Protein AF-0000000079818239 (afdb_homodimer)

InterPro domains:
  IPR000905 Gcp-like domain [PF00814] (37-230)
  IPR000905 Gcp-like domain [PTHR11735] (1-106)
  IPR017861 Kae1/TsaD family [PR00789] (4-17)
  IPR017861 Kae1/TsaD family [PR00789] (65-85)
  IPR022496 tRNA threonylcarbamoyl adenosine modification protein TsaB [TIGR03725] (3-222)
  IPR043129 ATPase, nucleotide binding domain [SSF53067] (1-107)
  IPR043129 ATPase, nucleotide binding domain [SSF53067] (113-220)

Sequence (486 aa):
MLVLGVETSTPAASVCLATEQGVVASTSLGSGLPHLQRAHGRFVTEAIRWCLQSAELVPDDVKGVAVSLGPGLFTGMRVGIATAQAFAHARQLPVVGLASLDLLAFPHRHARGVICSVIDAKRGELFWALYRCAPGGVQRVAEFRTGRPETLAGELEAIGEDVLCVGDGAIAHAGLLASVGAEIGGVGSAHPTAQALVELALPRFLREETRRPEELTPTYIRQADAQINWAKRGALHGGTAGSMLVLGVETSTPAASVCLATEQGVVASTSLGSGLPHLQRAHGRFVTEAIRWCLQSAELVPDDVKGVAVSLGPGLFTGMRVGIATAQAFAHARQLPVVGLASLDLLAFPHRHARGVICSVIDAKRGELFWALYRCAPGGVQRVAEFRTGRPETLAGELEAIGEDVLCVGDGAIAHAGLLASVGAEIGGVGSAHPTAQALVELALPRFLREETRRPEELTPTYIRQADAQINWAKRGALHGGTAGS

Nearest PDB structures (foldseek):
  2gel-assembly1_A  TM=8.940E-01  e=1.211E-20  Salmonella enterica subsp. enterica serovar Typhimurium str. LT2
  5br9-assembly3_E  TM=8.834E-01  e=5.614E-19  Pseudomonas aeruginosa PAO1
  4y0w-assembly1_C-2  TM=8.856E-01  e=2.573E-18  Pseudomonas aeruginosa PAO579
  3zet-assembly1_A  TM=8.526E-01  e=1.097E-18  Salmonella enterica subsp. enterica serovar Typhimurium str. ST4/74
  4y0w-assembly1_B-2  TM=8.463E-01  e=2.143E-18  Pseudomonas aeruginosa PAO579

Foldseek 3Di:
DWEWFWEQQELKTKIWIADPVATQFMDIDDPPDPVSSPDHQVCRVVRVVVSCVVSVHDLLVHAEYEYEQDDHDPVRNCSGLVVRLVSCVVNVHWYHYDYFQQLLCWVVLVPPDKEKEWEPPPPQKIKIWIWHRDVPTIDTPDDIDMDHPVVVLVVLLVSPGEYEYFALRCVVCVVSNVVSPYHYDDPVSHGGYRRSRCSVCNVCVVVVVTDRSVPRHHDDDDHPPPPPCPVVVVVPPPPDPDD/DWEWFWEQQELKTKIWIADPVATQFMDIDDPPDPVSSPDHQVCRVVRVVVSCVVSVHDLLVHAEYEYEQDDHDPVRNCSGLVVRLVSCVVNVHWYHYDYFQQLLCWVVLPPPDKEKEWEPPPPQKIKIWIWHRDVPTIDTPDDIDMDHPVVVLVVLLVSPGEYEYFALRCVVCVVSNVVSPYHYDDPVSHGGYRRSRCSVCNVCVVVVVTDRSVPRHHDDDDHPPPCPCVVVVVVVPVPDPDD

Organism: NCBI:txid1608957

Secondary structure (DSSP, 8-state):
--EEEEE-SSS-EEEEEEETTEEEEEEEE-SSSGGGTT-HHHHHHHHHHHHHHHTT--GGG--EEEEEEESS-HHHHHHHHHHHHHHHHHHT--EEEEEHHHHHHGGGTTBSSEEEEEEEEETTEEEEEEEEEETTEEEE-S--EEE-HHHHHHHHHHH-S-EEEESHHHHHTHHHHHHTT-EE--GGGSS--HHHHHHHHHHHHHTT--B-GGG---------------HHHHSTT------/--EEEEE-SSS-EEEEEEETTEEEEEEEE-SSSGGGTT-HHHHHHHHHHHHHHHTT--GGG--EEEEEEESS-HHHHHHHHHHHHHHHHHHT--EEEEEHHHHHHGGGTTBSSEEEEEEEEETTEEEEEEEEEETTEEEE-S--EEE-HHHHHHHHHHH-S-EEEESHHHHHTHHHHHHTT-EE--GGGSS--HHHHHHHHHHHHHTT--B-GGG---------------HHHHSSS------

Solvent-accessible surface area (backbone atoms only — not comparable to full-atom values): 24884 Å² total; per-residue (Å²): 105,38,32,39,11,32,24,22,22,50,58,34,32,24,31,19,35,30,32,90,69,14,46,29,16,32,35,35,39,26,58,27,42,84,86,39,59,71,55,51,67,71,43,51,61,54,42,50,52,49,33,31,54,78,61,73,49,56,81,81,65,50,60,31,36,30,28,35,23,14,58,57,41,74,69,31,21,50,47,26,41,52,51,49,26,53,59,22,56,77,66,72,28,46,24,40,76,43,46,31,50,57,30,44,39,41,84,50,32,58,38,50,58,32,35,31,17,20,38,60,59,53,95,71,30,30,34,34,36,40,28,34,58,38,95,96,32,60,40,73,75,54,69,80,43,67,43,41,64,65,58,52,35,54,52,52,48,68,68,77,59,55,31,38,26,25,18,44,28,29,56,77,41,35,69,63,37,40,74,50,63,35,44,70,48,55,58,88,39,30,59,58,41,8,59,48,41,36,66,66,42,47,65,34,58,76,68,65,61,56,42,58,41,87,71,68,64,75,46,81,82,72,69,77,68,78,70,70,66,60,68,67,64,62,64,65,69,68,66,81,83,73,133,105,38,32,40,11,31,24,22,22,50,57,35,31,24,30,18,35,30,32,90,68,14,45,30,17,32,36,37,40,25,56,27,40,84,86,40,60,70,54,53,66,69,44,51,62,53,42,50,52,48,33,31,55,77,62,74,49,54,80,82,64,50,61,32,36,29,29,35,24,14,57,57,41,75,68,31,22,50,47,26,42,51,50,48,28,53,58,21,57,78,64,72,28,46,25,39,75,43,45,31,51,57,32,44,40,41,84,50,32,56,37,52,56,32,35,30,19,21,38,59,60,54,95,71,29,30,35,34,37,40,29,34,59,39,96,95,30,60,38,72,75,55,69,80,43,66,42,41,64,66,57,52,35,54,52,52,48,67,68,75,60,54,32,39,26,25,19,46,28,30,57,75,40,34,69,63,38,39,73,52,61,34,42,68,49,57,59,87,38,30,57,57,42,8,59,47,41,36,64,68,40,47,64,33,60,76,66,65,62,57,41,57,40,87,70,67,64,74,47,80,82,71,70,77,68,78,71,69,65,55,67,64,62,59,63,63,68,68,65,82,79,68,133

Structure (mmCIF, N/CA/C/O backbone):
data_AF-0000000079818239-model_v1
#
loop_
_entity.id
_entity.type
_entity.pdbx_description
1 polymer 'N(6)-L-threonylcarbamoyladenine synthase'
#
loop_
_atom_site.group_PDB
_atom_site.id
_atom_site.type_symbol
_atom_site.label_atom_id
_atom_site.label_alt_id
_atom_site.label_comp_id
_atom_site.label_asym_id
_atom_site.label_entity_id
_atom_site.label_seq_id
_atom_site.pdbx_PDB_ins_code
_atom_site.Cartn_x
_atom_site.Cartn_y
_atom_site.Cartn_z
_atom_site.occupancy
_atom_site.B_iso_or_equiv
_atom_site.auth_seq_id
_atom_site.auth_comp_id
_atom_site.auth_asym_id
_atom_site.auth_atom_id
_atom_site.pdbx_PDB_model_num
ATOM 1 N N . MET A 1 1 ? -17.125 -5.406 9.773 1 94.56 1 MET A N 1
ATOM 2 C CA . MET A 1 1 ? -16.594 -6.746 10.008 1 94.56 1 MET A CA 1
ATOM 3 C C . MET A 1 1 ? -15.07 -6.754 9.93 1 94.56 1 MET A C 1
ATOM 5 O O . MET A 1 1 ? -14.484 -6.098 9.062 1 94.56 1 MET A O 1
ATOM 9 N N . LEU A 1 2 ? -14.438 -7.469 10.891 1 97.94 2 LEU A N 1
ATOM 10 C CA . LEU A 1 2 ? -12.984 -7.566 10.867 1 97.94 2 LEU A CA 1
ATOM 11 C C . LEU A 1 2 ? -12.531 -8.773 10.047 1 97.94 2 LEU A C 1
ATOM 13 O O . LEU A 1 2 ? -12.891 -9.906 10.359 1 97.94 2 LEU A O 1
ATOM 17 N N . VAL A 1 3 ? -11.727 -8.508 9.047 1 98.69 3 VAL A N 1
ATOM 18 C CA . VAL A 1 3 ? -11.273 -9.562 8.141 1 98.69 3 VAL A CA 1
ATOM 19 C C . VAL A 1 3 ? -9.75 -9.68 8.211 1 98.69 3 VAL A C 1
ATOM 21 O O . VAL A 1 3 ? -9.047 -8.664 8.242 1 98.69 3 VAL A O 1
ATOM 24 N N . LEU A 1 4 ? -9.273 -10.906 8.242 1 98.88 4 LEU A N 1
ATOM 25 C CA . LEU A 1 4 ? -7.852 -11.211 8.164 1 98.88 4 LEU A CA 1
ATOM 26 C C . LEU A 1 4 ? -7.453 -11.586 6.738 1 98.88 4 LEU A C 1
ATOM 28 O O . LEU A 1 4 ? -8.078 -12.453 6.121 1 98.88 4 LEU A O 1
ATOM 32 N N . GLY A 1 5 ? -6.461 -10.883 6.227 1 98.81 5 GLY A N 1
ATOM 33 C CA . GLY A 1 5 ? -5.906 -11.219 4.926 1 98.81 5 GLY A CA 1
ATOM 34 C C . GLY A 1 5 ? -4.516 -11.82 5.008 1 98.81 5 GLY A C 1
ATOM 35 O O . GLY A 1 5 ? -3.676 -11.344 5.777 1 98.81 5 GLY A O 1
ATOM 36 N N . VAL A 1 6 ? -4.266 -12.875 4.227 1 98.25 6 VAL A N 1
ATOM 37 C CA . VAL A 1 6 ? -2.971 -13.539 4.148 1 98.25 6 VAL A CA 1
ATOM 38 C C . VAL A 1 6 ? -2.52 -13.625 2.691 1 98.25 6 VAL A C 1
ATOM 40 O O . VAL A 1 6 ? -3.207 -14.211 1.854 1 98.25 6 VAL A O 1
ATOM 43 N N . GLU A 1 7 ? -1.4 -13.023 2.383 1 97.44 7 GLU A N 1
ATOM 44 C CA . GLU A 1 7 ? -0.837 -13.039 1.036 1 97.44 7 GLU A CA 1
ATOM 45 C C . GLU A 1 7 ? 0.601 -13.547 1.044 1 97.44 7 GLU A C 1
ATOM 47 O O . GLU A 1 7 ? 1.486 -12.914 1.624 1 97.44 7 GLU A O 1
ATOM 52 N N . THR A 1 8 ? 0.89 -14.75 0.42 1 95.5 8 THR A N 1
ATOM 53 C CA . THR A 1 8 ? 2.221 -15.344 0.421 1 95.5 8 THR A CA 1
ATOM 54 C C . THR A 1 8 ? 2.541 -15.961 -0.94 1 95.5 8 THR A C 1
ATOM 56 O O . THR A 1 8 ? 3.387 -16.844 -1.043 1 95.5 8 THR A O 1
ATOM 59 N N . SER A 1 9 ? 1.816 -15.5 -1.945 1 94.06 9 SER A N 1
ATOM 60 C CA . SER A 1 9 ? 1.877 -16.203 -3.225 1 94.06 9 SER A CA 1
ATOM 61 C C . SER A 1 9 ? 3.158 -15.867 -3.979 1 94.06 9 SER A C 1
ATOM 63 O O . SER A 1 9 ? 3.535 -16.562 -4.918 1 94.06 9 SER A O 1
ATOM 65 N N . THR A 1 10 ? 3.836 -14.789 -3.668 1 93.38 10 THR A N 1
ATOM 66 C CA . THR A 1 10 ? 5.062 -14.336 -4.312 1 93.38 10 THR A CA 1
ATOM 67 C C . THR A 1 10 ? 6.211 -14.281 -3.311 1 93.38 10 THR A C 1
ATOM 69 O O . THR A 1 10 ? 6.059 -14.695 -2.16 1 93.38 10 THR A O 1
ATOM 72 N N . PRO A 1 11 ? 7.41 -13.859 -3.707 1 91 11 PRO A N 1
ATOM 73 C CA . PRO A 1 11 ? 8.523 -13.812 -2.754 1 91 11 PRO A CA 1
ATOM 74 C C . PRO A 1 11 ? 8.25 -12.875 -1.577 1 91 11 PRO A C 1
ATOM 76 O O . PRO A 1 11 ? 8.969 -12.914 -0.576 1 91 11 PRO A O 1
ATOM 79 N N . ALA A 1 12 ? 7.262 -12.094 -1.655 1 93.75 12 ALA A N 1
ATOM 80 C CA . ALA A 1 12 ? 6.828 -11.258 -0.54 1 93.75 12 ALA A CA 1
ATOM 81 C C . ALA A 1 12 ? 5.691 -11.914 0.232 1 93.75 12 ALA A C 1
ATOM 83 O O . ALA A 1 12 ? 4.969 -12.75 -0.312 1 93.75 12 ALA A O 1
ATOM 84 N N . ALA A 1 13 ? 5.598 -11.609 1.48 1 95.88 13 ALA A N 1
ATOM 85 C CA . ALA A 1 13 ? 4.512 -12.07 2.338 1 95.88 13 ALA A CA 1
ATOM 86 C C . ALA A 1 13 ? 3.906 -10.914 3.127 1 95.88 13 ALA A C 1
ATOM 88 O O . ALA A 1 13 ? 4.621 -9.992 3.537 1 95.88 13 ALA A O 1
ATOM 89 N N . SER A 1 14 ? 2.625 -10.969 3.309 1 97.31 14 SER A N 1
ATOM 90 C CA . SER A 1 14 ? 2.002 -9.906 4.09 1 97.31 14 SER A CA 1
ATOM 91 C C . SER A 1 14 ? 0.723 -10.391 4.766 1 97.31 14 SER A C 1
ATOM 93 O O . SER A 1 14 ? 0.117 -11.367 4.324 1 97.31 14 SER A O 1
ATOM 95 N N . VAL A 1 15 ?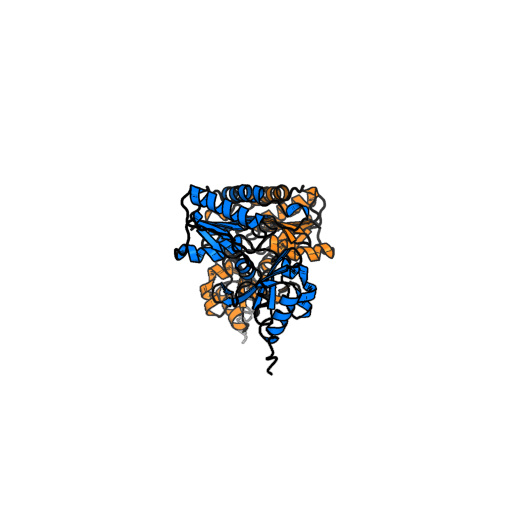 0.383 -9.75 5.832 1 98.44 15 VAL A N 1
ATOM 96 C CA . VAL A 1 15 ? -0.832 -9.953 6.617 1 98.44 15 VAL A CA 1
ATOM 97 C C . VAL A 1 15 ? -1.516 -8.617 6.867 1 98.44 15 VAL A C 1
ATOM 99 O O . VAL A 1 15 ? -0.847 -7.598 7.059 1 98.44 15 VAL A O 1
ATOM 102 N N . CYS A 1 16 ? -2.818 -8.648 6.84 1 98.69 16 CYS A N 1
ATOM 103 C CA . CYS A 1 16 ? -3.557 -7.414 7.059 1 98.69 16 CYS A CA 1
ATOM 104 C C . CYS A 1 16 ? -4.879 -7.684 7.773 1 98.69 16 CYS A C 1
ATOM 106 O O . CYS A 1 16 ? -5.574 -8.648 7.453 1 98.69 16 CYS A O 1
ATOM 108 N N . LEU A 1 17 ? -5.145 -6.938 8.781 1 98.62 17 LEU A N 1
ATOM 109 C CA . LEU A 1 17 ? -6.469 -6.824 9.391 1 98.62 17 LEU A CA 1
ATOM 110 C C . LEU A 1 17 ? -7.168 -5.547 8.93 1 98.62 17 LEU A C 1
ATOM 112 O O . LEU A 1 17 ? -6.59 -4.461 9 1 98.62 17 LEU A O 1
ATOM 116 N N . ALA A 1 18 ? -8.383 -5.699 8.461 1 97.81 18 ALA A N 1
ATOM 117 C CA . ALA A 1 18 ? -9.102 -4.516 8.008 1 97.81 18 ALA A CA 1
ATOM 118 C C . ALA A 1 18 ? -10.609 -4.68 8.211 1 97.81 18 ALA A C 1
ATOM 120 O O . ALA A 1 18 ? -11.102 -5.797 8.383 1 97.81 18 ALA A O 1
ATOM 121 N N . THR A 1 19 ? -11.305 -3.561 8.289 1 96.44 19 THR A N 1
ATOM 122 C CA . THR A 1 19 ? -12.766 -3.453 8.281 1 96.44 19 THR A CA 1
ATOM 123 C C . THR A 1 19 ? -13.234 -2.6 7.102 1 96.44 19 THR A C 1
ATOM 125 O O . THR A 1 19 ? -12.422 -2.158 6.285 1 96.44 19 THR A O 1
ATOM 128 N N . GLU A 1 20 ? -14.523 -2.379 7.016 1 92.44 20 GLU A N 1
ATOM 129 C CA . GLU A 1 20 ? -15.102 -1.505 5.996 1 92.44 20 GLU A CA 1
ATOM 130 C C . GLU A 1 20 ? -14.625 -0.065 6.176 1 92.44 20 GLU A C 1
ATOM 132 O O . GLU A 1 20 ? -14.68 0.734 5.242 1 92.44 20 GLU A O 1
ATOM 137 N N . GLN A 1 21 ? -14.109 0.163 7.355 1 90.44 21 GLN A N 1
ATOM 138 C CA . GLN A 1 21 ? -13.68 1.523 7.664 1 90.44 21 GLN A CA 1
ATOM 139 C C . GLN A 1 21 ? -12.219 1.739 7.285 1 90.44 21 GLN A C 1
ATOM 141 O O . GLN A 1 21 ? -11.742 2.875 7.258 1 90.44 21 GLN A O 1
ATOM 146 N N . GLY A 1 22 ? -11.562 0.655 7.027 1 92.44 22 GLY A N 1
ATOM 147 C CA . GLY A 1 22 ? -10.18 0.796 6.613 1 92.44 22 GLY A CA 1
ATOM 148 C C . GLY A 1 22 ? -9.258 -0.233 7.242 1 92.44 22 GLY A C 1
ATOM 149 O O . GLY A 1 22 ? -9.719 -1.161 7.91 1 92.44 22 GLY A O 1
ATOM 150 N N . VAL A 1 23 ? -8 -0.043 7.016 1 95.19 23 VAL A N 1
ATOM 151 C CA . VAL A 1 23 ? -6.965 -0.925 7.547 1 95.19 23 VAL A CA 1
ATOM 152 C C . VAL A 1 23 ? -6.863 -0.743 9.062 1 95.19 23 VAL A C 1
ATOM 154 O O . VAL A 1 23 ? -6.875 0.385 9.562 1 95.19 23 VAL A O 1
ATOM 157 N N . VAL A 1 24 ? -6.797 -1.825 9.742 1 96.56 24 VAL A N 1
ATOM 158 C CA . VAL A 1 24 ? -6.605 -1.829 11.188 1 96.56 24 VAL A CA 1
ATOM 159 C C . VAL A 1 24 ? -5.125 -1.999 11.516 1 96.56 24 VAL A C 1
ATOM 161 O O . VAL A 1 24 ? -4.543 -1.182 12.234 1 96.56 24 VAL A O 1
ATOM 164 N N . ALA A 1 25 ? -4.531 -3.033 10.953 1 97.38 25 ALA A N 1
ATOM 165 C CA . ALA A 1 25 ? -3.109 -3.326 11.102 1 97.38 25 ALA A CA 1
ATOM 166 C C . ALA A 1 25 ? -2.598 -4.16 9.93 1 97.38 25 ALA A C 1
ATOM 168 O O . ALA A 1 25 ? -3.338 -4.973 9.367 1 97.38 25 ALA A O 1
ATOM 169 N N . SER A 1 26 ? -1.384 -3.957 9.562 1 98.19 26 SER A N 1
ATOM 170 C CA . SER A 1 26 ? -0.783 -4.742 8.492 1 98.19 26 SER A CA 1
ATOM 171 C C . SER A 1 26 ? 0.726 -4.867 8.672 1 98.19 26 SER A C 1
ATOM 173 O O . SER A 1 26 ? 1.336 -4.07 9.391 1 98.19 26 SER A O 1
ATOM 175 N N . THR A 1 27 ? 1.304 -5.879 8.141 1 98.12 27 THR A N 1
ATOM 176 C CA . THR A 1 27 ? 2.752 -6.043 8.102 1 98.12 27 THR A CA 1
ATOM 177 C C . THR A 1 27 ? 3.166 -6.863 6.879 1 98.12 27 THR A C 1
ATOM 179 O O . THR A 1 27 ? 2.373 -7.645 6.352 1 98.12 27 THR A O 1
ATOM 182 N N . SER A 1 28 ? 4.324 -6.594 6.43 1 97.06 28 SER A N 1
ATOM 183 C CA . SER A 1 28 ? 4.812 -7.285 5.242 1 97.06 28 SER A CA 1
ATOM 184 C C . SER A 1 28 ? 6.316 -7.527 5.324 1 97.06 28 SER A C 1
ATOM 186 O O . SER A 1 28 ? 7.035 -6.789 6 1 97.06 28 SER A O 1
ATOM 188 N N . LEU A 1 29 ? 6.715 -8.562 4.754 1 95.94 29 LEU A N 1
ATOM 189 C CA . LEU A 1 29 ? 8.102 -8.906 4.449 1 95.94 29 LEU A CA 1
ATOM 190 C C . LEU A 1 29 ? 8.312 -9.031 2.943 1 95.94 29 LEU A C 1
ATOM 192 O O . LEU A 1 29 ? 7.637 -9.828 2.285 1 95.94 29 LEU A O 1
ATOM 196 N N . GLY A 1 30 ? 9.195 -8.188 2.445 1 92.5 30 GLY A N 1
ATOM 197 C CA . GLY A 1 30 ? 9.367 -8.117 1.003 1 92.5 30 GLY A CA 1
ATOM 198 C C . GLY A 1 30 ? 10.656 -8.758 0.526 1 92.5 30 GLY A C 1
ATOM 199 O O . GLY A 1 30 ? 11.25 -9.57 1.235 1 92.5 30 GLY A O 1
ATOM 200 N N . SER A 1 31 ? 10.969 -8.477 -0.732 1 82 31 SER A N 1
ATOM 201 C CA . SER A 1 31 ? 12.133 -9.062 -1.392 1 82 31 SER A CA 1
ATOM 202 C C . SER A 1 31 ? 13.227 -8.016 -1.6 1 82 31 SER A C 1
ATOM 204 O O . SER A 1 31 ? 14.008 -8.117 -2.547 1 82 31 SER A O 1
ATOM 206 N N . GLY A 1 32 ? 13.234 -7.098 -0.739 1 82.19 32 GLY A N 1
ATOM 207 C CA . GLY A 1 32 ? 14.18 -6.008 -0.914 1 82.19 32 GLY A CA 1
ATOM 208 C C . GLY A 1 32 ? 15.602 -6.395 -0.57 1 82.19 32 GLY A C 1
ATOM 209 O O . GLY A 1 32 ? 16.531 -5.605 -0.771 1 82.19 32 GLY A O 1
ATOM 210 N N . LEU A 1 33 ? 15.711 -7.59 0 1 78.81 33 LEU A N 1
ATOM 211 C CA . LEU A 1 33 ? 17.016 -8.18 0.272 1 78.81 33 LEU A CA 1
ATOM 212 C C . LEU A 1 33 ? 17.047 -9.641 -0.172 1 78.81 33 LEU A C 1
ATOM 214 O O . LEU A 1 33 ? 16.062 -10.359 -0.037 1 78.81 33 LEU A O 1
ATOM 218 N N . PRO A 1 34 ? 18.156 -10.086 -0.63 1 74.88 34 PRO A N 1
ATOM 219 C CA . PRO A 1 34 ? 18.281 -11.414 -1.231 1 74.88 34 PRO A CA 1
ATOM 220 C C . PRO A 1 34 ? 17.969 -12.539 -0.243 1 74.88 34 PRO A C 1
ATOM 222 O O . PRO A 1 34 ? 17.406 -13.57 -0.627 1 74.88 34 PRO A O 1
ATOM 225 N N . HIS A 1 35 ? 18.266 -12.344 0.952 1 72.56 35 HIS A N 1
ATOM 226 C CA . HIS A 1 35 ? 18.141 -13.453 1.895 1 72.56 35 HIS A CA 1
ATOM 227 C C . HIS A 1 35 ? 16.703 -13.625 2.363 1 72.56 35 HIS A C 1
ATOM 229 O O . HIS A 1 35 ? 16.375 -14.594 3.053 1 72.56 35 HIS A O 1
ATOM 235 N N . LEU A 1 36 ? 15.758 -12.797 2.029 1 69.75 36 LEU A N 1
ATOM 236 C CA . LEU A 1 36 ? 14.375 -12.812 2.5 1 69.75 36 LEU A CA 1
ATOM 237 C C . LEU A 1 36 ? 13.5 -13.68 1.597 1 69.75 36 LEU A C 1
ATOM 239 O O . LEU A 1 36 ? 12.352 -13.969 1.926 1 69.75 36 LEU A O 1
ATOM 243 N N . GLN A 1 37 ? 13.781 -14.297 0.554 1 61.75 37 GLN A N 1
ATOM 244 C CA . GLN A 1 37 ? 12.969 -14.953 -0.464 1 61.75 37 GLN A CA 1
ATOM 245 C C . GLN A 1 37 ? 12.312 -16.219 0.086 1 61.75 37 GLN A C 1
ATOM 247 O O . GLN A 1 37 ? 11.344 -16.719 -0.486 1 61.75 37 GLN A O 1
ATOM 252 N N . ARG A 1 38 ? 12.508 -16.547 1.416 1 57.34 38 ARG A N 1
ATOM 253 C CA . ARG A 1 38 ? 11.977 -17.859 1.771 1 57.34 38 ARG A CA 1
ATOM 254 C C . ARG A 1 38 ? 11.367 -17.844 3.17 1 57.34 38 ARG A C 1
ATOM 256 O O . ARG A 1 38 ? 11.156 -18.891 3.773 1 57.34 38 ARG A O 1
ATOM 263 N N . ALA A 1 39 ? 11.016 -16.781 3.562 1 56.38 39 ALA A N 1
ATOM 264 C CA . ALA A 1 39 ? 10.742 -16.781 5 1 56.38 39 ALA A CA 1
ATOM 265 C C . ALA A 1 39 ? 9.242 -16.719 5.273 1 56.38 39 ALA A C 1
ATOM 267 O O . ALA A 1 39 ? 8.812 -16.203 6.305 1 56.38 39 ALA A O 1
ATOM 268 N N . HIS A 1 40 ? 8.445 -17.438 4.406 1 70.62 40 HIS A N 1
ATOM 269 C CA . HIS A 1 40 ? 7.004 -17.219 4.488 1 70.62 40 HIS A CA 1
ATOM 270 C C . HIS A 1 40 ? 6.41 -17.922 5.703 1 70.62 40 HIS A C 1
ATOM 272 O O . HIS A 1 40 ? 5.613 -17.328 6.438 1 70.62 40 HIS A O 1
ATOM 278 N N . GLY A 1 41 ? 6.84 -19.062 5.875 1 71.81 41 GLY A N 1
ATOM 279 C CA . GLY A 1 41 ? 6.137 -19.828 6.887 1 71.81 41 GLY A CA 1
ATOM 280 C C . GLY A 1 41 ? 6.25 -19.25 8.281 1 71.81 41 GLY A C 1
ATOM 281 O O . GLY A 1 41 ? 5.238 -18.984 8.938 1 71.81 41 GLY A O 1
ATOM 282 N N . ARG A 1 42 ? 7.367 -19 8.703 1 81.12 42 ARG A N 1
ATOM 283 C CA . ARG A 1 42 ? 7.566 -18.469 10.047 1 81.12 42 ARG A CA 1
ATOM 284 C C . ARG A 1 42 ? 7.062 -17.031 10.141 1 81.12 42 ARG A C 1
ATOM 286 O O . ARG A 1 42 ? 6.426 -16.656 11.133 1 81.12 42 ARG A O 1
ATOM 293 N N . PHE A 1 43 ? 7.121 -16.344 9.109 1 92.5 43 PHE A N 1
ATOM 294 C CA . PHE A 1 43 ? 6.746 -14.938 9.133 1 92.5 43 PHE A CA 1
ATOM 295 C C . PHE A 1 43 ? 5.242 -14.781 9.312 1 92.5 43 PHE A C 1
ATOM 297 O O . PHE A 1 43 ? 4.785 -13.977 10.125 1 92.5 43 PHE A O 1
ATOM 304 N N . VAL A 1 44 ? 4.492 -15.617 8.703 1 95.75 44 VAL A N 1
ATOM 305 C CA . VAL A 1 44 ? 3.057 -15.375 8.586 1 95.75 44 VAL A CA 1
ATOM 306 C C . VAL A 1 44 ? 2.393 -15.531 9.953 1 95.75 44 VAL A C 1
ATOM 308 O O . VAL A 1 44 ? 1.574 -14.703 10.352 1 95.75 44 VAL A O 1
ATOM 311 N N . THR A 1 45 ? 2.725 -16.562 10.672 1 94.94 45 THR A N 1
ATOM 312 C CA . THR A 1 45 ? 2.133 -16.797 11.984 1 94.94 45 THR A CA 1
ATOM 313 C C . THR A 1 45 ? 2.494 -15.664 12.945 1 94.94 45 THR A C 1
ATOM 315 O O . THR A 1 45 ? 1.629 -15.141 13.656 1 94.94 45 THR A O 1
ATOM 318 N N . GLU A 1 46 ? 3.74 -15.266 12.938 1 96.88 46 GLU A N 1
ATOM 319 C CA . GLU A 1 46 ? 4.191 -14.156 13.781 1 96.88 46 GLU A CA 1
ATOM 320 C C . GLU A 1 46 ? 3.545 -12.844 13.352 1 96.88 46 GLU A C 1
ATOM 322 O O . GLU A 1 46 ? 3.26 -11.984 14.195 1 96.88 46 GLU A O 1
ATOM 327 N N . ALA A 1 47 ? 3.381 -12.727 12.102 1 97.94 47 ALA A N 1
ATOM 328 C CA . ALA A 1 47 ? 2.773 -11.523 11.547 1 97.94 47 ALA A CA 1
ATOM 329 C C . ALA A 1 47 ? 1.321 -11.383 12 1 97.94 47 ALA A C 1
ATOM 331 O O . ALA A 1 47 ? 0.871 -10.289 12.328 1 97.94 47 ALA A O 1
ATOM 332 N N . ILE A 1 48 ? 0.586 -12.477 11.969 1 98.31 48 ILE A N 1
ATOM 333 C CA . ILE A 1 48 ? -0.797 -12.453 12.438 1 98.31 48 ILE A CA 1
ATOM 334 C C . ILE A 1 48 ? -0.847 -12.016 13.898 1 98.31 48 ILE A C 1
ATOM 336 O O . ILE A 1 48 ? -1.636 -11.141 14.266 1 98.31 48 ILE A O 1
ATOM 340 N N . ARG A 1 49 ? -0 -12.562 14.68 1 98.19 49 ARG A N 1
ATOM 341 C CA . ARG A 1 49 ? 0.067 -12.211 16.094 1 98.19 49 ARG A CA 1
ATOM 342 C C . ARG A 1 49 ? 0.411 -10.734 16.281 1 98.19 49 ARG A C 1
ATOM 344 O O . ARG A 1 49 ? -0.214 -10.047 17.078 1 98.19 49 ARG A O 1
ATOM 351 N N . TRP A 1 50 ? 1.345 -10.281 15.547 1 97.81 50 TRP A N 1
ATOM 352 C CA . TRP A 1 50 ? 1.775 -8.891 15.609 1 97.81 50 TRP A CA 1
ATOM 353 C C . TRP A 1 50 ? 0.618 -7.949 15.305 1 97.81 50 TRP A C 1
ATOM 355 O O . TRP A 1 50 ? 0.383 -6.984 16.031 1 97.81 50 TRP A O 1
ATOM 365 N N . CYS A 1 51 ? -0.096 -8.242 14.242 1 98.12 51 CYS A N 1
ATOM 366 C CA . CYS A 1 51 ? -1.195 -7.371 13.828 1 98.12 51 CYS A CA 1
ATOM 367 C C . CYS A 1 51 ? -2.295 -7.348 14.883 1 98.12 51 CYS A C 1
ATOM 369 O O . CYS A 1 51 ? -2.812 -6.281 15.227 1 98.12 51 CYS A O 1
ATOM 371 N N . LEU A 1 52 ? -2.631 -8.508 15.406 1 97.94 52 LEU A N 1
ATOM 372 C CA . LEU A 1 52 ? -3.66 -8.578 16.438 1 97.94 52 LEU A CA 1
ATOM 373 C C . LEU A 1 52 ? -3.23 -7.824 17.688 1 97.94 52 LEU A C 1
ATOM 375 O O . LEU A 1 52 ? -3.982 -6.996 18.203 1 97.94 52 LEU A O 1
ATOM 379 N N . GLN A 1 53 ? -2.006 -7.98 18.125 1 96.31 53 GLN A N 1
ATOM 380 C CA . GLN A 1 53 ? -1.502 -7.363 19.344 1 96.31 53 GLN A CA 1
ATOM 381 C C . GLN A 1 53 ? -1.395 -5.852 19.188 1 96.31 53 GLN A C 1
ATOM 383 O O . GLN A 1 53 ? -1.798 -5.102 20.078 1 96.31 53 GLN A O 1
ATOM 388 N N . SER A 1 54 ? -0.875 -5.426 18.078 1 95 54 SER A N 1
ATOM 389 C CA . SER A 1 54 ? -0.706 -3.996 17.859 1 95 54 SER A CA 1
ATOM 390 C C . SER A 1 54 ? -2.049 -3.271 17.859 1 95 54 SER A C 1
ATOM 392 O O . SER A 1 54 ? -2.127 -2.102 18.234 1 95 54 SER A O 1
ATOM 394 N N . ALA A 1 55 ? -3.088 -3.984 17.469 1 94.81 55 ALA A N 1
ATOM 395 C CA . ALA A 1 55 ? -4.418 -3.389 17.391 1 94.81 55 ALA A CA 1
ATOM 396 C C . ALA A 1 55 ? -5.234 -3.703 18.641 1 94.81 55 ALA A C 1
ATOM 398 O O . ALA A 1 55 ? -6.422 -3.385 18.719 1 94.81 55 ALA A O 1
ATOM 399 N N . GLU A 1 56 ? -4.621 -4.395 19.625 1 94.19 56 GLU A N 1
ATOM 400 C CA . GLU A 1 56 ? -5.277 -4.789 20.875 1 94.19 56 GLU A CA 1
ATOM 401 C C . GLU A 1 56 ? -6.508 -5.645 20.594 1 94.19 56 GLU A C 1
ATOM 403 O O . GLU A 1 56 ? -7.578 -5.402 21.156 1 94.19 56 GLU A O 1
ATOM 408 N N . LEU A 1 57 ? -6.324 -6.598 19.703 1 96.81 57 LEU A N 1
ATOM 409 C CA . LEU A 1 57 ? -7.363 -7.547 19.312 1 96.81 57 LEU A CA 1
ATOM 410 C C . LEU A 1 57 ? -6.957 -8.969 19.672 1 96.81 57 LEU A C 1
ATOM 412 O O . LEU A 1 57 ? -5.789 -9.234 19.969 1 96.81 57 LEU A O 1
ATOM 416 N N . VAL A 1 58 ? -7.949 -9.836 19.719 1 97.75 58 VAL A N 1
ATOM 417 C CA . VAL A 1 58 ? -7.73 -11.266 19.906 1 97.75 58 VAL A CA 1
ATOM 418 C C . VAL A 1 58 ? -8.234 -12.031 18.688 1 97.75 58 VAL A C 1
ATOM 420 O O . VAL A 1 58 ? -9.031 -11.516 17.906 1 97.75 58 VAL A O 1
ATOM 423 N N . PRO A 1 59 ? -7.746 -13.258 18.5 1 98.25 59 PRO A N 1
ATOM 424 C CA . PRO A 1 59 ? -8.117 -14.023 17.297 1 98.25 59 PRO A CA 1
ATOM 425 C C . PRO A 1 59 ? -9.625 -14.133 17.109 1 98.25 59 PRO A C 1
ATOM 427 O O . PRO A 1 59 ? -10.117 -14.094 15.977 1 98.25 59 PRO A O 1
ATOM 430 N N . ASP A 1 60 ? -10.359 -14.164 18.172 1 98.31 60 ASP A N 1
ATOM 431 C CA . ASP A 1 60 ? -11.797 -14.375 18.109 1 98.31 60 ASP A CA 1
ATOM 432 C C . ASP A 1 60 ? -12.516 -13.117 17.609 1 98.31 60 ASP A C 1
ATOM 434 O O . ASP A 1 60 ? -13.703 -13.164 17.266 1 98.31 60 ASP A O 1
ATOM 438 N N . ASP A 1 61 ? -11.828 -12.008 17.531 1 98.12 61 ASP A N 1
ATOM 439 C CA . ASP A 1 61 ? -12.414 -10.789 16.984 1 98.12 61 ASP A CA 1
ATOM 440 C C . ASP A 1 61 ? -12.539 -10.867 15.461 1 98.12 61 ASP A C 1
ATOM 442 O O . ASP A 1 61 ? -13.312 -10.117 14.859 1 98.12 61 ASP A O 1
ATOM 446 N N . VAL A 1 62 ? -11.797 -11.719 14.859 1 98.62 62 VAL A N 1
ATOM 447 C CA . VAL A 1 62 ? -11.82 -11.883 13.406 1 98.62 62 VAL A CA 1
ATOM 448 C C . VAL A 1 62 ? -13.094 -12.602 12.984 1 98.62 62 VAL A C 1
ATOM 450 O O . VAL A 1 62 ? -13.516 -13.57 13.625 1 98.62 62 VAL A O 1
ATOM 453 N N . LYS A 1 63 ? -13.664 -12.109 11.828 1 98.62 63 LYS A N 1
ATOM 454 C CA . LYS A 1 63 ? -14.953 -12.672 11.422 1 98.62 63 LYS A CA 1
ATOM 455 C C . LYS A 1 63 ? -14.867 -13.258 10.016 1 98.62 63 LYS A C 1
ATOM 457 O O . LYS A 1 63 ? -15.828 -13.867 9.531 1 98.62 63 LYS A O 1
ATOM 462 N N . GLY A 1 64 ? -13.828 -13.133 9.352 1 98.81 64 GLY A N 1
ATOM 463 C CA . GLY A 1 64 ? -13.578 -13.695 8.039 1 98.81 64 GLY A CA 1
ATOM 464 C C . GLY A 1 64 ? -12.102 -13.734 7.676 1 98.81 64 GLY A C 1
ATOM 465 O O . GLY A 1 64 ? -11.305 -12.961 8.211 1 98.81 64 GLY A O 1
ATOM 466 N N . VAL A 1 65 ? -11.75 -14.641 6.785 1 98.88 65 VAL A N 1
ATOM 467 C CA . VAL A 1 65 ? -10.367 -14.766 6.355 1 98.88 65 VAL A CA 1
ATOM 468 C C . VAL A 1 65 ? -10.289 -14.719 4.832 1 98.88 65 VAL A C 1
ATOM 470 O O . VAL A 1 65 ? -11.039 -15.422 4.145 1 98.88 65 VAL A O 1
ATOM 473 N N . ALA A 1 66 ? -9.453 -13.867 4.309 1 98.88 66 ALA A N 1
ATOM 474 C CA . ALA A 1 66 ? -9.148 -13.805 2.881 1 98.88 66 ALA A CA 1
ATOM 475 C C . ALA A 1 66 ? -7.734 -14.297 2.596 1 98.88 66 ALA A C 1
ATOM 477 O O . ALA A 1 66 ? -6.812 -14.047 3.375 1 98.88 66 ALA A O 1
ATOM 478 N N . VAL A 1 67 ? -7.562 -14.969 1.459 1 98.69 67 VAL A N 1
ATOM 479 C CA . VAL A 1 67 ? -6.242 -15.492 1.129 1 98.69 67 VAL A CA 1
ATOM 480 C C . VAL A 1 67 ? -6.047 -15.477 -0.385 1 98.69 67 VAL A C 1
ATOM 482 O O . VAL A 1 67 ? -7.008 -15.617 -1.144 1 98.69 67 VAL A O 1
ATOM 485 N N . SER A 1 68 ? -4.824 -15.227 -0.799 1 97.94 68 SER A N 1
ATOM 486 C CA . SER A 1 68 ? -4.477 -15.328 -2.213 1 97.94 68 SER A CA 1
ATOM 487 C C . SER A 1 68 ? -4.352 -16.781 -2.65 1 97.94 68 SER A C 1
ATOM 489 O O . SER A 1 68 ? -3.74 -17.594 -1.954 1 97.94 68 SER A O 1
ATOM 491 N N . LEU A 1 69 ? -4.824 -17.031 -3.832 1 97.44 69 LEU A N 1
ATOM 492 C CA . LEU A 1 69 ? -4.824 -18.406 -4.34 1 97.44 69 LEU A CA 1
ATOM 493 C C . LEU A 1 69 ? -3.764 -18.578 -5.422 1 97.44 69 LEU A C 1
ATOM 495 O O . LEU A 1 69 ? -3.551 -19.688 -5.91 1 97.44 69 LEU A O 1
ATOM 499 N N . GLY A 1 70 ? -3.105 -17.578 -5.762 1 95.88 70 GLY A N 1
ATOM 500 C CA . GLY A 1 70 ? -2.154 -17.594 -6.863 1 95.88 70 GLY A CA 1
ATOM 501 C C . GLY A 1 70 ? -2.709 -16.984 -8.133 1 95.88 70 GLY A C 1
ATOM 502 O O . GLY A 1 70 ? -3.734 -16.297 -8.109 1 95.88 70 GLY A O 1
ATOM 503 N N . PRO A 1 71 ? -1.994 -17.078 -9.25 1 96.06 71 PRO A N 1
ATOM 504 C CA . PRO A 1 71 ? -0.758 -17.844 -9.422 1 96.06 71 PRO A CA 1
ATOM 505 C C . PRO A 1 71 ? 0.434 -17.219 -8.711 1 96.06 71 PRO A C 1
ATOM 507 O O . PRO A 1 71 ? 0.352 -16.078 -8.258 1 96.06 71 PRO A O 1
ATOM 510 N N . GLY A 1 72 ? 1.448 -17.953 -8.516 1 93.69 72 GLY A N 1
ATOM 511 C CA . GLY A 1 72 ? 2.68 -17.547 -7.863 1 93.69 72 GLY A CA 1
ATOM 512 C C . GLY A 1 72 ? 3.609 -18.703 -7.543 1 93.69 72 GLY A C 1
ATOM 513 O O . GLY A 1 72 ? 3.67 -19.672 -8.289 1 93.69 72 GLY A O 1
ATOM 514 N N . LEU A 1 73 ? 4.371 -18.531 -6.539 1 90.25 73 LEU A N 1
ATOM 515 C CA . LEU A 1 73 ? 5.305 -19.562 -6.125 1 90.25 73 LEU A CA 1
ATOM 516 C C . LEU A 1 73 ? 4.562 -20.75 -5.516 1 90.25 73 LEU A C 1
ATOM 518 O O . LEU A 1 73 ? 3.672 -20.578 -4.684 1 90.25 73 LEU A O 1
ATOM 522 N N . PHE A 1 74 ? 4.953 -21.953 -5.859 1 88.94 74 PHE A N 1
ATOM 523 C CA . PHE A 1 74 ? 4.289 -23.188 -5.449 1 88.94 74 PHE A CA 1
ATOM 524 C C . PHE A 1 74 ? 4.23 -23.297 -3.93 1 88.94 74 PHE A C 1
ATOM 526 O O . PHE A 1 74 ? 3.15 -23.438 -3.352 1 88.94 74 PHE A O 1
ATOM 533 N N . THR A 1 75 ? 5.324 -23.109 -3.229 1 88.06 75 THR A N 1
ATOM 534 C CA . THR A 1 75 ? 5.402 -23.234 -1.777 1 88.06 75 THR A CA 1
ATOM 535 C C . THR A 1 75 ? 4.703 -22.062 -1.102 1 88.06 75 THR A C 1
ATOM 537 O O . THR A 1 75 ? 3.975 -22.234 -0.124 1 88.06 75 THR A O 1
ATOM 540 N N . GLY A 1 76 ? 4.859 -20.875 -1.619 1 90.94 76 GLY A N 1
ATOM 541 C CA . GLY A 1 76 ? 4.273 -19.688 -1.023 1 90.94 76 GLY A CA 1
ATOM 542 C C . GLY A 1 76 ? 2.756 -19.719 -0.988 1 90.94 76 GLY A C 1
ATOM 543 O O . GLY A 1 76 ? 2.145 -19.391 0.027 1 90.94 76 GLY A O 1
ATOM 544 N N . MET A 1 77 ? 2.182 -20.156 -2.08 1 92.44 77 MET A N 1
ATOM 545 C CA . MET A 1 77 ? 0.726 -20.25 -2.154 1 92.44 77 MET A CA 1
ATOM 546 C C . MET A 1 77 ? 0.182 -21.203 -1.094 1 92.44 77 MET A C 1
ATOM 548 O O . MET A 1 77 ? -0.803 -20.891 -0.421 1 92.44 77 MET A O 1
ATOM 552 N N . ARG A 1 78 ? 0.821 -22.281 -0.924 1 93.75 78 ARG A N 1
ATOM 553 C CA . ARG A 1 78 ? 0.332 -23.312 -0.021 1 93.75 78 ARG A CA 1
ATOM 554 C C . ARG A 1 78 ? 0.494 -22.891 1.436 1 93.75 78 ARG A C 1
ATOM 556 O O . ARG A 1 78 ? -0.333 -23.234 2.281 1 93.75 78 ARG A O 1
ATOM 563 N N . VAL A 1 79 ? 1.539 -22.188 1.728 1 94.06 79 VAL A N 1
ATOM 564 C CA . VAL A 1 79 ? 1.753 -21.672 3.08 1 94.06 79 VAL A CA 1
ATOM 565 C C . VAL A 1 79 ? 0.597 -20.766 3.48 1 94.06 79 VAL A C 1
ATOM 567 O O . VAL A 1 79 ? 0.029 -20.906 4.566 1 94.06 79 VAL A O 1
ATOM 570 N N . GLY A 1 80 ? 0.249 -19.859 2.639 1 96.19 80 GLY A N 1
ATOM 571 C CA . GLY A 1 80 ? -0.843 -18.938 2.912 1 96.19 80 GLY A CA 1
ATOM 572 C C . GLY A 1 80 ? -2.189 -19.625 3.029 1 96.19 80 GLY A C 1
ATOM 573 O O . GLY A 1 80 ? -2.945 -19.359 3.967 1 96.19 80 GLY A O 1
ATOM 574 N N . ILE A 1 81 ? -2.428 -20.469 2.123 1 97.06 81 ILE A N 1
ATOM 575 C CA . ILE A 1 81 ? -3.709 -21.172 2.094 1 97.06 81 ILE A CA 1
ATOM 576 C C . ILE A 1 81 ? -3.846 -22.047 3.334 1 97.06 81 ILE A C 1
ATOM 578 O O . ILE A 1 81 ? -4.883 -22.047 4 1 97.06 81 ILE A O 1
ATOM 582 N N . ALA A 1 82 ? -2.809 -22.781 3.656 1 96.88 82 ALA A N 1
ATOM 583 C CA . ALA A 1 82 ? -2.846 -23.641 4.84 1 96.88 82 ALA A CA 1
ATOM 584 C C . ALA A 1 82 ? -3.059 -22.812 6.105 1 96.88 82 ALA A C 1
ATOM 586 O O . ALA A 1 82 ? -3.824 -23.219 6.988 1 96.88 82 ALA A O 1
ATOM 587 N N . THR A 1 83 ? -2.352 -21.734 6.246 1 96.81 83 THR A N 1
ATOM 588 C CA . THR A 1 83 ? -2.49 -20.859 7.402 1 96.81 83 THR A CA 1
ATOM 589 C C . THR A 1 83 ? -3.914 -20.312 7.504 1 96.81 83 THR A C 1
ATOM 591 O O . THR A 1 83 ? -4.516 -20.328 8.578 1 96.81 83 THR A O 1
ATOM 594 N N . ALA A 1 84 ? -4.434 -19.828 6.398 1 97.69 84 ALA A N 1
ATOM 595 C CA . ALA A 1 84 ? -5.797 -19.312 6.352 1 97.69 84 ALA A CA 1
ATOM 596 C C . ALA A 1 84 ? -6.809 -20.391 6.734 1 97.69 84 ALA A C 1
ATOM 598 O O . ALA A 1 84 ? -7.73 -20.125 7.516 1 97.69 84 ALA A O 1
ATOM 599 N N . GLN A 1 85 ? -6.656 -21.531 6.172 1 98.19 85 GLN A N 1
ATOM 600 C CA . GLN A 1 85 ? -7.551 -22.656 6.469 1 98.19 85 GLN A CA 1
ATOM 601 C C . GLN A 1 85 ? -7.523 -23 7.953 1 98.19 85 GLN A C 1
ATOM 603 O O . GLN A 1 85 ? -8.578 -23.156 8.578 1 98.19 85 GLN A O 1
ATOM 608 N N . ALA A 1 86 ? -6.344 -23.125 8.477 1 97.75 86 ALA A N 1
ATOM 609 C CA . ALA A 1 86 ? -6.203 -23.484 9.891 1 97.75 86 ALA A CA 1
ATOM 610 C C . ALA A 1 86 ? -6.852 -22.438 10.781 1 97.75 86 ALA A C 1
ATOM 612 O O . ALA A 1 86 ? -7.594 -22.766 11.711 1 97.75 86 ALA A O 1
ATOM 613 N N . PHE A 1 87 ? -6.539 -21.188 10.531 1 98.31 87 PHE A N 1
ATOM 614 C CA . PHE A 1 87 ? -7.09 -20.094 11.32 1 98.31 87 PHE A CA 1
ATOM 615 C C . PHE A 1 87 ? -8.609 -20.078 11.242 1 98.31 87 PHE A C 1
ATOM 617 O O . PHE A 1 87 ? -9.289 -19.953 12.266 1 98.31 87 PHE A O 1
ATOM 624 N N . ALA A 1 88 ? -9.133 -20.203 10.039 1 98.62 88 ALA A N 1
ATOM 625 C CA . ALA A 1 88 ? -10.57 -20.141 9.812 1 98.62 88 ALA A CA 1
ATOM 626 C C . ALA A 1 88 ? -11.273 -21.375 10.391 1 98.62 88 ALA A C 1
ATOM 628 O O . ALA A 1 88 ? -12.344 -21.25 10.992 1 98.62 88 ALA A O 1
ATOM 629 N N . HIS A 1 89 ? -10.734 -22.516 10.18 1 97.94 89 HIS A N 1
ATOM 630 C CA . HIS A 1 89 ? -11.328 -23.75 10.664 1 97.94 89 HIS A CA 1
ATOM 631 C C . HIS A 1 89 ? -11.477 -23.734 12.18 1 97.94 89 HIS A C 1
ATOM 633 O O . HIS A 1 89 ? -12.523 -24.109 12.711 1 97.94 89 HIS A O 1
ATOM 639 N N . ALA A 1 90 ? -10.469 -23.25 12.852 1 97.31 90 ALA A N 1
ATOM 640 C CA . ALA A 1 90 ? -10.453 -23.234 14.312 1 97.31 90 ALA A CA 1
ATOM 641 C C . ALA A 1 90 ? -11.586 -22.375 14.859 1 97.31 90 ALA A C 1
ATOM 643 O O . ALA A 1 90 ? -12.016 -22.562 16 1 97.31 90 ALA A O 1
ATOM 644 N N . ARG A 1 91 ? -12.125 -21.5 14.008 1 97.38 91 ARG A N 1
ATOM 645 C CA . ARG A 1 91 ? -13.117 -20.547 14.477 1 97.38 91 ARG A CA 1
ATOM 646 C C . ARG A 1 91 ? -14.383 -20.594 13.625 1 97.38 91 ARG A C 1
ATOM 648 O O . ARG A 1 91 ? -15.266 -19.75 13.75 1 97.38 91 ARG A O 1
ATOM 655 N N . GLN A 1 92 ? -14.383 -21.531 12.727 1 97.81 92 GLN A N 1
ATOM 656 C CA . GLN A 1 92 ? -15.516 -21.719 11.828 1 97.81 92 GLN A CA 1
ATOM 657 C C . GLN A 1 92 ? -15.844 -20.438 11.078 1 97.81 92 GLN A C 1
ATOM 659 O O . GLN A 1 92 ? -17 -20 11.047 1 97.81 92 GLN A O 1
ATOM 664 N N . LEU A 1 93 ? -14.867 -19.875 10.539 1 98.69 93 LEU A N 1
ATOM 665 C CA . LEU A 1 93 ? -15.016 -18.609 9.812 1 98.69 93 LEU A CA 1
ATOM 666 C C . LEU A 1 93 ? -15.164 -18.859 8.32 1 98.69 93 LEU A C 1
ATOM 668 O O . LEU A 1 93 ? -14.578 -19.797 7.777 1 98.69 93 LEU A O 1
ATOM 672 N N . PRO A 1 94 ? -15.953 -17.984 7.652 1 98.62 94 PRO A N 1
ATOM 673 C CA . PRO A 1 94 ? -15.961 -18.016 6.188 1 98.62 94 PRO A CA 1
ATOM 674 C C . PRO A 1 94 ? -14.648 -17.516 5.582 1 98.62 94 PRO A C 1
ATOM 676 O O . PRO A 1 94 ? -13.922 -16.75 6.215 1 98.62 94 PRO A O 1
ATOM 679 N N . VAL A 1 95 ? -14.406 -18 4.328 1 98.81 95 VAL A N 1
ATOM 680 C CA . VAL A 1 95 ? -13.164 -17.594 3.68 1 98.81 95 VAL A CA 1
ATOM 681 C C . VAL A 1 95 ? -13.453 -17.078 2.271 1 98.81 95 VAL A C 1
ATOM 683 O O . VAL A 1 95 ? -14.469 -17.438 1.673 1 98.81 95 VAL A O 1
ATOM 686 N N . VAL A 1 96 ? -12.617 -16.219 1.816 1 98.69 96 VAL A N 1
ATOM 687 C CA . VAL A 1 96 ? -12.617 -15.734 0.439 1 98.69 96 VAL A CA 1
ATOM 688 C C . VAL A 1 96 ? -11.234 -15.906 -0.176 1 98.69 96 VAL A C 1
ATOM 690 O O . VAL A 1 96 ? -10.227 -15.5 0.418 1 98.69 96 VAL A O 1
ATOM 693 N N . GLY A 1 97 ? -11.141 -16.578 -1.281 1 98.44 97 GLY A N 1
ATOM 694 C CA . GLY A 1 97 ? -9.922 -16.703 -2.07 1 98.44 97 GLY A CA 1
ATOM 695 C C . GLY A 1 97 ? -9.93 -15.82 -3.305 1 98.44 97 GLY A C 1
ATOM 696 O O . GLY A 1 97 ? -10.945 -15.711 -3.992 1 98.44 97 GLY A O 1
ATOM 697 N N . LEU A 1 98 ? -8.781 -15.172 -3.562 1 97.62 98 LEU A N 1
ATOM 698 C CA . LEU A 1 98 ? -8.688 -14.289 -4.727 1 97.62 98 LEU A CA 1
ATOM 699 C C . LEU A 1 98 ? -7.402 -14.547 -5.496 1 97.62 98 LEU A C 1
ATOM 701 O O . LEU A 1 98 ? -6.414 -15.023 -4.93 1 97.62 98 LEU A O 1
ATOM 705 N N . ALA A 1 99 ? -7.363 -14.141 -6.762 1 97.38 99 ALA A N 1
ATOM 706 C CA . ALA A 1 99 ? -6.199 -14.352 -7.621 1 97.38 99 ALA A CA 1
ATOM 707 C C . ALA A 1 99 ? -5.133 -13.289 -7.379 1 97.38 99 ALA A C 1
ATOM 709 O O . ALA A 1 99 ? -5.449 -12.102 -7.238 1 97.38 99 ALA A O 1
ATOM 710 N N . SER A 1 100 ? -3.887 -13.75 -7.383 1 97.62 100 SER A N 1
ATOM 711 C CA . SER A 1 100 ? -2.764 -12.852 -7.133 1 97.62 100 SER A CA 1
ATOM 712 C C . SER A 1 100 ? -2.674 -11.773 -8.203 1 97.62 100 SER A C 1
ATOM 714 O O . SER A 1 100 ? -2.346 -10.625 -7.906 1 97.62 100 SER A O 1
ATOM 716 N N . LEU A 1 101 ? -2.998 -12.141 -9.398 1 97.94 101 LEU A N 1
ATOM 717 C CA . LEU A 1 101 ? -2.936 -11.172 -10.492 1 97.94 101 LEU A CA 1
ATOM 718 C C . LEU A 1 101 ? -3.998 -10.094 -10.328 1 97.94 101 LEU A C 1
ATOM 720 O O . LEU A 1 101 ? -3.76 -8.93 -10.648 1 97.94 101 LEU A O 1
ATOM 724 N N . ASP A 1 102 ? -5.18 -10.453 -9.82 1 96.94 102 ASP A N 1
ATOM 725 C CA . ASP A 1 102 ? -6.219 -9.477 -9.516 1 96.94 102 ASP A CA 1
ATOM 726 C C . ASP A 1 102 ? -5.75 -8.492 -8.445 1 96.94 102 ASP A C 1
ATOM 728 O O . ASP A 1 102 ? -6.008 -7.289 -8.547 1 96.94 102 ASP A O 1
ATOM 732 N N . LEU A 1 103 ? -5.051 -8.984 -7.516 1 97.19 103 LEU A N 1
ATOM 733 C CA . LEU A 1 103 ? -4.59 -8.195 -6.379 1 97.19 103 LEU A CA 1
ATOM 734 C C . LEU A 1 103 ? -3.535 -7.188 -6.809 1 97.19 103 LEU A C 1
ATOM 736 O O . LEU A 1 103 ? -3.447 -6.094 -6.242 1 97.19 103 LEU A O 1
ATOM 740 N N . LEU A 1 104 ? -2.727 -7.562 -7.785 1 97.56 104 LEU A N 1
ATOM 741 C CA . LEU A 1 104 ? -1.717 -6.656 -8.312 1 97.56 104 LEU A CA 1
ATOM 742 C C . LEU A 1 104 ? -2.367 -5.492 -9.055 1 97.56 104 LEU A C 1
ATOM 744 O O . LEU A 1 104 ? -1.882 -4.363 -9 1 97.56 104 LEU A O 1
ATOM 748 N N . ALA A 1 105 ? -3.465 -5.73 -9.742 1 97 105 ALA A N 1
ATOM 749 C CA . ALA A 1 105 ? -4.113 -4.734 -10.594 1 97 105 ALA A CA 1
ATOM 750 C C . ALA A 1 105 ? -4.949 -3.766 -9.758 1 97 105 ALA A C 1
ATOM 752 O O . ALA A 1 105 ? -5.031 -2.576 -10.078 1 97 105 ALA A O 1
ATOM 753 N N . PHE A 1 106 ? -5.48 -4.207 -8.688 1 95.62 106 PHE A N 1
ATOM 754 C CA . PHE A 1 106 ? -6.555 -3.555 -7.953 1 95.62 106 PHE A CA 1
ATOM 755 C C . PHE A 1 106 ? -6.113 -2.184 -7.457 1 95.62 106 PHE A C 1
ATOM 757 O O . PHE A 1 106 ? -6.848 -1.202 -7.59 1 95.62 106 PHE A O 1
ATOM 764 N N . PRO A 1 107 ? -4.875 -2.053 -6.875 1 94.56 107 PRO A N 1
ATOM 765 C CA . PRO A 1 107 ? -4.469 -0.739 -6.367 1 94.56 107 PRO A CA 1
ATOM 766 C C . PRO A 1 107 ? -4.344 0.307 -7.473 1 94.56 107 PRO A C 1
ATOM 768 O O . PRO A 1 107 ? -4.234 1.502 -7.188 1 94.56 107 PRO A O 1
ATOM 771 N N . HIS A 1 108 ? -4.332 -0.146 -8.68 1 93.69 108 HIS A N 1
ATOM 772 C CA . HIS A 1 108 ? -4.141 0.753 -9.812 1 93.69 108 HIS A CA 1
ATOM 773 C C . HIS A 1 108 ? -5.441 0.966 -10.578 1 93.69 108 HIS A C 1
ATOM 775 O O . HIS A 1 108 ? -5.422 1.282 -11.766 1 93.69 108 HIS A O 1
ATOM 781 N N . ARG A 1 109 ? -6.531 0.873 -9.906 1 91.75 109 ARG A N 1
ATOM 782 C CA . ARG A 1 109 ? -7.867 0.885 -10.5 1 91.75 109 ARG A CA 1
ATOM 783 C C . ARG A 1 109 ? -8.219 2.271 -11.023 1 91.75 109 ARG A C 1
ATOM 785 O O . ARG A 1 109 ? -9.273 2.461 -11.633 1 91.75 109 ARG A O 1
ATOM 792 N N . HIS A 1 110 ? -7.363 3.244 -10.828 1 89.69 110 HIS A N 1
ATOM 793 C CA . HIS A 1 110 ? -7.621 4.59 -11.328 1 89.69 110 HIS A CA 1
ATOM 794 C C . HIS A 1 110 ? -6.652 4.953 -12.445 1 89.69 110 HIS A C 1
ATOM 796 O O . HIS A 1 110 ? -6.594 6.109 -12.875 1 89.69 110 HIS A O 1
ATOM 802 N N . ALA A 1 111 ? -5.855 4.004 -12.852 1 88.12 111 ALA A N 1
ATOM 803 C CA . ALA A 1 111 ? -4.875 4.238 -13.914 1 88.12 111 ALA A CA 1
ATOM 804 C C . ALA A 1 111 ? -5.566 4.516 -15.242 1 88.12 111 ALA A C 1
ATOM 806 O O . ALA A 1 111 ? -6.738 4.184 -15.422 1 88.12 111 ALA A O 1
ATOM 807 N N . ARG A 1 112 ? -4.777 5.109 -16.109 1 81.69 112 ARG A N 1
ATOM 808 C CA . ARG A 1 112 ? -5.234 5.336 -17.469 1 81.69 112 ARG A CA 1
ATOM 809 C C . ARG A 1 112 ? -5.078 4.078 -18.328 1 81.69 112 ARG A C 1
ATOM 811 O O . ARG A 1 112 ? -4.094 3.35 -18.188 1 81.69 112 ARG A O 1
ATOM 818 N N . GLY A 1 113 ? -6.004 3.703 -19.062 1 87 113 GLY A N 1
ATOM 819 C CA . GLY A 1 113 ? -5.855 2.625 -20.031 1 87 113 GLY A CA 1
ATOM 820 C C . GLY A 1 113 ? -5.984 1.247 -19.406 1 87 113 GLY A C 1
ATOM 821 O O . GLY A 1 113 ? -6.836 1.023 -18.547 1 87 113 GLY A O 1
ATOM 822 N N . VAL A 1 114 ? -5.117 0.342 -19.875 1 94.25 114 VAL A N 1
ATOM 823 C CA . VAL A 1 114 ? -5.152 -1.063 -19.5 1 94.25 114 VAL A CA 1
ATOM 824 C C . VAL A 1 114 ? -4.078 -1.337 -18.438 1 94.25 114 VAL A C 1
ATOM 826 O O . VAL A 1 114 ? -3 -0.739 -18.469 1 94.25 114 VAL A O 1
ATOM 829 N N . ILE A 1 115 ? -4.406 -2.133 -17.516 1 96.56 115 ILE A N 1
ATOM 830 C CA . ILE A 1 115 ? -3.434 -2.605 -16.547 1 96.56 115 ILE A CA 1
ATOM 831 C C . ILE A 1 115 ? -3.027 -4.043 -16.875 1 96.56 115 ILE A C 1
ATOM 833 O O . ILE A 1 115 ? -3.879 -4.875 -17.188 1 96.56 115 ILE A O 1
ATOM 837 N N . CYS A 1 116 ? -1.778 -4.266 -16.844 1 97.81 116 CYS A N 1
ATOM 838 C CA . CYS A 1 116 ? -1.253 -5.613 -17.016 1 97.81 116 CYS A CA 1
ATOM 839 C C . CYS A 1 116 ? -0.501 -6.07 -15.766 1 97.81 116 CYS A C 1
ATOM 841 O O . CYS A 1 116 ? 0.575 -5.551 -15.461 1 97.81 116 CYS A O 1
ATOM 843 N N . SER A 1 117 ? -1.066 -6.988 -15.062 1 98.44 117 SER A N 1
ATOM 844 C CA . SER A 1 117 ? -0.373 -7.613 -13.945 1 98.44 117 SER A CA 1
ATOM 845 C C . SER A 1 117 ? 0.57 -8.711 -14.422 1 98.44 117 SER A C 1
ATOM 847 O O . SER A 1 117 ? 0.183 -9.562 -15.219 1 98.44 117 SER A O 1
ATOM 849 N N . VAL A 1 118 ? 1.793 -8.68 -13.898 1 98.5 118 VAL A N 1
ATOM 850 C CA . VAL A 1 118 ? 2.814 -9.602 -14.391 1 98.5 118 VAL A CA 1
ATOM 851 C C . VAL A 1 118 ? 3.578 -10.195 -13.203 1 98.5 118 VAL A C 1
ATOM 853 O O . VAL A 1 118 ? 4.215 -9.469 -12.445 1 98.5 118 VAL A O 1
ATOM 856 N N . ILE A 1 119 ? 3.533 -11.477 -13.07 1 97.56 119 ILE A N 1
ATOM 857 C CA . ILE A 1 119 ? 4.258 -12.172 -12.016 1 97.56 119 ILE A CA 1
ATOM 858 C C . ILE A 1 119 ? 5.355 -13.047 -12.633 1 97.56 119 ILE A C 1
ATOM 860 O O . ILE A 1 119 ? 5.133 -13.711 -13.641 1 97.56 119 ILE A O 1
ATOM 864 N N . ASP A 1 120 ? 6.527 -12.992 -12.062 1 95.75 120 ASP A N 1
ATOM 865 C CA . ASP A 1 120 ? 7.621 -13.867 -12.469 1 95.75 120 ASP A CA 1
ATOM 866 C C . ASP A 1 120 ? 7.316 -15.32 -12.117 1 95.75 120 ASP A C 1
ATOM 868 O O . ASP A 1 120 ? 7.297 -15.688 -10.945 1 95.75 120 ASP A O 1
ATOM 872 N N . ALA A 1 121 ? 7.066 -16.125 -13.102 1 93 121 ALA A N 1
ATOM 873 C CA . ALA A 1 121 ? 6.746 -17.547 -12.922 1 93 121 ALA A CA 1
ATOM 874 C C . ALA A 1 121 ? 8.016 -18.375 -12.797 1 93 121 ALA A C 1
ATOM 876 O O . ALA A 1 121 ? 7.949 -19.609 -12.781 1 93 121 ALA A O 1
ATOM 877 N N . LYS A 1 122 ? 9.172 -17.781 -12.797 1 88.25 122 LYS A N 1
ATOM 878 C CA . LYS A 1 122 ? 10.484 -18.438 -12.781 1 88.25 122 LYS A CA 1
ATOM 879 C C . LYS A 1 122 ? 10.75 -19.156 -14.094 1 88.25 122 LYS A C 1
ATOM 881 O O . LYS A 1 122 ? 9.844 -19.312 -14.922 1 88.25 122 LYS A O 1
ATOM 886 N N . ARG A 1 123 ? 12.039 -19.5 -14.359 1 89.5 123 ARG A N 1
ATOM 887 C CA . ARG A 1 123 ? 12.5 -20.266 -15.516 1 89.5 123 ARG A CA 1
ATOM 888 C C . ARG A 1 123 ? 12.164 -19.547 -16.812 1 89.5 123 ARG A C 1
ATOM 890 O O . ARG A 1 123 ? 11.75 -20.188 -17.781 1 89.5 123 ARG A O 1
ATOM 897 N N . GLY A 1 124 ? 12.148 -18.219 -16.703 1 91.88 124 GLY A N 1
ATOM 898 C CA . GLY A 1 124 ? 11.984 -17.438 -17.922 1 91.88 124 GLY A CA 1
ATOM 899 C C . GLY A 1 124 ? 10.539 -17.266 -18.344 1 91.88 124 GLY A C 1
ATOM 900 O O . GLY A 1 124 ? 10.258 -16.828 -19.453 1 91.88 124 GLY A O 1
ATOM 901 N N . GLU A 1 125 ? 9.656 -17.641 -17.484 1 95.5 125 GLU A N 1
ATOM 902 C CA . GLU A 1 125 ? 8.227 -17.531 -17.781 1 95.5 125 GLU A CA 1
ATOM 903 C C . GLU A 1 125 ? 7.559 -16.484 -16.922 1 95.5 125 GLU A C 1
ATOM 905 O O . GLU A 1 125 ? 8.094 -16.109 -15.867 1 95.5 125 GLU A O 1
ATOM 910 N N . LEU A 1 126 ? 6.426 -16.047 -17.469 1 97.81 126 LEU A N 1
ATOM 911 C CA . LEU A 1 126 ? 5.613 -15.055 -16.766 1 97.81 126 LEU A CA 1
ATOM 912 C C . LEU A 1 126 ? 4.172 -15.539 -16.625 1 97.81 126 LEU A C 1
ATOM 914 O O . LEU A 1 126 ? 3.684 -16.297 -17.469 1 97.81 126 LEU A O 1
ATOM 918 N N . PHE A 1 127 ? 3.531 -15.203 -15.578 1 97.5 127 PHE A N 1
ATOM 919 C CA . PHE A 1 127 ? 2.076 -15.156 -15.484 1 97.5 127 PHE A CA 1
ATOM 920 C C . PHE A 1 127 ? 1.561 -13.742 -15.695 1 97.5 127 PHE A C 1
ATOM 922 O O . PHE A 1 127 ? 2.117 -12.781 -15.156 1 97.5 127 PHE A O 1
ATOM 929 N N . TRP A 1 128 ? 0.496 -13.555 -16.516 1 97.94 128 TRP A N 1
ATOM 930 C CA . TRP A 1 128 ? -0.026 -12.195 -16.625 1 97.94 128 TRP A CA 1
ATOM 931 C C . TRP A 1 128 ? -1.515 -12.211 -16.953 1 97.94 128 TRP A C 1
ATOM 933 O O . TRP A 1 128 ? -2.072 -13.258 -17.297 1 97.94 128 TRP A O 1
ATOM 943 N N . ALA A 1 129 ? -2.168 -11.148 -16.688 1 97.62 129 ALA A N 1
ATOM 944 C CA . ALA A 1 129 ? -3.551 -10.867 -17.062 1 97.62 129 ALA A CA 1
ATOM 945 C C . ALA A 1 129 ? -3.758 -9.375 -17.312 1 97.62 129 ALA A C 1
ATOM 947 O O . ALA A 1 129 ? -3.012 -8.539 -16.797 1 97.62 129 ALA A O 1
ATOM 948 N N . LEU A 1 130 ? -4.723 -9.086 -18.125 1 97.12 130 LEU A N 1
ATOM 949 C CA . LEU A 1 130 ? -5.062 -7.715 -18.484 1 97.12 130 LEU A CA 1
ATOM 950 C C . LEU A 1 130 ? -6.352 -7.281 -17.797 1 97.12 130 LEU A C 1
ATOM 952 O O . LEU A 1 130 ? -7.297 -8.062 -17.688 1 97.12 130 LEU A O 1
ATOM 956 N N . TYR A 1 131 ? -6.336 -5.984 -17.344 1 96.94 131 TYR A N 1
ATOM 957 C CA . TYR A 1 131 ? -7.469 -5.438 -16.609 1 96.94 131 TYR A CA 1
ATOM 958 C C . TYR A 1 131 ? -7.848 -4.059 -17.141 1 96.94 131 TYR A C 1
ATOM 960 O O . TYR A 1 131 ? -6.992 -3.322 -17.641 1 96.94 131 TYR A O 1
ATOM 968 N N . ARG A 1 132 ? -9.094 -3.773 -16.969 1 93.44 132 ARG A N 1
ATOM 969 C CA . ARG A 1 132 ? -9.594 -2.418 -17.172 1 93.44 132 ARG A CA 1
ATOM 970 C C . ARG A 1 132 ? -10.227 -1.87 -15.898 1 93.44 132 ARG A C 1
ATOM 972 O O . ARG A 1 132 ? -10.734 -2.633 -15.07 1 93.44 132 ARG A O 1
ATOM 979 N N . CYS A 1 133 ? -10.086 -0.526 -15.844 1 86.06 133 CYS A N 1
ATOM 980 C CA . CYS A 1 133 ? -10.719 0.122 -14.695 1 86.06 133 CYS A CA 1
ATOM 981 C C . CYS A 1 133 ? -12.234 0.022 -14.781 1 86.06 133 CYS A C 1
ATOM 983 O O . CYS A 1 133 ? -12.812 0.181 -15.859 1 86.06 133 CYS A O 1
ATOM 985 N N . ALA A 1 134 ? -12.836 -0.349 -13.648 1 82.88 134 ALA A N 1
ATOM 986 C CA . ALA A 1 134 ? -14.289 -0.414 -13.508 1 82.88 134 ALA A CA 1
ATOM 987 C C . ALA A 1 134 ? -14.75 0.267 -12.227 1 82.88 134 ALA A C 1
ATOM 989 O O . ALA A 1 134 ? -13.953 0.446 -11.297 1 82.88 134 ALA A O 1
ATOM 990 N N . PRO A 1 135 ? -16.016 0.738 -12.305 1 73.06 135 PRO A N 1
ATOM 991 C CA . PRO A 1 135 ? -16.516 1.306 -11.047 1 73.06 135 PRO A CA 1
ATOM 992 C C . PRO A 1 135 ? -16.297 0.383 -9.852 1 73.06 135 PRO A C 1
ATOM 994 O O . PRO A 1 135 ? -16.688 -0.789 -9.891 1 73.06 135 PRO A O 1
ATOM 997 N N . GLY A 1 136 ? -15.594 0.82 -8.898 1 72.19 136 GLY A N 1
ATOM 998 C CA . GLY A 1 136 ? -15.406 0.079 -7.66 1 72.19 136 GLY A CA 1
ATOM 999 C C . GLY A 1 136 ? -14.219 -0.866 -7.707 1 72.19 136 GLY A C 1
ATOM 1000 O O . GLY A 1 136 ? -13.898 -1.521 -6.711 1 72.19 136 GLY A O 1
ATOM 1001 N N . GLY A 1 137 ? -13.641 -0.963 -8.906 1 82.06 137 GLY A N 1
ATOM 1002 C CA . GLY A 1 137 ? -12.516 -1.878 -8.953 1 82.06 137 GLY A CA 1
ATOM 1003 C C . GLY A 1 137 ? -11.945 -2.057 -10.344 1 82.06 137 GLY A C 1
ATOM 1004 O O . GLY A 1 137 ? -11.797 -1.084 -11.086 1 82.06 137 GLY A O 1
ATOM 1005 N N . VAL A 1 138 ? -11.375 -3.326 -10.531 1 84.69 138 VAL A N 1
ATOM 1006 C CA . VAL A 1 138 ? -10.82 -3.684 -11.828 1 84.69 138 VAL A CA 1
ATOM 1007 C C . VAL A 1 138 ? -11.578 -4.883 -12.398 1 84.69 138 VAL A C 1
ATOM 1009 O O . VAL A 1 138 ? -12.109 -5.703 -11.648 1 84.69 138 VAL A O 1
ATOM 1012 N N . GLN A 1 139 ? -11.648 -4.883 -13.695 1 89.62 139 GLN A N 1
ATOM 1013 C CA . GLN A 1 139 ? -12.25 -5.996 -14.422 1 89.62 139 GLN A CA 1
ATOM 1014 C C . GLN A 1 139 ? -11.227 -6.688 -15.312 1 89.62 139 GLN A C 1
ATOM 1016 O O . GLN A 1 139 ? -10.586 -6.039 -16.141 1 89.62 139 GLN A O 1
ATOM 1021 N N . ARG A 1 140 ? -11.109 -7.93 -15.125 1 90.69 140 ARG A N 1
ATOM 1022 C CA . ARG A 1 140 ? -10.203 -8.703 -15.969 1 90.69 140 ARG A CA 1
ATOM 1023 C C . ARG A 1 140 ? -10.758 -8.828 -17.391 1 90.69 140 ARG A C 1
ATOM 1025 O O . ARG A 1 140 ? -11.938 -9.125 -17.578 1 90.69 140 ARG A O 1
ATOM 1032 N N . VAL A 1 141 ? -9.953 -8.586 -18.391 1 88.56 141 VAL A N 1
ATOM 1033 C CA . VAL A 1 141 ? -10.461 -8.547 -19.766 1 88.56 141 VAL A CA 1
ATOM 1034 C C . VAL A 1 141 ? -10.148 -9.859 -20.469 1 88.56 141 VAL A C 1
ATOM 1036 O O . VAL A 1 141 ? -10.688 -10.133 -21.547 1 88.56 141 VAL A O 1
ATOM 1039 N N . ALA A 1 142 ? -9.266 -10.688 -19.984 1 83.25 142 ALA A N 1
ATOM 1040 C CA . ALA A 1 142 ? -8.93 -11.984 -20.562 1 83.25 142 ALA A CA 1
ATOM 1041 C C . ALA A 1 142 ? -8.516 -12.977 -19.484 1 83.25 142 ALA A C 1
ATOM 1043 O O . ALA A 1 142 ? -8.367 -12.609 -18.312 1 83.25 142 ALA A O 1
ATOM 1044 N N . GLU A 1 143 ? -8.406 -14.195 -19.828 1 90.06 143 GLU A N 1
ATOM 1045 C CA . GLU A 1 143 ? -7.98 -15.25 -18.906 1 90.06 143 GLU A CA 1
ATOM 1046 C C . GLU A 1 143 ? -6.527 -15.055 -18.484 1 90.06 143 GLU A C 1
ATOM 1048 O O . GLU A 1 143 ? -5.777 -14.32 -19.141 1 90.06 143 GLU A O 1
ATOM 1053 N N . PHE A 1 144 ? -6.215 -15.664 -17.391 1 95.19 144 PHE A N 1
ATOM 1054 C CA . PHE A 1 144 ? -4.816 -15.695 -16.984 1 95.19 144 PHE A CA 1
ATOM 1055 C C . PHE A 1 144 ? -3.955 -16.328 -18.062 1 95.19 144 PHE A C 1
ATOM 1057 O O . PHE A 1 144 ? -4.379 -17.297 -18.719 1 95.19 144 PHE A O 1
ATOM 1064 N N . ARG A 1 145 ? -2.779 -15.812 -18.25 1 95.12 145 ARG A N 1
ATOM 1065 C CA . ARG A 1 145 ? -1.874 -16.312 -19.281 1 95.12 145 ARG A CA 1
ATOM 1066 C C . ARG A 1 145 ? -0.504 -16.641 -18.688 1 95.12 145 ARG A C 1
ATOM 1068 O O . ARG A 1 145 ? -0.145 -16.125 -17.625 1 95.12 145 ARG A O 1
ATOM 1075 N N . THR A 1 146 ? 0.174 -17.5 -19.391 1 95.81 146 THR A N 1
ATOM 1076 C CA . THR A 1 146 ? 1.564 -17.812 -19.094 1 95.81 146 THR A CA 1
ATOM 1077 C C . THR A 1 146 ? 2.393 -17.891 -20.359 1 95.81 146 THR A C 1
ATOM 1079 O O . THR A 1 146 ? 1.859 -18.203 -21.438 1 95.81 146 THR A O 1
ATOM 1082 N N . GLY A 1 147 ? 3.629 -17.531 -20.328 1 96.19 147 GLY A N 1
ATOM 1083 C CA . GLY A 1 147 ? 4.512 -17.562 -21.484 1 96.19 147 GLY A CA 1
ATOM 1084 C C . GLY A 1 147 ? 5.797 -16.781 -21.281 1 96.19 147 GLY A C 1
ATOM 1085 O O . GLY A 1 147 ? 6.105 -16.359 -20.156 1 96.19 147 GLY A O 1
ATOM 1086 N N . ARG A 1 148 ? 6.461 -16.672 -22.359 1 97.56 148 ARG A N 1
ATOM 1087 C CA . ARG A 1 148 ? 7.73 -15.953 -22.328 1 97.56 148 ARG A CA 1
ATOM 1088 C C . ARG A 1 148 ? 7.516 -14.445 -22.359 1 97.56 148 ARG A C 1
ATOM 1090 O O . ARG A 1 148 ? 6.488 -13.969 -22.844 1 97.56 148 ARG A O 1
ATOM 1097 N N . PRO A 1 149 ? 8.469 -13.695 -21.875 1 98.12 149 PRO A N 1
ATOM 1098 C CA . PRO A 1 149 ? 8.359 -12.234 -21.891 1 98.12 149 PRO A CA 1
ATOM 1099 C C . PRO A 1 149 ? 8.109 -11.664 -23.281 1 98.12 149 PRO A C 1
ATOM 1101 O O . PRO A 1 149 ? 7.375 -10.688 -23.422 1 98.12 149 PRO A O 1
ATOM 1104 N N . GLU A 1 150 ? 8.664 -12.32 -24.25 1 98.12 150 GLU A N 1
ATOM 1105 C CA . GLU A 1 150 ? 8.492 -11.852 -25.625 1 98.12 150 GLU A CA 1
ATOM 1106 C C . GLU A 1 150 ? 7.043 -11.984 -26.078 1 98.12 150 GLU A C 1
ATOM 1108 O O . GLU A 1 150 ? 6.551 -11.164 -26.844 1 98.12 150 GLU A O 1
ATOM 1113 N N . THR A 1 151 ? 6.434 -13.031 -25.641 1 97.56 151 THR A N 1
ATOM 1114 C CA . THR A 1 151 ? 5.02 -13.227 -25.953 1 97.56 151 THR A CA 1
ATOM 1115 C C . THR A 1 151 ? 4.176 -12.109 -25.359 1 97.56 151 THR A C 1
ATOM 1117 O O . THR A 1 151 ? 3.311 -11.547 -26.031 1 97.56 151 THR A O 1
ATOM 1120 N N . LEU A 1 152 ? 4.461 -11.75 -24.141 1 97.75 152 LEU A N 1
ATOM 1121 C CA . LEU A 1 152 ? 3.764 -10.648 -23.484 1 97.75 152 LEU A CA 1
ATOM 1122 C C . LEU A 1 152 ? 4.016 -9.336 -24.219 1 97.75 152 LEU A C 1
ATOM 1124 O O . LEU A 1 152 ? 3.084 -8.57 -24.469 1 97.75 152 LEU A O 1
ATOM 1128 N N . ALA A 1 153 ? 5.23 -9.133 -24.578 1 98.12 153 ALA A N 1
ATOM 1129 C CA . ALA A 1 153 ? 5.582 -7.902 -25.281 1 98.12 153 ALA A CA 1
ATOM 1130 C C . ALA A 1 153 ? 4.785 -7.77 -26.578 1 98.12 153 ALA A C 1
ATOM 1132 O O . ALA A 1 153 ? 4.277 -6.691 -26.906 1 98.12 153 ALA A O 1
ATOM 1133 N N . GLY A 1 154 ? 4.727 -8.867 -27.281 1 97.44 154 GLY A N 1
ATOM 1134 C CA . GLY A 1 154 ? 3.943 -8.859 -28.516 1 97.44 154 GLY A CA 1
ATOM 1135 C C . GLY A 1 154 ? 2.479 -8.539 -28.281 1 97.44 154 GLY A C 1
ATOM 1136 O O . GLY A 1 154 ? 1.871 -7.797 -29.062 1 97.44 154 GLY A O 1
ATOM 1137 N N . GLU A 1 155 ? 1.919 -9.07 -27.266 1 96 155 GLU A N 1
ATOM 1138 C CA . GLU A 1 155 ? 0.522 -8.82 -26.922 1 96 155 GLU A CA 1
ATOM 1139 C C . GLU A 1 155 ? 0.296 -7.348 -26.578 1 96 155 GLU A C 1
ATOM 1141 O O . GLU A 1 155 ? -0.695 -6.75 -27 1 96 155 GLU A O 1
ATOM 1146 N N . LEU A 1 156 ? 1.145 -6.77 -25.812 1 96.75 156 LEU A N 1
ATOM 1147 C CA . LEU A 1 156 ? 1.024 -5.379 -25.391 1 96.75 156 LEU A CA 1
ATOM 1148 C C . LEU A 1 156 ? 1.11 -4.441 -26.594 1 96.75 156 LEU A C 1
ATOM 1150 O O . LEU A 1 156 ? 0.383 -3.447 -26.672 1 96.75 156 LEU A O 1
ATOM 1154 N N . GLU A 1 157 ? 1.976 -4.762 -27.469 1 96 157 GLU A N 1
ATOM 1155 C CA . GLU A 1 157 ? 2.125 -3.959 -28.672 1 96 157 GLU A CA 1
ATOM 1156 C C . GLU A 1 157 ? 0.834 -3.943 -29.484 1 96 157 GLU A C 1
ATOM 1158 O O . GLU A 1 157 ? 0.474 -2.918 -30.078 1 96 157 GLU A O 1
ATOM 1163 N N . ALA A 1 158 ? 0.169 -4.984 -29.453 1 95.12 158 ALA A N 1
ATOM 1164 C CA . ALA A 1 158 ? -1.029 -5.164 -30.266 1 95.12 158 ALA A CA 1
ATOM 1165 C C . ALA A 1 158 ? -2.223 -4.434 -29.656 1 95.12 158 ALA A C 1
ATOM 1167 O O . ALA A 1 158 ? -3.193 -4.129 -30.359 1 95.12 158 ALA A O 1
ATOM 1168 N N . ILE A 1 159 ? -2.322 -4.16 -28.391 1 91.31 159 ILE A N 1
ATOM 1169 C CA . ILE A 1 159 ? -3.441 -3.541 -27.688 1 91.31 159 ILE A CA 1
ATOM 1170 C C . ILE A 1 159 ? -3.662 -2.125 -28.203 1 91.31 159 ILE A C 1
ATOM 1172 O O . ILE A 1 159 ? -4.805 -1.687 -28.375 1 91.31 159 ILE A O 1
ATOM 1176 N N . GLY A 1 160 ? -2.578 -1.391 -28.516 1 87.5 160 GLY A N 1
ATOM 1177 C CA . GLY A 1 160 ? -2.709 -0.073 -29.125 1 87.5 160 GLY A CA 1
ATOM 1178 C C . GLY A 1 160 ? -3.18 0.985 -28.141 1 87.5 160 GLY A C 1
ATOM 1179 O O . GLY A 1 160 ? -3.715 2.02 -28.547 1 87.5 160 GLY A O 1
ATOM 1180 N N . GLU A 1 161 ? -3.309 0.742 -26.922 1 91.31 161 GLU A N 1
ATOM 1181 C CA . GLU A 1 161 ? -3.645 1.677 -25.844 1 91.31 161 GLU A CA 1
ATOM 1182 C C . GLU A 1 161 ? -2.529 1.748 -24.812 1 91.31 161 GLU A C 1
ATOM 1184 O O . GLU A 1 161 ? -1.601 0.939 -24.828 1 91.31 161 GLU A O 1
ATOM 1189 N N . ASP A 1 162 ? -2.602 2.777 -23.969 1 91.69 162 ASP A N 1
ATOM 1190 C CA . ASP A 1 162 ? -1.656 2.863 -22.859 1 91.69 162 ASP A CA 1
ATOM 1191 C C . ASP A 1 162 ? -1.828 1.687 -21.906 1 91.69 162 ASP A C 1
ATOM 1193 O O . ASP A 1 162 ? -2.953 1.327 -21.547 1 91.69 162 ASP A O 1
ATOM 1197 N N . VAL A 1 163 ? -0.69 1.076 -21.578 1 95.56 163 VAL A N 1
ATOM 1198 C CA . VAL A 1 163 ? -0.721 -0.061 -20.672 1 95.56 163 VAL A CA 1
ATOM 1199 C C . VAL A 1 163 ? 0.223 0.194 -19.5 1 95.56 163 VAL A C 1
ATOM 1201 O O . VAL A 1 163 ? 1.372 0.597 -19.688 1 95.56 163 VAL A O 1
ATOM 1204 N N . LEU A 1 164 ? -0.279 0.059 -18.344 1 95.62 164 LEU A N 1
ATOM 1205 C CA . LEU A 1 164 ? 0.542 0.03 -17.125 1 95.62 164 LEU A CA 1
ATOM 1206 C C . LEU A 1 164 ? 0.82 -1.404 -16.703 1 95.62 164 LEU A C 1
ATOM 1208 O O . LEU A 1 164 ? -0.105 -2.148 -16.359 1 95.62 164 LEU A O 1
ATOM 1212 N N . CYS A 1 165 ? 2.082 -1.795 -16.719 1 97.62 165 CYS A N 1
ATOM 1213 C CA . CYS A 1 165 ? 2.477 -3.119 -16.266 1 97.62 165 CYS A CA 1
ATOM 1214 C C . CYS A 1 165 ? 2.955 -3.07 -14.812 1 97.62 165 CYS A C 1
ATOM 1216 O O . CYS A 1 165 ? 3.816 -2.26 -14.469 1 97.62 165 CYS A O 1
ATOM 1218 N N . VAL A 1 166 ? 2.398 -3.945 -14.016 1 97.5 166 VAL A N 1
ATOM 1219 C CA . VAL A 1 166 ? 2.775 -3.992 -12.602 1 97.5 166 VAL A CA 1
ATOM 1220 C C . VAL A 1 166 ? 3.145 -5.422 -12.211 1 97.5 166 VAL A C 1
ATOM 1222 O O . VAL A 1 166 ? 2.711 -6.379 -12.859 1 97.5 166 VAL A O 1
ATOM 1225 N N . GLY A 1 167 ? 3.912 -5.547 -11.148 1 97.75 167 GLY A N 1
ATOM 1226 C CA . GLY A 1 167 ? 4.359 -6.844 -10.664 1 97.75 167 GLY A CA 1
ATOM 1227 C C . GLY A 1 167 ? 5.852 -7.066 -10.836 1 97.75 167 GLY A C 1
ATOM 1228 O O . GLY A 1 167 ? 6.504 -6.355 -11.602 1 97.75 167 GLY A O 1
ATOM 1229 N N . ASP A 1 168 ? 6.336 -8.078 -10.117 1 96.12 168 ASP A N 1
ATOM 1230 C CA . ASP A 1 168 ? 7.773 -8.328 -10.141 1 96.12 168 ASP A CA 1
ATOM 1231 C C . ASP A 1 168 ? 8.234 -8.773 -11.531 1 96.12 168 ASP A C 1
ATOM 1233 O O . ASP A 1 168 ? 9.352 -8.469 -11.945 1 96.12 168 ASP A O 1
ATOM 1237 N N . GLY A 1 169 ? 7.363 -9.508 -12.242 1 97.62 169 GLY A N 1
ATOM 1238 C CA . GLY A 1 169 ? 7.688 -9.867 -13.609 1 97.62 169 GLY A CA 1
ATOM 1239 C C . GLY A 1 169 ? 7.844 -8.664 -14.523 1 97.62 169 GLY A C 1
ATOM 1240 O O . GLY A 1 169 ? 8.727 -8.641 -15.383 1 97.62 169 GLY A O 1
ATOM 1241 N N . ALA A 1 170 ? 6.988 -7.695 -14.406 1 98.12 170 ALA A N 1
ATOM 1242 C CA . ALA A 1 170 ? 7.074 -6.465 -15.188 1 98.12 170 ALA A CA 1
ATOM 1243 C C . ALA A 1 170 ? 8.375 -5.723 -14.898 1 98.12 170 ALA A C 1
ATOM 1245 O O . ALA A 1 170 ? 9.039 -5.242 -15.82 1 98.12 170 ALA A O 1
ATOM 1246 N N . ILE A 1 171 ? 8.703 -5.648 -13.633 1 95.94 171 ILE A N 1
ATOM 1247 C CA . ILE A 1 171 ? 9.898 -4.93 -13.211 1 95.94 171 ILE A CA 1
ATOM 1248 C C . ILE A 1 171 ? 11.141 -5.645 -13.734 1 95.94 171 ILE A C 1
ATOM 1250 O O . ILE A 1 171 ? 12.078 -5.004 -14.227 1 95.94 171 ILE A O 1
ATOM 1254 N N . ALA A 1 172 ? 11.148 -6.953 -13.664 1 95.69 172 ALA A N 1
ATOM 1255 C CA . ALA A 1 172 ? 12.289 -7.746 -14.109 1 95.69 172 ALA A CA 1
ATOM 1256 C C . ALA A 1 172 ? 12.516 -7.59 -15.609 1 95.69 172 ALA A C 1
ATOM 1258 O O . ALA A 1 172 ? 13.641 -7.738 -16.094 1 95.69 172 ALA A O 1
ATOM 1259 N N . HIS A 1 173 ? 11.461 -7.289 -16.344 1 97.88 173 HIS A N 1
ATOM 1260 C CA . HIS A 1 173 ? 11.555 -7.172 -17.781 1 97.88 173 HIS A CA 1
ATOM 1261 C C . HIS A 1 173 ? 11.164 -5.773 -18.25 1 97.88 173 HIS A C 1
ATOM 1263 O O . HIS A 1 173 ? 10.547 -5.621 -19.312 1 97.88 173 HIS A O 1
ATOM 1269 N N . ALA A 1 174 ? 11.453 -4.828 -17.469 1 97.31 174 ALA A N 1
ATOM 1270 C CA . ALA A 1 174 ? 11.055 -3.441 -17.703 1 97.31 174 ALA A CA 1
ATOM 1271 C C . ALA A 1 174 ? 11.531 -2.941 -19.062 1 97.31 174 ALA A C 1
ATOM 1273 O O . ALA A 1 174 ? 10.773 -2.297 -19.797 1 97.31 174 ALA A O 1
ATOM 1274 N N . GLY A 1 175 ? 12.797 -3.195 -19.406 1 97.75 175 GLY A N 1
ATOM 1275 C CA . GLY A 1 175 ? 13.344 -2.73 -20.672 1 97.75 175 GLY A CA 1
ATOM 1276 C C . GLY A 1 175 ? 12.57 -3.227 -21.875 1 97.75 175 GLY A C 1
ATOM 1277 O O . GLY A 1 175 ? 12.211 -2.443 -22.766 1 97.75 175 GLY A O 1
ATOM 1278 N N . LEU A 1 176 ? 12.273 -4.492 -21.875 1 98.12 176 LEU A N 1
ATOM 1279 C CA . LEU A 1 176 ? 11.547 -5.117 -22.969 1 98.12 176 LEU A CA 1
ATOM 1280 C C . LEU A 1 176 ? 10.133 -4.559 -23.078 1 98.12 176 LEU A C 1
ATOM 1282 O O . LEU A 1 176 ? 9.688 -4.188 -24.172 1 98.12 176 LEU A O 1
ATOM 1286 N N . LEU A 1 177 ? 9.461 -4.449 -22 1 98.12 177 LEU A N 1
ATOM 1287 C CA . LEU A 1 177 ? 8.07 -4.012 -22 1 98.12 177 LEU A CA 1
ATOM 1288 C C . LEU A 1 177 ? 7.969 -2.529 -22.328 1 98.12 177 LEU A C 1
ATOM 1290 O O . LEU A 1 177 ? 7.043 -2.107 -23.031 1 98.12 177 LEU A O 1
ATOM 1294 N N . ALA A 1 178 ? 8.914 -1.785 -21.844 1 97 178 ALA A N 1
ATOM 1295 C CA . A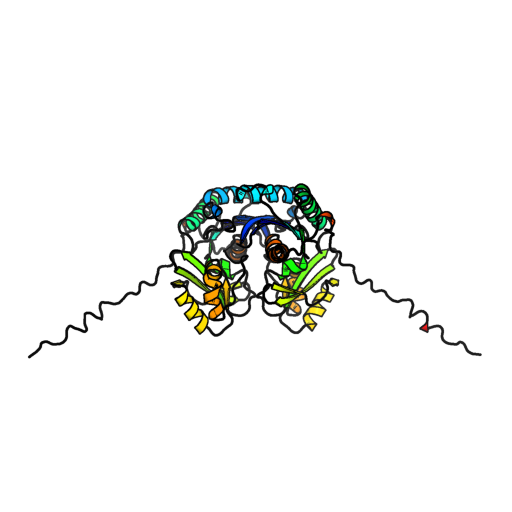LA A 1 178 ? 8.945 -0.36 -22.156 1 97 178 ALA A CA 1
ATOM 1296 C C . ALA A 1 178 ? 9.195 -0.138 -23.656 1 97 178 ALA A C 1
ATOM 1298 O O . ALA A 1 178 ? 8.688 0.821 -24.234 1 97 178 ALA A O 1
ATOM 1299 N N . SER A 1 179 ? 9.984 -0.998 -24.25 1 97.38 179 SER A N 1
ATOM 1300 C CA . SER A 1 179 ? 10.336 -0.86 -25.656 1 97.38 179 SER A CA 1
ATOM 1301 C C . SER A 1 179 ? 9.109 -0.97 -26.547 1 97.38 179 SER A C 1
ATOM 1303 O O . SER A 1 179 ? 9.109 -0.485 -27.688 1 97.38 179 SER A O 1
ATOM 1305 N N . VAL A 1 180 ? 8.016 -1.554 -26.016 1 97.25 180 VAL A N 1
ATOM 1306 C CA . VAL A 1 180 ? 6.805 -1.69 -26.828 1 97.25 180 VAL A CA 1
ATOM 1307 C C . VAL A 1 180 ? 5.754 -0.692 -26.344 1 97.25 180 VAL A C 1
ATOM 1309 O O . VAL A 1 180 ? 4.57 -0.827 -26.672 1 97.25 180 VAL A O 1
ATOM 1312 N N . GLY A 1 181 ? 6.137 0.154 -25.5 1 95.25 181 GLY A N 1
ATOM 1313 C CA . GLY A 1 181 ? 5.289 1.295 -25.188 1 95.25 181 GLY A CA 1
ATOM 1314 C C . GLY A 1 181 ? 4.594 1.172 -23.844 1 95.25 181 GLY A C 1
ATOM 1315 O O . GLY A 1 181 ? 3.771 2.02 -23.484 1 95.25 181 GLY A O 1
ATOM 1316 N N . ALA A 1 182 ? 4.867 0.184 -23.078 1 96.06 182 ALA A N 1
ATOM 1317 C CA . ALA A 1 182 ? 4.207 0.005 -21.781 1 96.06 182 ALA A CA 1
ATOM 1318 C C . ALA A 1 182 ? 4.871 0.855 -20.703 1 96.06 182 ALA A C 1
ATOM 1320 O O . ALA A 1 182 ? 6.086 1.052 -20.719 1 96.06 182 ALA A O 1
ATOM 1321 N N . GLU A 1 183 ? 4.102 1.355 -19.844 1 94.31 183 GLU A N 1
ATOM 1322 C CA . GLU A 1 183 ? 4.613 1.943 -18.609 1 94.31 183 GLU A CA 1
ATOM 1323 C C . GLU A 1 183 ? 4.828 0.877 -17.547 1 94.31 183 GLU A C 1
ATOM 1325 O O . GLU A 1 183 ? 4.035 -0.059 -17.422 1 94.31 183 GLU A O 1
ATOM 1330 N N . ILE A 1 184 ? 5.859 1.037 -16.766 1 95.56 184 ILE A N 1
ATOM 1331 C CA . ILE A 1 184 ? 6.195 0.046 -15.75 1 95.56 184 ILE A CA 1
ATOM 1332 C C . ILE A 1 184 ? 5.961 0.633 -14.359 1 95.56 184 ILE A C 1
ATOM 1334 O O . ILE A 1 184 ? 6.477 1.706 -14.031 1 95.56 184 ILE A O 1
ATOM 1338 N N . GLY A 1 185 ? 5.18 -0.083 -13.555 1 93.31 185 GLY A N 1
ATOM 1339 C CA . GLY A 1 185 ? 5.004 0.33 -12.172 1 93.31 185 GLY A CA 1
ATOM 1340 C C . GLY A 1 185 ? 6.289 0.277 -11.367 1 93.31 185 GLY A C 1
ATOM 1341 O O . GLY A 1 185 ? 7.219 -0.454 -11.719 1 93.31 185 GLY A O 1
ATOM 1342 N N . GLY A 1 186 ? 6.344 0.977 -10.328 1 89.25 186 GLY A N 1
ATOM 1343 C CA . GLY A 1 186 ? 7.52 1.021 -9.477 1 89.25 186 GLY A CA 1
ATOM 1344 C C . GLY A 1 186 ? 7.625 -0.172 -8.539 1 89.25 186 GLY A C 1
ATOM 1345 O O . GLY A 1 186 ? 6.766 -1.057 -8.562 1 89.25 186 GLY A O 1
ATOM 1346 N N . VAL A 1 187 ? 8.656 -0.165 -7.734 1 87.94 187 VAL A N 1
ATOM 1347 C CA . VAL A 1 187 ? 8.992 -1.286 -6.863 1 87.94 187 VAL A CA 1
ATOM 1348 C C . VAL A 1 187 ? 7.895 -1.469 -5.816 1 87.94 187 VAL A C 1
ATOM 1350 O O . VAL A 1 187 ? 7.699 -2.57 -5.297 1 87.94 187 VAL A O 1
ATOM 1353 N N . GLY A 1 188 ? 7.188 -0.438 -5.555 1 88.62 188 GLY A N 1
ATOM 1354 C CA . GLY A 1 188 ? 6.078 -0.532 -4.617 1 88.62 188 GLY A CA 1
ATOM 1355 C C . GLY A 1 188 ? 4.934 -1.379 -5.137 1 88.62 188 GLY A C 1
ATOM 1356 O O . GLY A 1 188 ? 4.059 -1.785 -4.367 1 88.62 188 GLY A O 1
ATOM 1357 N N . SER A 1 189 ? 4.926 -1.69 -6.359 1 93 189 SER A N 1
ATOM 1358 C CA . SER A 1 189 ? 3.863 -2.471 -6.988 1 93 189 SER A CA 1
ATOM 1359 C C . SER A 1 189 ? 4.363 -3.848 -7.406 1 93 189 SER A C 1
ATOM 1361 O O . SER A 1 189 ? 3.752 -4.508 -8.25 1 93 189 SER A O 1
ATOM 1363 N N . ALA A 1 190 ? 5.422 -4.305 -6.832 1 95.81 190 ALA A N 1
ATOM 1364 C CA . ALA A 1 190 ? 6.109 -5.516 -7.273 1 95.81 190 ALA A CA 1
ATOM 1365 C C . ALA A 1 190 ? 5.32 -6.766 -6.887 1 95.81 190 ALA A C 1
ATOM 1367 O O . ALA A 1 190 ? 5.41 -7.793 -7.559 1 95.81 190 ALA A O 1
ATOM 1368 N N . HIS A 1 191 ? 4.547 -6.617 -5.828 1 96.38 191 HIS A N 1
ATOM 1369 C CA . HIS A 1 191 ? 3.916 -7.82 -5.293 1 96.38 191 HIS A CA 1
ATOM 1370 C C . HIS A 1 191 ? 2.488 -7.535 -4.84 1 96.38 191 HIS A C 1
ATOM 1372 O O . HIS A 1 191 ? 2.17 -6.414 -4.441 1 96.38 191 HIS A O 1
ATOM 1378 N N . PRO A 1 192 ? 1.61 -8.586 -4.945 1 97.12 192 PRO A N 1
ATOM 1379 C CA . PRO A 1 192 ? 0.311 -8.438 -4.289 1 97.12 192 PRO A CA 1
ATOM 1380 C C . PRO A 1 192 ? 0.431 -8.258 -2.777 1 97.12 192 PRO A C 1
ATOM 1382 O O . PRO A 1 192 ? 1.404 -8.719 -2.174 1 97.12 192 PRO A O 1
ATOM 1385 N N . THR A 1 193 ? -0.559 -7.586 -2.199 1 97.25 193 THR A N 1
ATOM 1386 C CA . THR A 1 193 ? -0.5 -7.312 -0.767 1 97.25 193 THR A CA 1
ATOM 1387 C C . THR A 1 193 ? -1.759 -7.82 -0.068 1 97.25 193 THR A C 1
ATOM 1389 O O . THR A 1 193 ? -2.832 -7.871 -0.67 1 97.25 193 THR A O 1
ATOM 1392 N N . ALA A 1 194 ? -1.592 -8.102 1.211 1 98.25 194 ALA A N 1
ATOM 1393 C CA . ALA A 1 194 ? -2.742 -8.484 2.025 1 98.25 194 ALA A CA 1
ATOM 1394 C C . ALA A 1 194 ? -3.738 -7.332 2.145 1 98.25 194 ALA A C 1
ATOM 1396 O O . ALA A 1 194 ? -4.945 -7.559 2.256 1 98.25 194 ALA A O 1
ATOM 1397 N N . GLN A 1 195 ? -3.203 -6.148 2.109 1 97.62 195 GLN A N 1
ATOM 1398 C CA . GLN A 1 195 ? -4.102 -5 2.148 1 97.62 195 GLN A CA 1
ATOM 1399 C C . GLN A 1 195 ? -5.031 -4.988 0.939 1 97.62 195 GLN A C 1
ATOM 1401 O O . GLN A 1 195 ? -6.246 -4.852 1.086 1 97.62 195 GLN A O 1
ATOM 1406 N N . ALA A 1 196 ? -4.48 -5.105 -0.24 1 97.12 196 ALA A N 1
ATOM 1407 C CA . ALA A 1 196 ? -5.297 -5.18 -1.447 1 97.12 196 ALA A CA 1
ATOM 1408 C C . ALA A 1 196 ? -6.262 -6.359 -1.386 1 97.12 196 ALA A C 1
ATOM 1410 O O . ALA A 1 196 ? -7.41 -6.254 -1.821 1 97.12 196 ALA A O 1
ATOM 1411 N N . LEU A 1 197 ? -5.797 -7.441 -0.846 1 98.12 197 LEU A N 1
ATOM 1412 C CA . LEU A 1 197 ? -6.578 -8.664 -0.71 1 98.12 197 LEU A CA 1
ATOM 1413 C C . LEU A 1 197 ? -7.824 -8.422 0.14 1 98.12 197 LEU A C 1
ATOM 1415 O O . LEU A 1 197 ? -8.938 -8.719 -0.289 1 98.12 197 LEU A O 1
ATOM 1419 N N . VAL A 1 198 ? -7.66 -7.844 1.293 1 98.12 198 VAL A N 1
ATOM 1420 C CA . VAL A 1 198 ? -8.789 -7.652 2.195 1 98.12 198 VAL A CA 1
ATOM 1421 C C . VAL A 1 198 ? -9.742 -6.605 1.62 1 98.12 198 VAL A C 1
ATOM 1423 O O . VAL A 1 198 ? -10.961 -6.758 1.698 1 98.12 198 VAL A O 1
ATOM 1426 N N . GLU A 1 199 ? -9.188 -5.574 1.069 1 95.19 199 GLU A N 1
ATOM 1427 C CA . GLU A 1 199 ? -10.023 -4.535 0.482 1 95.19 199 GLU A CA 1
ATOM 1428 C C . GLU A 1 199 ? -10.914 -5.102 -0.617 1 95.19 199 GLU A C 1
ATOM 1430 O O . GLU A 1 199 ? -12.102 -4.758 -0.703 1 95.19 199 GLU A O 1
ATOM 1435 N N . LEU A 1 200 ? -10.336 -5.934 -1.452 1 95.38 200 LEU A N 1
ATOM 1436 C CA . LEU A 1 200 ? -11.086 -6.531 -2.553 1 95.38 200 LEU A CA 1
ATOM 1437 C C . LEU A 1 200 ? -12.039 -7.602 -2.039 1 95.38 200 LEU A C 1
ATOM 1439 O O . LEU A 1 200 ? -13.078 -7.852 -2.65 1 95.38 200 LEU A O 1
ATOM 1443 N N . ALA A 1 201 ? -11.773 -8.211 -0.907 1 97.25 201 ALA A N 1
ATOM 1444 C CA . ALA A 1 201 ? -12.555 -9.328 -0.381 1 97.25 201 ALA A CA 1
ATOM 1445 C C . ALA A 1 201 ? -13.758 -8.836 0.409 1 97.25 201 ALA A C 1
ATOM 1447 O O . ALA A 1 201 ? -14.781 -9.523 0.495 1 97.25 201 ALA A O 1
ATOM 1448 N N . LEU A 1 202 ? -13.695 -7.688 1.016 1 96.31 202 LEU A N 1
ATOM 1449 C CA . LEU A 1 202 ? -14.688 -7.191 1.968 1 96.31 202 LEU A CA 1
ATOM 1450 C C . LEU A 1 202 ? -16.078 -7.176 1.348 1 96.31 202 LEU A C 1
ATOM 1452 O O . LEU A 1 202 ? -17.031 -7.691 1.938 1 96.31 202 LEU A O 1
ATOM 1456 N N . PRO A 1 203 ? -16.234 -6.625 0.123 1 94.12 203 PRO A N 1
ATOM 1457 C CA . PRO A 1 203 ? -17.562 -6.652 -0.475 1 94.12 203 PRO A CA 1
ATOM 1458 C C . PRO A 1 203 ? -18.109 -8.07 -0.651 1 94.12 203 PRO A C 1
ATOM 1460 O O . PRO A 1 203 ? -19.312 -8.281 -0.599 1 94.12 203 PRO A O 1
ATOM 1463 N N . ARG A 1 204 ? -17.266 -9.062 -0.896 1 96.5 204 ARG A N 1
ATOM 1464 C CA . ARG A 1 204 ? -17.688 -10.445 -1.034 1 96.5 204 ARG A CA 1
ATOM 1465 C C . ARG A 1 204 ? -18.219 -10.992 0.29 1 96.5 204 ARG A C 1
ATOM 1467 O O . ARG A 1 204 ? -19.203 -11.727 0.316 1 96.5 204 ARG A O 1
ATOM 1474 N N . PHE A 1 205 ? -17.547 -10.648 1.363 1 97.5 205 PHE A N 1
ATOM 1475 C CA . PHE A 1 205 ? -18.031 -11.047 2.68 1 97.5 205 PHE A CA 1
ATOM 1476 C C . PHE A 1 205 ? -19.406 -10.445 2.953 1 97.5 205 PHE A C 1
ATOM 1478 O O . PHE A 1 205 ? -20.297 -11.133 3.459 1 97.5 205 PHE A O 1
ATOM 1485 N N . LEU A 1 206 ? -19.594 -9.219 2.598 1 94.44 206 LEU A N 1
ATOM 1486 C CA . LEU A 1 206 ? -20.844 -8.508 2.848 1 94.44 206 LEU A CA 1
ATOM 1487 C C . LEU A 1 206 ? -21.969 -9.109 2.031 1 94.44 206 LEU A C 1
ATOM 1489 O O . LEU A 1 206 ? -23.125 -9.117 2.471 1 94.44 206 LEU A O 1
ATOM 1493 N N . ARG A 1 207 ? -21.641 -9.656 0.887 1 96.12 207 ARG A N 1
ATOM 1494 C CA . ARG A 1 207 ? -22.641 -10.281 0.02 1 96.12 207 ARG A CA 1
ATOM 1495 C C . ARG A 1 207 ? -22.734 -11.781 0.284 1 96.12 207 ARG A C 1
ATOM 1497 O O . ARG A 1 207 ? -23.391 -12.508 -0.467 1 96.12 207 ARG A O 1
ATOM 1504 N N . GLU A 1 208 ? -22.016 -12.266 1.214 1 96.38 208 GLU A N 1
ATOM 1505 C CA . GLU A 1 208 ? -22 -13.672 1.618 1 96.38 208 GLU A CA 1
ATOM 1506 C C . GLU A 1 208 ? -21.531 -14.57 0.474 1 96.38 208 GLU A C 1
ATOM 1508 O O . GLU A 1 208 ? -22.016 -15.695 0.331 1 96.38 208 GLU A O 1
ATOM 1513 N N . GLU A 1 209 ? -20.703 -13.984 -0.373 1 97.25 209 GLU A N 1
ATOM 1514 C CA . GLU A 1 209 ? -20.016 -14.75 -1.415 1 97.25 209 GLU A CA 1
ATOM 1515 C C . GLU A 1 209 ? -18.719 -15.359 -0.896 1 97.25 209 GLU A C 1
ATOM 1517 O O . GLU A 1 209 ? -17.641 -14.977 -1.325 1 97.25 209 GLU A O 1
ATOM 1522 N N . THR A 1 210 ? -18.891 -16.344 -0.006 1 98.12 210 THR A N 1
ATOM 1523 C CA . THR A 1 210 ? -17.766 -16.938 0.701 1 98.12 210 THR A CA 1
ATOM 1524 C C . THR A 1 210 ? -17.734 -18.453 0.494 1 98.12 210 THR A C 1
ATOM 1526 O O . THR A 1 210 ? -18.625 -19.016 -0.154 1 98.12 210 THR A O 1
ATOM 1529 N N . ARG A 1 211 ? -16.672 -19.062 0.922 1 96.94 211 ARG A N 1
ATOM 1530 C CA . ARG A 1 211 ? -16.484 -20.5 0.901 1 96.94 211 ARG A CA 1
ATOM 1531 C C . ARG A 1 211 ? -16.109 -21.031 2.285 1 96.94 211 ARG A C 1
ATOM 1533 O O . ARG A 1 211 ? -15.859 -20.25 3.203 1 96.94 211 ARG A O 1
ATOM 1540 N N . ARG A 1 212 ? -16.219 -22.422 2.365 1 96.75 212 ARG A N 1
ATOM 1541 C CA . ARG A 1 212 ? -15.672 -23.094 3.539 1 96.75 212 ARG A CA 1
ATOM 1542 C C . ARG A 1 212 ? -14.156 -23.25 3.41 1 96.75 212 ARG A C 1
ATOM 1544 O O . ARG A 1 212 ? -13.633 -23.375 2.301 1 96.75 212 ARG A O 1
ATOM 1551 N N . PRO A 1 213 ? -13.453 -23.203 4.48 1 97.75 213 PRO A N 1
ATOM 1552 C CA . PRO A 1 213 ? -11.992 -23.266 4.449 1 97.75 213 PRO A CA 1
ATOM 1553 C C . PRO A 1 213 ? -11.469 -24.438 3.627 1 97.75 213 PRO A C 1
ATOM 1555 O O . PRO A 1 213 ? -10.477 -24.297 2.906 1 97.75 213 PRO A O 1
ATOM 1558 N N . GLU A 1 214 ? -12.086 -25.562 3.695 1 95.62 214 GLU A N 1
ATOM 1559 C CA . GLU A 1 214 ? -11.617 -26.781 3.029 1 95.62 214 GLU A CA 1
ATOM 1560 C C . GLU A 1 214 ? -11.75 -26.656 1.514 1 95.62 214 GLU A C 1
ATOM 1562 O O . GLU A 1 214 ? -11.172 -27.469 0.772 1 95.62 214 GLU A O 1
ATOM 1567 N N . GLU A 1 215 ? -12.461 -25.688 1.064 1 95.94 215 GLU A N 1
ATOM 1568 C CA . GLU A 1 215 ? -12.719 -25.531 -0.364 1 95.94 215 GLU A CA 1
ATOM 1569 C C . GLU A 1 215 ? -11.656 -24.672 -1.031 1 95.94 215 GLU A C 1
ATOM 1571 O O . GLU A 1 215 ? -11.633 -24.547 -2.256 1 95.94 215 GLU A O 1
ATOM 1576 N N . LEU A 1 216 ? -10.82 -24.141 -0.268 1 96.5 216 LEU A N 1
ATOM 1577 C CA . LEU A 1 216 ? -9.75 -23.328 -0.827 1 96.5 216 LEU A CA 1
ATOM 1578 C C . LEU A 1 216 ? -8.727 -24.203 -1.556 1 96.5 216 LEU A C 1
ATOM 1580 O O . LEU A 1 216 ? -8.203 -25.156 -0.987 1 96.5 216 LEU A O 1
ATOM 1584 N N . THR A 1 217 ? -8.445 -23.859 -2.816 1 94.62 217 THR A N 1
ATOM 1585 C CA . THR A 1 217 ? -7.449 -24.547 -3.621 1 94.62 217 THR A CA 1
ATOM 1586 C C . THR A 1 217 ? -6.598 -23.562 -4.406 1 94.62 217 THR A C 1
ATOM 1588 O O . THR A 1 217 ? -7.113 -22.547 -4.906 1 94.62 217 THR A O 1
ATOM 1591 N N . PRO A 1 218 ? -5.332 -23.844 -4.477 1 95.31 218 PRO A N 1
ATOM 1592 C CA . PRO A 1 218 ? -4.488 -22.953 -5.273 1 95.31 218 PRO A CA 1
ATOM 1593 C C . PRO A 1 218 ? -4.941 -22.859 -6.727 1 95.31 218 PRO A C 1
ATOM 1595 O O . PRO A 1 218 ? -5.516 -23.797 -7.266 1 95.31 218 PRO A O 1
ATOM 1598 N N . THR A 1 219 ? -4.715 -21.672 -7.328 1 91.06 219 THR A N 1
ATOM 1599 C CA . THR A 1 219 ? -4.93 -21.484 -8.758 1 91.06 219 THR A CA 1
ATOM 1600 C C . THR A 1 219 ? -3.686 -21.875 -9.547 1 91.06 219 THR A C 1
ATOM 1602 O O . THR A 1 219 ? -2.631 -21.25 -9.398 1 91.06 219 THR A O 1
ATOM 1605 N N . TYR A 1 220 ? -3.812 -22.891 -10.422 1 89.25 220 TYR A N 1
ATOM 1606 C CA . TYR A 1 220 ? -2.721 -23.297 -11.297 1 89.25 220 TYR A CA 1
ATOM 1607 C C . TYR A 1 220 ? -3 -22.906 -12.742 1 89.25 220 TYR 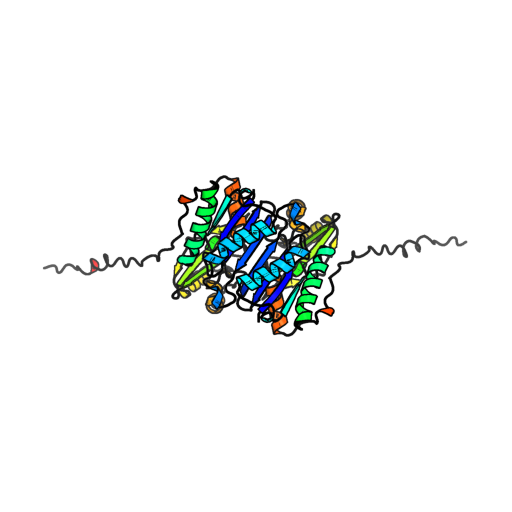A C 1
ATOM 1609 O O . TYR A 1 220 ? -4.117 -23.078 -13.234 1 89.25 220 TYR A O 1
ATOM 1617 N N . ILE A 1 221 ? -2.018 -22.141 -13.234 1 85.25 221 ILE A N 1
ATOM 1618 C CA . ILE A 1 221 ? -2.152 -21.766 -14.633 1 85.25 221 ILE A CA 1
ATOM 1619 C C . ILE A 1 221 ? -1.354 -22.734 -15.508 1 85.25 221 ILE A C 1
ATOM 1621 O O . ILE A 1 221 ? -0.167 -22.969 -15.266 1 85.25 221 ILE A O 1
ATOM 1625 N N . ARG A 1 222 ? -2.021 -23.625 -16.25 1 67.06 222 ARG A N 1
ATOM 1626 C CA . ARG A 1 222 ? -1.373 -24.609 -17.125 1 67.06 222 ARG A CA 1
ATOM 1627 C C . ARG A 1 222 ? -1.042 -24 -18.469 1 67.06 222 ARG A C 1
ATOM 1629 O O . ARG A 1 222 ? -1.742 -23.094 -18.953 1 67.06 222 ARG A O 1
ATOM 1636 N N . GLN A 1 223 ? 0.276 -24.219 -18.859 1 57.34 223 GLN A N 1
ATOM 1637 C CA . GLN A 1 223 ? 0.667 -23.859 -20.219 1 57.34 223 GLN A CA 1
ATOM 1638 C C . GLN A 1 223 ? -0.319 -24.422 -21.234 1 57.34 223 GLN A C 1
ATOM 1640 O O . GLN A 1 223 ? -0.827 -25.531 -21.078 1 57.34 223 GLN A O 1
ATOM 1645 N N . ALA A 1 224 ? -1.061 -23.578 -21.906 1 47.59 224 ALA A N 1
ATOM 1646 C CA . ALA A 1 224 ? -1.735 -24.172 -23.062 1 47.59 224 ALA A CA 1
ATOM 1647 C C . ALA A 1 224 ? -0.835 -25.172 -23.766 1 47.59 224 ALA A C 1
ATOM 1649 O O . ALA A 1 224 ? 0.288 -24.844 -24.156 1 47.59 224 ALA A O 1
ATOM 1650 N N . ASP A 1 225 ? -0.644 -26.328 -23.297 1 41.03 225 ASP A N 1
ATOM 1651 C CA . ASP A 1 225 ? 0.054 -27.297 -24.141 1 41.03 225 ASP A CA 1
ATOM 1652 C C . ASP A 1 225 ? -0.19 -27.031 -25.609 1 41.03 225 ASP A C 1
ATOM 1654 O O . ASP A 1 225 ? -1.32 -26.766 -26.031 1 41.03 225 ASP A O 1
ATOM 1658 N N . ALA A 1 226 ? 0.762 -26.453 -26.391 1 40.66 226 ALA A N 1
ATOM 1659 C CA . ALA A 1 226 ? 0.719 -26.656 -27.844 1 40.66 226 ALA A CA 1
ATOM 1660 C C . ALA A 1 226 ? 0.194 -28.031 -28.188 1 40.66 226 ALA A C 1
ATOM 1662 O O . ALA A 1 226 ? 0.908 -29.031 -28.047 1 40.66 226 ALA A O 1
ATOM 1663 N N . GLN A 1 227 ? -0.889 -28.359 -27.828 1 36.97 227 GLN A N 1
ATOM 1664 C CA . GLN A 1 227 ? -1.388 -29.547 -28.516 1 36.97 227 GLN A CA 1
ATOM 1665 C C . GLN A 1 227 ? -1.027 -29.516 -30 1 36.97 227 GLN A C 1
ATOM 1667 O O . GLN A 1 227 ? -1.602 -28.734 -30.766 1 36.97 227 GLN A O 1
ATOM 1672 N N . ILE A 1 228 ? 0.304 -29.562 -30.328 1 36.22 228 ILE A N 1
ATOM 1673 C CA . ILE A 1 228 ? 0.665 -30 -31.672 1 36.22 228 ILE A CA 1
ATOM 1674 C C . ILE A 1 228 ? -0.26 -31.125 -32.125 1 36.22 228 ILE A C 1
ATOM 1676 O O . ILE A 1 228 ? -0.232 -32.219 -31.531 1 36.22 228 ILE A O 1
ATOM 1680 N N . ASN A 1 229 ? -1.457 -30.859 -32.344 1 37.03 229 ASN A N 1
ATOM 1681 C CA . ASN A 1 229 ? -2.268 -31.812 -33.094 1 37.03 229 ASN A CA 1
ATOM 1682 C C . ASN A 1 229 ? -1.453 -32.5 -34.188 1 37.03 229 ASN A C 1
ATOM 1684 O O . ASN A 1 229 ? -1.255 -31.938 -35.25 1 37.03 229 ASN A O 1
ATOM 1688 N N . TRP A 1 230 ? -0.328 -33.125 -33.844 1 34.78 230 TRP A N 1
ATOM 1689 C CA . TRP A 1 230 ? 0.392 -34.031 -34.719 1 34.78 230 TRP A CA 1
ATOM 1690 C C . TRP A 1 230 ? -0.572 -34.969 -35.438 1 34.78 230 TRP A C 1
ATOM 1692 O O . TRP A 1 230 ? -0.169 -35.75 -36.312 1 34.78 230 TRP A O 1
ATOM 1702 N N . ALA A 1 231 ? -1.784 -35.188 -34.844 1 37.88 231 ALA A N 1
ATOM 1703 C CA . ALA A 1 231 ? -2.637 -36.156 -35.531 1 37.88 231 ALA A CA 1
ATOM 1704 C C . ALA A 1 231 ? -2.9 -35.75 -36.969 1 37.88 231 ALA A C 1
ATOM 1706 O O . ALA A 1 231 ? -3.057 -36.594 -37.844 1 37.88 231 ALA A O 1
ATOM 1707 N N . LYS A 1 232 ? -3.123 -34.438 -37.156 1 39.03 232 LYS A N 1
ATOM 1708 C CA . LYS A 1 232 ? -3.654 -34.156 -38.5 1 39.03 232 LYS A CA 1
ATOM 1709 C C . LYS A 1 232 ? -2.541 -34.156 -39.531 1 39.03 232 LYS A C 1
ATOM 1711 O O . LYS A 1 232 ? -2.795 -33.938 -40.719 1 39.03 232 LYS A O 1
ATOM 1716 N N . ARG A 1 233 ? -1.248 -34.031 -39.094 1 38.62 233 ARG A N 1
ATOM 1717 C CA . ARG A 1 233 ? -0.276 -34.062 -40.188 1 38.62 233 ARG A CA 1
ATOM 1718 C C . ARG A 1 233 ? -0.14 -35.438 -40.781 1 38.62 233 ARG A C 1
ATOM 1720 O O . ARG A 1 233 ? 0.569 -35.625 -41.781 1 38.62 233 ARG A O 1
ATOM 1727 N N . GLY A 1 234 ? -0.425 -36.406 -39.812 1 38.75 234 GLY A N 1
ATOM 1728 C CA . GLY A 1 234 ? -0.221 -37.719 -40.406 1 38.75 234 GLY A CA 1
ATOM 1729 C C . GLY A 1 234 ? -1.1 -38 -41.594 1 38.75 234 GLY A C 1
ATOM 1730 O O . GLY A 1 234 ? -0.853 -38.938 -42.375 1 38.75 234 GLY A O 1
ATOM 1731 N N . ALA A 1 235 ? -2.322 -37.469 -41.531 1 38.16 235 ALA A N 1
ATOM 1732 C CA . ALA A 1 235 ? -3.293 -37.969 -42.5 1 38.16 235 ALA A CA 1
ATOM 1733 C C . ALA A 1 235 ? -3 -37.438 -43.906 1 38.16 235 ALA A C 1
ATOM 1735 O O . ALA A 1 235 ? -3.688 -37.781 -44.875 1 38.16 235 ALA A O 1
ATOM 1736 N N . LEU A 1 236 ? -2.232 -36.25 -43.906 1 36.41 236 LEU A N 1
ATOM 1737 C CA . LEU A 1 236 ? -2.221 -35.656 -45.219 1 36.41 236 LEU A CA 1
ATOM 1738 C C . LEU A 1 236 ? -1.427 -36.5 -46.219 1 36.41 236 LEU A C 1
ATOM 1740 O O . LEU A 1 236 ? -1.414 -36.219 -47.406 1 36.41 236 LEU A O 1
ATOM 1744 N N . HIS A 1 237 ? -0.353 -37.156 -45.656 1 36.66 237 HIS A N 1
ATOM 1745 C CA . HIS A 1 237 ? 0.554 -37.719 -46.656 1 36.66 237 HIS A CA 1
ATOM 1746 C C . HIS A 1 237 ? -0.059 -38.969 -47.312 1 36.66 237 HIS A C 1
ATOM 1748 O O . HIS A 1 237 ? 0.619 -39.656 -48.031 1 36.66 237 HIS A O 1
ATOM 1754 N N . GLY A 1 238 ? -1.188 -39.438 -46.75 1 33.62 238 GLY A N 1
ATOM 1755 C CA . GLY A 1 238 ? -1.628 -40.688 -47.344 1 33.62 238 GLY A CA 1
ATOM 1756 C C . GLY A 1 238 ? -2.092 -40.531 -48.781 1 33.62 238 GLY A C 1
ATOM 1757 O O . GLY A 1 238 ? -3.295 -40.531 -49.031 1 33.62 238 GLY A O 1
ATOM 1758 N N . GLY A 1 239 ? -1.408 -39.562 -49.562 1 34.41 239 GLY A N 1
ATOM 1759 C CA . GLY A 1 239 ? -1.796 -39.469 -50.969 1 34.41 239 GLY A CA 1
ATOM 1760 C C . GLY A 1 239 ? -1.909 -40.844 -51.625 1 34.41 239 GLY A C 1
ATOM 1761 O O . GLY A 1 239 ? -1.265 -41.781 -51.219 1 34.41 239 GLY A O 1
ATOM 1762 N N . THR A 1 240 ? -3.008 -41.094 -52.406 1 31.78 240 THR A N 1
ATOM 1763 C CA . THR A 1 240 ? -3.637 -42.188 -53.156 1 31.78 240 THR A CA 1
ATOM 1764 C C . THR A 1 240 ? -2.686 -42.719 -54.219 1 31.78 240 THR A C 1
ATOM 1766 O O . THR A 1 240 ? -2.242 -42 -55.094 1 31.78 240 THR A O 1
ATOM 1769 N N . ALA A 1 241 ? -1.641 -43.531 -53.938 1 32.5 241 ALA A N 1
ATOM 1770 C CA . ALA A 1 241 ? -0.95 -44.406 -54.875 1 32.5 241 ALA A CA 1
ATOM 1771 C C . ALA A 1 241 ? -1.944 -45.125 -55.781 1 32.5 241 ALA A C 1
ATOM 1773 O O . ALA A 1 241 ? -2.604 -46.094 -55.375 1 32.5 241 ALA A O 1
ATOM 1774 N N . GLY A 1 242 ? -3.014 -44.406 -56.344 1 27.17 242 GLY A N 1
ATOM 1775 C CA . GLY A 1 242 ? -3.799 -45.156 -57.312 1 27.17 242 GLY A CA 1
ATOM 1776 C C . GLY A 1 242 ? -2.947 -45.844 -58.375 1 27.17 242 GLY A C 1
ATOM 1777 O O . GLY A 1 242 ? -1.853 -45.406 -58.688 1 27.17 242 GLY A O 1
ATOM 1778 N N . SER A 1 243 ? -3.441 -47.094 -58.906 1 29.31 243 SER A N 1
ATOM 1779 C CA . SER A 1 243 ? -3.236 -48 -60.031 1 29.31 243 SER A CA 1
ATOM 1780 C C . SER A 1 243 ? -3.191 -47.219 -61.344 1 29.31 243 SER A C 1
ATOM 1782 O O . SER A 1 243 ? -3.961 -46.281 -61.562 1 29.31 243 SER A O 1
ATOM 1784 N N . MET B 1 1 ? 20.984 0.836 -0.754 1 94.56 1 MET B N 1
ATOM 1785 C CA . MET B 1 1 ? 21.016 1.442 0.574 1 94.56 1 MET B CA 1
ATOM 1786 C C . MET B 1 1 ? 19.734 1.127 1.339 1 94.56 1 MET B C 1
ATOM 1788 O O . MET B 1 1 ? 18.641 1.149 0.767 1 94.56 1 MET B O 1
ATOM 1792 N N . LEU B 1 2 ? 19.906 0.779 2.65 1 97.94 2 LEU B N 1
ATOM 1793 C CA . LEU B 1 2 ? 18.734 0.498 3.473 1 97.94 2 LEU B CA 1
ATOM 1794 C C . LEU B 1 2 ? 18.234 1.765 4.16 1 97.94 2 LEU B C 1
ATOM 1796 O O . LEU B 1 2 ? 18.969 2.396 4.918 1 97.94 2 LEU B O 1
ATOM 1800 N N . VAL B 1 3 ? 16.984 2.086 3.924 1 98.69 3 VAL B N 1
ATOM 1801 C CA . VAL B 1 3 ? 16.406 3.307 4.465 1 98.69 3 VAL B CA 1
ATOM 1802 C C . VAL B 1 3 ? 15.227 2.959 5.375 1 98.69 3 VAL B C 1
ATOM 1804 O O . VAL B 1 3 ? 14.414 2.086 5.051 1 98.69 3 VAL B O 1
ATOM 1807 N N . LEU B 1 4 ? 15.164 3.639 6.508 1 98.88 4 LEU B N 1
ATOM 1808 C CA . LEU B 1 4 ? 14.039 3.543 7.43 1 98.88 4 LEU B CA 1
ATOM 1809 C C . LEU B 1 4 ? 13.055 4.691 7.215 1 98.88 4 LEU B C 1
ATOM 1811 O O . LEU B 1 4 ? 13.453 5.859 7.199 1 98.88 4 LEU B O 1
ATOM 1815 N N . GLY B 1 5 ? 11.805 4.332 6.988 1 98.81 5 GLY B N 1
ATOM 1816 C CA . GLY B 1 5 ? 10.758 5.332 6.891 1 98.81 5 GLY B CA 1
ATOM 1817 C C . GLY B 1 5 ? 9.812 5.328 8.078 1 98.81 5 GLY B C 1
ATOM 1818 O O . GLY B 1 5 ? 9.422 4.266 8.562 1 98.81 5 GLY B O 1
ATOM 1819 N N . VAL B 1 6 ? 9.461 6.527 8.578 1 98.31 6 VAL B N 1
ATOM 1820 C CA . VAL B 1 6 ? 8.531 6.707 9.688 1 98.31 6 VAL B CA 1
ATOM 1821 C C . VAL B 1 6 ? 7.422 7.672 9.281 1 98.31 6 VAL B C 1
ATOM 1823 O O . VAL B 1 6 ? 7.691 8.82 8.93 1 98.31 6 VAL B O 1
ATOM 1826 N N . GLU B 1 7 ? 6.207 7.219 9.297 1 97.44 7 GLU B N 1
ATOM 1827 C CA . GLU B 1 7 ? 5.047 8.031 8.953 1 97.44 7 GLU B CA 1
ATOM 1828 C C . GLU B 1 7 ? 4.004 8.008 10.07 1 97.44 7 GLU B C 1
ATOM 1830 O O . GLU B 1 7 ? 3.43 6.961 10.359 1 97.44 7 GLU B O 1
ATOM 1835 N N . THR B 1 8 ? 3.742 9.172 10.766 1 95.56 8 THR B N 1
ATOM 1836 C CA . THR B 1 8 ? 2.807 9.242 11.883 1 95.56 8 THR B CA 1
ATOM 1837 C C . THR B 1 8 ? 1.983 10.523 11.82 1 95.56 8 THR B C 1
ATOM 1839 O O . THR B 1 8 ? 1.455 10.977 12.844 1 95.56 8 THR B O 1
ATOM 1842 N N . SER B 1 9 ? 1.936 11.102 10.641 1 94.12 9 SER B N 1
ATOM 1843 C CA . SER B 1 9 ? 1.391 12.453 10.547 1 94.12 9 SER B CA 1
ATOM 1844 C C . SER B 1 9 ? -0.133 12.438 10.625 1 94.12 9 SER B C 1
ATOM 1846 O O . SER B 1 9 ? -0.756 13.477 10.859 1 94.12 9 SER B O 1
ATOM 1848 N N . THR B 1 10 ? -0.785 11.336 10.375 1 93.38 10 THR B N 1
ATOM 1849 C CA . THR B 1 10 ? -2.236 11.188 10.398 1 93.38 10 THR B CA 1
ATOM 1850 C C . THR B 1 10 ? -2.66 10.156 11.445 1 93.38 10 THR B C 1
ATOM 1852 O O . THR B 1 10 ? -1.829 9.672 12.211 1 93.38 10 THR B O 1
ATOM 1855 N N . PRO B 1 11 ? -3.953 9.859 11.594 1 90.94 11 PRO B N 1
ATOM 1856 C CA . PRO B 1 11 ? -4.367 8.883 12.602 1 90.94 11 PRO B CA 1
ATOM 1857 C C . PRO B 1 11 ? -3.762 7.5 12.367 1 90.94 11 PRO B C 1
ATOM 1859 O O . PRO B 1 11 ? -3.811 6.641 13.25 1 90.94 11 PRO B O 1
ATOM 1862 N N . ALA B 1 12 ? -3.201 7.273 11.25 1 93.75 12 ALA B N 1
ATOM 1863 C CA . ALA B 1 12 ? -2.471 6.039 10.969 1 93.75 12 ALA B CA 1
ATOM 1864 C C . ALA B 1 12 ? -0.975 6.223 11.211 1 93.75 12 ALA B C 1
ATOM 1866 O O . ALA B 1 12 ? -0.464 7.344 11.164 1 93.75 12 ALA B O 1
ATOM 1867 N N . ALA B 1 13 ? -0.321 5.164 11.539 1 95.88 13 ALA B N 1
ATOM 1868 C CA . ALA B 1 13 ? 1.131 5.137 11.703 1 95.88 13 ALA B CA 1
ATOM 1869 C C . ALA B 1 13 ? 1.747 3.961 10.953 1 95.88 13 ALA B C 1
ATOM 1871 O O . ALA B 1 13 ? 1.153 2.883 10.883 1 95.88 13 ALA B O 1
ATOM 1872 N N . SER B 1 14 ? 2.9 4.188 10.406 1 97.31 14 SER B N 1
ATOM 1873 C CA . SER B 1 14 ? 3.555 3.086 9.711 1 97.31 14 SER B CA 1
ATOM 1874 C C . SER B 1 14 ? 5.07 3.254 9.703 1 97.31 14 SER B C 1
ATOM 1876 O O . SER B 1 14 ? 5.578 4.367 9.867 1 97.31 14 SER B O 1
ATOM 1878 N N . VAL B 1 15 ? 5.75 2.164 9.602 1 98.44 15 VAL B N 1
ATOM 1879 C CA . VAL B 1 15 ? 7.199 2.051 9.484 1 98.44 15 VAL B CA 1
ATOM 1880 C C . VAL B 1 15 ? 7.555 1.151 8.297 1 98.44 15 VAL B C 1
ATOM 1882 O O . VAL B 1 15 ? 6.859 0.169 8.031 1 98.44 15 VAL B O 1
ATOM 1885 N N . CYS B 1 16 ? 8.609 1.522 7.629 1 98.69 16 CYS B N 1
ATOM 1886 C CA . CYS B 1 16 ? 9.023 0.728 6.477 1 98.69 16 CYS B CA 1
ATOM 1887 C C . CYS B 1 16 ? 10.539 0.736 6.316 1 98.69 16 CYS B C 1
ATOM 1889 O O . CYS B 1 16 ? 11.172 1.777 6.477 1 98.69 16 CYS B O 1
ATOM 1891 N N . LEU B 1 17 ? 11.102 -0.41 6.137 1 98.62 17 LEU B N 1
ATOM 1892 C CA . LEU B 1 17 ? 12.461 -0.581 5.656 1 98.62 17 LEU B CA 1
ATOM 1893 C C . LEU B 1 17 ? 12.477 -0.936 4.172 1 98.62 17 LEU B C 1
ATOM 1895 O O . LEU B 1 17 ? 11.773 -1.852 3.742 1 98.62 17 LEU B O 1
ATOM 1899 N N . ALA B 1 18 ? 13.25 -0.202 3.414 1 97.81 18 ALA B N 1
ATOM 1900 C CA . ALA B 1 18 ? 13.312 -0.498 1.984 1 97.81 18 ALA B CA 1
ATOM 1901 C C . ALA B 1 18 ? 14.688 -0.158 1.411 1 97.81 18 ALA B C 1
ATOM 1903 O O . ALA B 1 18 ? 15.453 0.584 2.025 1 97.81 18 ALA B O 1
ATOM 1904 N N . THR B 1 19 ? 15.016 -0.785 0.294 1 96.5 19 THR B N 1
ATOM 1905 C CA . THR B 1 19 ? 16.172 -0.486 -0.553 1 96.5 19 THR B CA 1
ATOM 1906 C C . THR B 1 19 ? 15.719 -0.113 -1.963 1 96.5 19 THR B C 1
ATOM 1908 O O . THR B 1 19 ? 14.516 -0.036 -2.238 1 96.5 19 THR B O 1
ATOM 1911 N N . GLU B 1 20 ? 16.672 0.12 -2.844 1 92.5 20 GLU B N 1
ATOM 1912 C CA . GLU B 1 20 ? 16.391 0.396 -4.25 1 92.5 20 GLU B CA 1
ATOM 1913 C C . GLU B 1 20 ? 15.742 -0.807 -4.926 1 92.5 20 GLU B C 1
ATOM 1915 O O . GLU B 1 20 ? 15.094 -0.666 -5.965 1 92.5 20 GLU B O 1
ATOM 1920 N N . GLN B 1 21 ? 15.883 -1.905 -4.25 1 90.56 21 GLN B N 1
ATOM 1921 C CA . GLN B 1 21 ? 15.359 -3.135 -4.836 1 90.56 21 GLN B CA 1
ATOM 1922 C C . GLN B 1 21 ? 13.914 -3.379 -4.398 1 90.56 21 GLN B C 1
ATOM 1924 O O . GLN B 1 21 ? 13.234 -4.242 -4.953 1 90.56 21 GLN B O 1
ATOM 1929 N N . GLY B 1 22 ? 13.516 -2.633 -3.424 1 92.44 22 GLY B N 1
ATOM 1930 C CA . GLY B 1 22 ? 12.133 -2.783 -2.994 1 92.44 22 GLY B CA 1
ATOM 1931 C C . GLY B 1 22 ? 11.969 -2.77 -1.486 1 92.44 22 GLY B C 1
ATOM 1932 O O . GLY B 1 22 ? 12.93 -2.504 -0.756 1 92.44 22 GLY B O 1
ATOM 1933 N N . VAL B 1 23 ? 10.781 -3.047 -1.066 1 95.19 23 VAL B N 1
ATOM 1934 C CA . VAL B 1 23 ? 10.438 -3.09 0.351 1 95.19 23 VAL B CA 1
ATOM 1935 C C . VAL B 1 23 ? 11.102 -4.301 1.006 1 95.19 23 VAL B C 1
ATOM 1937 O O . VAL B 1 23 ? 11.094 -5.398 0.446 1 95.19 23 VAL B O 1
ATOM 1940 N N . VAL B 1 24 ? 11.68 -4.074 2.133 1 96.56 24 VAL B N 1
ATOM 1941 C CA . VAL B 1 24 ? 12.281 -5.137 2.93 1 96.56 24 VAL B CA 1
ATOM 1942 C C . VAL B 1 24 ? 11.289 -5.625 3.982 1 96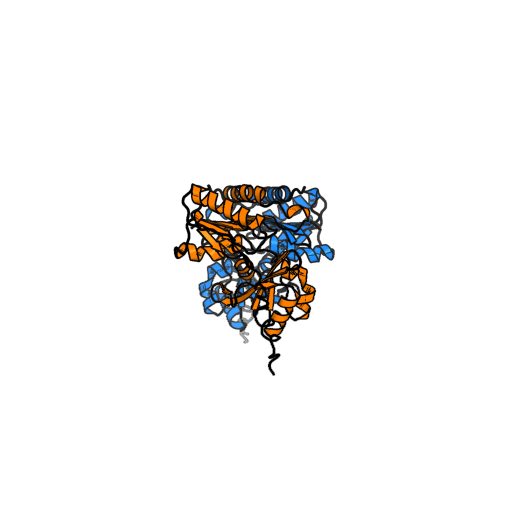.56 24 VAL B C 1
ATOM 1944 O O . VAL B 1 24 ? 10.984 -6.816 4.055 1 96.56 24 VAL B O 1
ATOM 1947 N N . ALA B 1 25 ? 10.766 -4.695 4.746 1 97.38 25 ALA B N 1
ATOM 1948 C CA . ALA B 1 25 ? 9.758 -4.957 5.77 1 97.38 25 ALA B CA 1
ATOM 1949 C C . ALA B 1 25 ? 8.938 -3.703 6.062 1 97.38 25 ALA B C 1
ATOM 1951 O O . ALA B 1 25 ? 9.445 -2.584 5.973 1 97.38 25 ALA B O 1
ATOM 1952 N N . SER B 1 26 ? 7.707 -3.875 6.387 1 98.19 26 SER B N 1
ATOM 1953 C CA . SER B 1 26 ? 6.848 -2.748 6.738 1 98.19 26 SER B CA 1
ATOM 1954 C C . SER B 1 26 ? 5.746 -3.172 7.703 1 98.19 26 SER B C 1
ATOM 1956 O O . SER B 1 26 ? 5.43 -4.359 7.812 1 98.19 26 SER B O 1
ATOM 1958 N N . THR B 1 27 ? 5.246 -2.277 8.469 1 98.12 27 THR B N 1
ATOM 1959 C CA . THR B 1 27 ? 4.082 -2.496 9.32 1 98.12 27 THR B CA 1
ATOM 1960 C C . THR B 1 27 ? 3.309 -1.195 9.523 1 98.12 27 THR B C 1
ATOM 1962 O O . THR B 1 27 ? 3.873 -0.106 9.406 1 98.12 27 THR B O 1
ATOM 1965 N N . SER B 1 28 ? 2.061 -1.349 9.727 1 97.06 28 SER B N 1
ATOM 1966 C CA . SER B 1 28 ? 1.212 -0.174 9.898 1 97.06 28 SER B CA 1
ATOM 1967 C C . SER B 1 28 ? 0.09 -0.441 10.891 1 97.06 28 SER B C 1
ATOM 1969 O O . SER B 1 28 ? -0.325 -1.588 11.078 1 97.06 28 SER B O 1
ATOM 1971 N N . LEU B 1 29 ? -0.272 0.555 11.555 1 95.94 29 LEU B N 1
ATOM 1972 C CA . LEU B 1 29 ? -1.474 0.655 12.375 1 95.94 29 LEU B CA 1
ATOM 1973 C C . LEU B 1 29 ? -2.4 1.747 11.852 1 95.94 29 LEU B C 1
ATOM 1975 O O . LEU B 1 29 ? -1.997 2.906 11.742 1 95.94 29 LEU B O 1
ATOM 1979 N N . GLY B 1 30 ? -3.596 1.307 11.477 1 92.44 30 GLY B N 1
ATOM 1980 C CA . GLY B 1 30 ? -4.508 2.236 10.828 1 92.44 30 GLY B CA 1
ATOM 1981 C C . GLY B 1 30 ? -5.656 2.668 11.719 1 92.44 30 GLY B C 1
ATOM 1982 O O . GLY B 1 30 ? -5.57 2.557 12.945 1 92.44 30 GLY B O 1
ATOM 1983 N N . SER B 1 31 ? -6.633 3.305 11.086 1 82.06 31 SER B N 1
ATOM 1984 C CA . SER B 1 31 ? -7.781 3.863 11.789 1 82.06 31 SER B CA 1
ATOM 1985 C C . SER B 1 31 ? -9.039 3.043 11.531 1 82.06 31 SER B C 1
ATOM 1987 O O . SER B 1 31 ? -10.148 3.576 11.547 1 82.06 31 SER B O 1
ATOM 1989 N N . GLY B 1 32 ? -8.82 1.821 11.297 1 82.38 32 GLY B N 1
ATOM 1990 C CA . GLY B 1 32 ? -9.953 0.98 10.945 1 82.38 32 GLY B CA 1
ATOM 1991 C C . GLY B 1 32 ? -10.836 0.639 12.125 1 82.38 32 GLY B C 1
ATOM 1992 O O . GLY B 1 32 ? -11.898 0.024 11.969 1 82.38 32 GLY B O 1
ATOM 1993 N N . LEU B 1 33 ? -10.32 1.006 13.297 1 78.88 33 LEU B N 1
ATOM 1994 C CA . LEU B 1 33 ? -11.094 0.883 14.531 1 78.88 33 LEU B CA 1
ATOM 1995 C C . LEU B 1 33 ? -10.992 2.158 15.359 1 78.88 33 LEU B C 1
ATOM 1997 O O . LEU B 1 33 ? -9.938 2.791 15.414 1 78.88 33 LEU B O 1
ATOM 2001 N N . PRO B 1 34 ? -12.023 2.498 16.031 1 74.94 34 PRO B N 1
ATOM 2002 C CA . PRO B 1 34 ? -12.102 3.779 16.734 1 74.94 34 PRO B CA 1
ATOM 2003 C C . PRO B 1 34 ? -11.055 3.912 17.844 1 74.94 34 PRO B C 1
ATOM 2005 O O . PRO B 1 34 ? -10.547 5.008 18.094 1 74.94 34 PRO B O 1
ATOM 2008 N N . HIS B 1 35 ? -10.711 2.879 18.438 1 72.62 35 HIS B N 1
ATOM 2009 C CA . HIS B 1 35 ? -9.844 2.986 19.609 1 72.62 35 HIS B CA 1
ATOM 2010 C C . HIS B 1 35 ? -8.383 3.131 19.203 1 72.62 35 HIS B C 1
ATOM 2012 O O . HIS B 1 35 ? -7.52 3.379 20.047 1 72.62 35 HIS B O 1
ATOM 2018 N N . LEU B 1 36 ? -7.992 3.043 17.953 1 69.56 36 LEU B N 1
ATOM 2019 C CA . LEU B 1 36 ? -6.617 3.07 17.469 1 69.56 36 LEU B CA 1
ATOM 2020 C C . LEU B 1 36 ? -6.168 4.5 17.188 1 69.56 36 LEU B C 1
ATOM 2022 O O . LEU B 1 36 ? -4.988 4.746 16.938 1 69.56 36 LEU B O 1
ATOM 2026 N N . GLN B 1 37 ? -6.785 5.578 17.281 1 61.75 37 GLN B N 1
ATOM 2027 C CA . GLN B 1 37 ? -6.504 6.934 16.828 1 61.75 37 GLN B CA 1
ATOM 2028 C C . GLN B 1 37 ? -5.367 7.559 17.625 1 61.75 37 GLN B C 1
ATOM 2030 O O . GLN B 1 37 ? -4.77 8.547 17.203 1 61.75 37 GLN B O 1
ATOM 2035 N N . ARG B 1 38 ? -4.738 6.781 18.594 1 57.5 38 ARG B N 1
ATOM 2036 C CA . ARG B 1 38 ? -3.791 7.547 19.391 1 57.5 38 ARG B CA 1
ATOM 2037 C C . ARG B 1 38 ? -2.572 6.707 19.75 1 57.5 38 ARG B C 1
ATOM 2039 O O . ARG B 1 38 ? -1.828 7.047 20.672 1 57.5 38 ARG B O 1
ATOM 2046 N N . ALA B 1 39 ? -2.352 5.805 19.031 1 56.62 39 ALA B N 1
ATOM 2047 C CA . ALA B 1 39 ? -1.374 4.879 19.594 1 56.62 39 ALA B CA 1
ATOM 2048 C C . ALA B 1 39 ? -0.026 5.004 18.891 1 56.62 39 ALA B C 1
ATOM 2050 O O . ALA B 1 39 ? 0.737 4.039 18.812 1 56.62 39 ALA B O 1
ATOM 2051 N N . HIS B 1 40 ? 0.35 6.297 18.531 1 70.88 40 HIS B N 1
ATOM 2052 C CA . HIS B 1 40 ? 1.507 6.445 17.656 1 70.88 40 HIS B CA 1
ATOM 2053 C C . HIS B 1 40 ? 2.807 6.203 18.422 1 70.88 40 HIS B C 1
ATOM 2055 O O . HIS B 1 40 ? 3.688 5.484 17.938 1 70.88 40 HIS B O 1
ATOM 2061 N N . GLY B 1 41 ? 2.834 6.742 19.516 1 71.94 41 GLY B N 1
ATOM 2062 C CA . GLY B 1 41 ? 4.129 6.719 20.172 1 71.94 41 GLY B C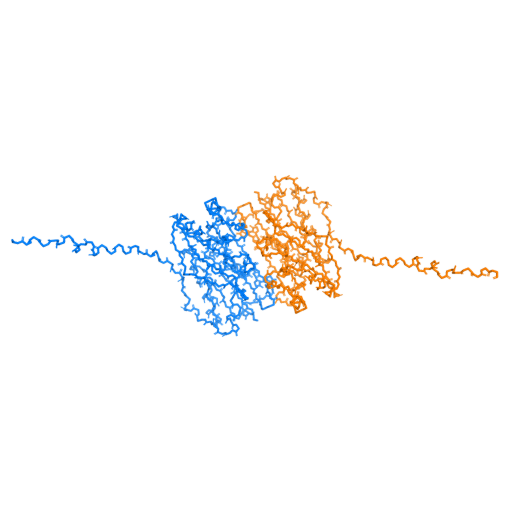A 1
ATOM 2063 C C . GLY B 1 41 ? 4.613 5.316 20.5 1 71.94 41 GLY B C 1
ATOM 2064 O O . GLY B 1 41 ? 5.719 4.93 20.109 1 71.94 41 GLY B O 1
ATOM 2065 N N . ARG B 1 42 ? 3.859 4.582 21.109 1 81 42 ARG B N 1
ATOM 2066 C CA . ARG B 1 42 ? 4.266 3.23 21.5 1 81 42 ARG B CA 1
ATOM 2067 C C . ARG B 1 42 ? 4.371 2.328 20.266 1 81 42 ARG B C 1
ATOM 2069 O O . ARG B 1 42 ? 5.316 1.545 20.156 1 81 42 ARG B O 1
ATOM 2076 N N . PHE B 1 43 ? 3.617 2.586 19.328 1 92.5 43 PHE B N 1
ATOM 2077 C CA . PHE B 1 43 ? 3.59 1.718 18.156 1 92.5 43 PHE B CA 1
ATOM 2078 C C . PHE B 1 43 ? 4.871 1.863 17.344 1 92.5 43 PHE B C 1
ATOM 2080 O O . PHE B 1 43 ? 5.469 0.866 16.938 1 92.5 43 PHE B O 1
ATOM 2087 N N . VAL B 1 44 ? 5.371 3.037 17.234 1 95.75 44 VAL B N 1
ATOM 2088 C CA . VAL B 1 44 ? 6.422 3.314 16.266 1 95.75 44 VAL B CA 1
ATOM 2089 C C . VAL B 1 44 ? 7.715 2.621 16.688 1 95.75 44 VAL B C 1
ATOM 2091 O O . VAL B 1 44 ? 8.383 1.989 15.867 1 95.75 44 VAL B O 1
ATOM 2094 N N . THR B 1 45 ? 8.078 2.717 17.938 1 94.88 45 THR B N 1
ATOM 2095 C CA . THR B 1 45 ? 9.305 2.09 18.422 1 94.88 45 THR B CA 1
ATOM 2096 C C . THR B 1 45 ? 9.227 0.573 18.281 1 94.88 45 THR B C 1
ATOM 2098 O O . THR B 1 45 ? 10.172 -0.056 17.797 1 94.88 45 THR B O 1
ATOM 2101 N N . GLU B 1 46 ? 8.109 -0.002 18.641 1 96.94 46 GLU B N 1
ATOM 2102 C CA . GLU B 1 46 ? 7.91 -1.441 18.5 1 96.94 46 GLU B CA 1
ATOM 2103 C C . GLU B 1 46 ? 7.887 -1.857 17.031 1 96.94 46 GLU B C 1
ATOM 2105 O O . GLU B 1 46 ? 8.344 -2.947 16.688 1 96.94 46 GLU B O 1
ATOM 2110 N N . ALA B 1 47 ? 7.336 -1.013 16.266 1 98 47 ALA B N 1
ATOM 2111 C CA . ALA B 1 47 ? 7.242 -1.272 14.836 1 98 47 ALA B CA 1
ATOM 2112 C C . ALA B 1 47 ? 8.625 -1.317 14.195 1 98 47 ALA B C 1
ATOM 2114 O O . ALA B 1 47 ? 8.891 -2.17 13.344 1 98 47 ALA B O 1
ATOM 2115 N N . ILE B 1 48 ? 9.477 -0.386 14.555 1 98.31 48 ILE B N 1
ATOM 2116 C CA . ILE B 1 48 ? 10.844 -0.38 14.039 1 98.31 48 ILE B CA 1
ATOM 2117 C C . ILE B 1 48 ? 11.539 -1.686 14.414 1 98.31 48 ILE B C 1
ATOM 2119 O O . ILE B 1 48 ? 12.164 -2.328 13.562 1 98.31 48 ILE B O 1
ATOM 2123 N N . ARG B 1 49 ? 11.398 -2.088 15.617 1 98.19 49 ARG B N 1
ATOM 2124 C CA . ARG B 1 49 ? 12 -3.332 16.094 1 98.19 49 ARG B CA 1
ATOM 2125 C C . ARG B 1 49 ? 11.453 -4.531 15.32 1 98.19 49 ARG B C 1
ATOM 2127 O O . ARG B 1 49 ? 12.211 -5.398 14.891 1 98.19 49 ARG B O 1
ATOM 2134 N N . TRP B 1 50 ? 10.195 -4.551 15.141 1 97.81 50 TRP B N 1
ATOM 2135 C CA . TRP B 1 50 ? 9.531 -5.633 14.422 1 97.81 50 TRP B CA 1
ATOM 2136 C C . TRP B 1 50 ? 10.078 -5.758 13 1 97.81 50 TRP B C 1
ATOM 2138 O O . TRP B 1 50 ? 10.414 -6.855 12.555 1 97.81 50 TRP B O 1
ATOM 2148 N N . CYS B 1 51 ? 10.172 -4.637 12.312 1 98.12 51 CYS B N 1
ATOM 2149 C CA . CYS B 1 51 ? 10.633 -4.652 10.93 1 98.12 51 CYS B CA 1
ATOM 2150 C C . CYS B 1 51 ? 12.078 -5.137 10.844 1 98.12 51 CYS B C 1
ATOM 2152 O O . CYS B 1 51 ? 12.414 -5.957 9.992 1 98.12 51 CYS B O 1
ATOM 2154 N N . LEU B 1 52 ? 12.914 -4.648 11.742 1 97.94 52 LEU B N 1
ATOM 2155 C CA . LEU B 1 52 ? 14.312 -5.07 11.75 1 97.94 52 LEU B CA 1
ATOM 2156 C C . LEU B 1 52 ? 14.43 -6.562 12.039 1 97.94 52 LEU B C 1
ATOM 2158 O O . LEU B 1 52 ? 15.109 -7.289 11.312 1 97.94 52 LEU B O 1
ATOM 2162 N N . GLN B 1 53 ? 13.695 -7.066 13 1 96.38 53 GLN B N 1
ATOM 2163 C CA . GLN B 1 53 ? 13.773 -8.461 13.422 1 96.38 53 GLN B CA 1
ATOM 2164 C C . GLN B 1 53 ? 13.227 -9.391 12.336 1 96.38 53 GLN B C 1
ATOM 2166 O O . GLN B 1 53 ? 13.844 -10.414 12.023 1 96.38 53 GLN B O 1
ATOM 2171 N N . SER B 1 54 ? 12.117 -9.031 11.773 1 95 54 SER B N 1
ATOM 2172 C CA . SER B 1 54 ? 11.508 -9.867 10.75 1 95 54 SER B CA 1
ATOM 2173 C C . SER B 1 54 ? 12.422 -10.016 9.539 1 95 54 SER B C 1
ATOM 2175 O O . SER B 1 54 ? 12.398 -11.039 8.859 1 95 54 SER B O 1
ATOM 2177 N N . ALA B 1 55 ? 13.242 -8.992 9.305 1 94.81 55 ALA B N 1
ATOM 2178 C CA . ALA B 1 55 ? 14.141 -9 8.148 1 94.81 55 ALA B CA 1
ATOM 2179 C C . ALA B 1 55 ? 15.531 -9.469 8.547 1 94.81 55 ALA B C 1
ATOM 2181 O O . ALA B 1 55 ? 16.469 -9.43 7.734 1 94.81 55 ALA B O 1
ATOM 2182 N N . GLU B 1 56 ? 15.719 -9.836 9.828 1 94.25 56 GLU B N 1
ATOM 2183 C CA . GLU B 1 56 ? 17 -10.281 10.359 1 94.25 56 GLU B CA 1
ATOM 2184 C C . GLU B 1 56 ? 18.078 -9.219 10.18 1 94.25 56 GLU B C 1
ATOM 2186 O O . GLU B 1 56 ? 19.188 -9.508 9.727 1 94.25 56 GLU B O 1
ATOM 2191 N N . LEU B 1 57 ? 17.688 -8.008 10.516 1 96.88 57 LEU B N 1
ATOM 2192 C CA . LEU B 1 57 ? 18.578 -6.852 10.453 1 96.88 57 LEU B CA 1
ATOM 2193 C C . LEU B 1 57 ? 18.781 -6.25 11.844 1 96.88 57 LEU B C 1
ATOM 2195 O O . LEU B 1 57 ? 18.047 -6.574 12.781 1 96.88 57 LEU B O 1
ATOM 2199 N N . VAL B 1 58 ? 19.844 -5.457 11.961 1 97.75 58 VAL B N 1
ATOM 2200 C CA . VAL B 1 58 ? 20.125 -4.691 13.172 1 97.75 58 VAL B CA 1
ATOM 2201 C C . VAL B 1 58 ? 20.078 -3.197 12.859 1 97.75 58 VAL B C 1
ATOM 2203 O O . VAL B 1 58 ? 20.188 -2.797 11.695 1 97.75 58 VAL B O 1
ATOM 2206 N N . PRO B 1 59 ? 19.891 -2.367 13.875 1 98.25 59 PRO B N 1
ATOM 2207 C CA . PRO B 1 59 ? 19.75 -0.925 13.648 1 98.25 59 PRO B CA 1
ATOM 2208 C C . PRO B 1 59 ? 20.906 -0.345 12.844 1 98.25 59 PRO B C 1
ATOM 2210 O O . PRO B 1 59 ? 20.703 0.542 12.008 1 98.25 59 PRO B O 1
ATOM 2213 N N . ASP B 1 60 ? 22.062 -0.889 12.992 1 98.31 60 ASP B N 1
ATOM 2214 C CA . ASP B 1 60 ? 23.266 -0.346 12.352 1 98.31 60 ASP B CA 1
ATOM 2215 C C . ASP B 1 60 ? 23.266 -0.651 10.859 1 98.31 60 ASP B C 1
ATOM 2217 O O . ASP B 1 60 ? 24.078 -0.087 10.109 1 98.31 60 ASP B O 1
ATOM 2221 N N . ASP B 1 61 ? 22.391 -1.507 10.391 1 98.12 61 ASP B N 1
ATOM 2222 C CA . ASP B 1 61 ? 22.266 -1.795 8.961 1 98.12 61 ASP B CA 1
ATOM 2223 C C . ASP B 1 61 ? 21.609 -0.641 8.227 1 98.12 61 ASP B C 1
ATOM 2225 O O . ASP B 1 61 ? 21.734 -0.522 7.004 1 98.12 61 ASP B O 1
ATOM 2229 N N . VAL B 1 62 ? 20.891 0.167 8.922 1 98.62 62 VAL B N 1
ATOM 2230 C CA . VAL B 1 62 ? 20.188 1.3 8.328 1 98.62 62 VAL B CA 1
ATOM 2231 C C . VAL B 1 62 ? 21.188 2.396 7.965 1 98.62 62 VAL B C 1
ATOM 2233 O O . VAL B 1 62 ? 22.094 2.697 8.742 1 98.62 62 VAL B O 1
ATOM 2236 N N . LYS B 1 63 ? 20.922 3.016 6.762 1 98.62 63 LYS B N 1
ATOM 2237 C CA . LYS B 1 63 ? 21.891 3.998 6.285 1 98.62 63 LYS B CA 1
ATOM 2238 C C . LYS B 1 63 ? 21.234 5.355 6.062 1 98.62 63 LYS B C 1
ATOM 2240 O O . LYS B 1 63 ? 21.922 6.34 5.754 1 98.62 63 LYS B O 1
ATOM 2245 N N . GLY B 1 64 ? 20 5.48 6.207 1 98.81 64 GLY B N 1
ATOM 2246 C CA . GLY B 1 64 ? 19.25 6.719 6.102 1 98.81 64 GLY B CA 1
ATOM 2247 C C . GLY B 1 64 ? 17.875 6.629 6.727 1 98.81 64 GLY B C 1
ATOM 2248 O O . GLY B 1 64 ? 17.312 5.539 6.863 1 98.81 64 GLY B O 1
ATOM 2249 N N . VAL B 1 65 ? 17.344 7.773 7.129 1 98.88 65 VAL B N 1
ATOM 2250 C CA . VAL B 1 65 ? 16.016 7.812 7.738 1 98.88 65 VAL B CA 1
ATOM 2251 C C . VAL B 1 65 ? 15.141 8.836 7.012 1 98.88 65 VAL B C 1
ATOM 2253 O O . VAL B 1 65 ? 15.562 9.969 6.777 1 98.88 65 VAL B O 1
ATOM 2256 N N . ALA B 1 66 ? 13.969 8.414 6.598 1 98.88 66 ALA B N 1
ATOM 2257 C CA . ALA B 1 66 ? 12.961 9.297 6.02 1 98.88 66 ALA B CA 1
ATOM 2258 C C . ALA B 1 66 ? 11.781 9.477 6.973 1 98.88 66 ALA B C 1
ATOM 2260 O O . ALA B 1 66 ? 11.375 8.531 7.652 1 98.88 66 ALA B O 1
ATOM 2261 N N . VAL B 1 67 ? 11.227 10.68 6.988 1 98.69 67 VAL B N 1
ATOM 2262 C CA . VAL B 1 67 ? 10.102 10.93 7.887 1 98.69 67 VAL B CA 1
ATOM 2263 C C . VAL B 1 67 ? 9.148 11.945 7.254 1 98.69 67 VAL B C 1
ATOM 2265 O O . VAL B 1 67 ? 9.57 12.805 6.477 1 98.69 67 VAL B O 1
ATOM 2268 N N . SER B 1 68 ? 7.875 11.766 7.523 1 97.94 68 SER B N 1
ATOM 2269 C CA . SER B 1 68 ? 6.875 12.734 7.094 1 97.94 68 SER B CA 1
ATOM 2270 C C . SER B 1 68 ? 6.906 13.984 7.969 1 97.94 68 SER B C 1
ATOM 2272 O O . SER B 1 68 ? 6.977 13.883 9.195 1 97.94 68 SER B O 1
ATOM 2274 N N . LEU B 1 69 ? 6.734 15.102 7.324 1 97.44 69 LEU B N 1
ATOM 2275 C CA . LEU B 1 69 ? 6.805 16.359 8.047 1 97.44 69 LEU B CA 1
ATOM 2276 C C . LEU B 1 69 ? 5.418 16.984 8.195 1 97.44 69 LEU B C 1
ATOM 2278 O O . LEU B 1 69 ? 5.266 18.016 8.844 1 97.44 69 LEU B O 1
ATOM 2282 N N . GLY B 1 70 ? 4.457 16.391 7.676 1 95.88 70 GLY B N 1
ATOM 2283 C CA . GLY B 1 70 ? 3.109 16.938 7.652 1 95.88 70 GLY B CA 1
ATOM 2284 C C . GLY B 1 70 ? 2.742 17.562 6.32 1 95.88 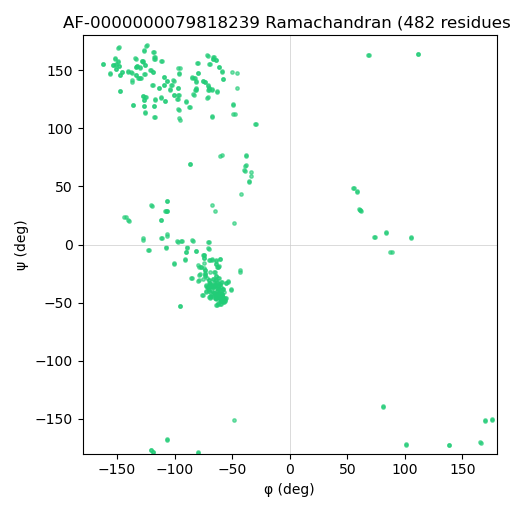70 GLY B C 1
ATOM 2285 O O . GLY B 1 70 ? 3.418 17.344 5.316 1 95.88 70 GLY B O 1
ATOM 2286 N N . PRO B 1 71 ? 1.599 18.234 6.246 1 96.06 71 PRO B N 1
ATOM 2287 C CA . PRO B 1 71 ? 0.688 18.562 7.344 1 96.06 71 PRO B CA 1
ATOM 2288 C C . PRO B 1 71 ? -0.064 17.344 7.871 1 96.06 71 PRO B C 1
ATOM 2290 O O . PRO B 1 71 ? -0.039 16.281 7.246 1 96.06 71 PRO B O 1
ATOM 2293 N N . GLY B 1 72 ? -0.594 17.438 9.016 1 93.69 72 GLY B N 1
ATOM 2294 C CA . GLY B 1 72 ? -1.36 16.406 9.68 1 93.69 72 GLY B CA 1
ATOM 2295 C C . GLY B 1 72 ? -1.662 16.719 11.133 1 93.69 72 GLY B C 1
ATOM 2296 O O . GLY B 1 72 ? -1.858 17.875 11.492 1 93.69 72 GLY B O 1
ATOM 2297 N N . LEU B 1 73 ? -1.794 15.727 11.898 1 90.19 73 LEU B N 1
ATOM 2298 C CA . LEU B 1 73 ? -2.082 15.891 13.32 1 90.19 73 LEU B CA 1
ATOM 2299 C C . LEU 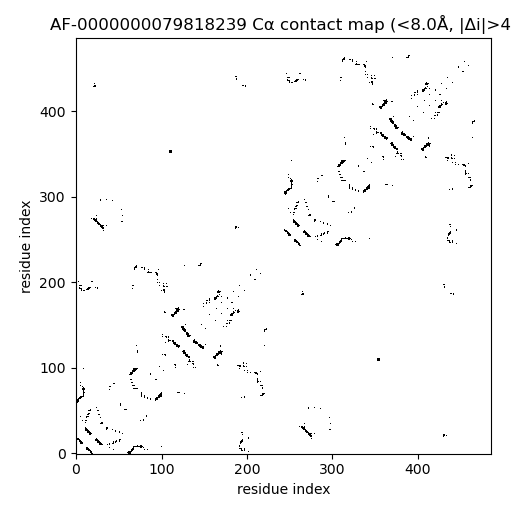B 1 73 ? -0.866 16.438 14.055 1 90.19 73 LEU B C 1
ATOM 2301 O O . LEU B 1 73 ? 0.252 15.953 13.867 1 90.19 73 LEU B O 1
ATOM 2305 N N . PHE B 1 74 ? -1.063 17.391 14.938 1 88.88 74 PHE B N 1
ATOM 2306 C CA . PHE B 1 74 ? -0.002 18.078 15.656 1 88.88 74 PHE B CA 1
ATOM 2307 C C . PHE B 1 74 ? 0.863 17.094 16.438 1 88.88 74 PHE B C 1
ATOM 2309 O O . PHE B 1 74 ? 2.08 17.047 16.234 1 88.88 74 PHE B O 1
ATOM 2316 N N . THR B 1 75 ? 0.299 16.203 17.203 1 88.06 75 THR B N 1
ATOM 2317 C CA . THR B 1 75 ? 1.022 15.234 18.031 1 88.06 75 THR B CA 1
ATOM 2318 C C . THR B 1 75 ? 1.653 14.156 17.156 1 88.06 75 THR B C 1
ATOM 2320 O O . THR B 1 75 ? 2.805 13.766 17.375 1 88.06 75 THR B O 1
ATOM 2323 N N . GLY B 1 76 ? 0.96 13.695 16.172 1 90.88 76 GLY B N 1
ATOM 2324 C CA . GLY B 1 76 ? 1.453 12.633 15.312 1 90.88 76 GLY B CA 1
ATOM 2325 C C . GLY B 1 76 ? 2.717 13.008 14.562 1 90.88 76 GLY B C 1
ATOM 2326 O O . GLY B 1 76 ? 3.66 12.211 14.492 1 90.88 76 GLY B O 1
ATOM 2327 N N . MET B 1 77 ? 2.723 14.211 14.039 1 92.44 77 MET B N 1
ATOM 2328 C CA . MET B 1 77 ? 3.893 14.68 13.305 1 92.44 77 MET B CA 1
ATOM 2329 C C . MET B 1 77 ? 5.125 14.703 14.203 1 92.44 77 MET B C 1
ATOM 2331 O O . MET B 1 77 ? 6.203 14.273 13.789 1 92.44 77 MET B O 1
ATOM 2335 N N . ARG B 1 78 ? 4.961 15.141 15.375 1 93.75 78 ARG B N 1
ATOM 2336 C CA . ARG B 1 78 ? 6.09 15.32 16.281 1 93.75 78 ARG B CA 1
ATOM 2337 C C . ARG B 1 78 ? 6.617 13.977 16.766 1 93.75 78 ARG B C 1
ATOM 2339 O O . ARG B 1 78 ? 7.82 13.82 16.984 1 93.75 78 ARG B O 1
ATOM 2346 N N . VAL B 1 79 ? 5.742 13.031 16.969 1 94.06 79 VAL B N 1
ATOM 2347 C CA . VAL B 1 79 ? 6.156 11.695 17.375 1 94.06 79 VAL B CA 1
ATOM 2348 C C . VAL B 1 79 ? 7.078 11.094 16.312 1 94.06 79 VAL B C 1
ATOM 2350 O O . VAL B 1 79 ? 8.148 10.57 16.641 1 94.06 79 VAL B O 1
ATOM 2353 N N . GLY B 1 80 ? 6.691 11.164 15.086 1 96.25 80 GLY B N 1
ATOM 2354 C CA . GLY B 1 80 ? 7.5 10.625 14 1 96.25 80 GLY B CA 1
ATOM 2355 C C . GLY B 1 80 ? 8.828 11.344 13.836 1 96.25 80 GLY B C 1
ATOM 2356 O O . GLY B 1 80 ? 9.875 10.695 13.711 1 96.25 80 GLY B O 1
ATOM 2357 N N . ILE B 1 81 ? 8.75 12.617 13.875 1 97.06 81 ILE B N 1
ATOM 2358 C CA . ILE B 1 81 ? 9.953 13.422 13.68 1 97.06 81 ILE B CA 1
ATOM 2359 C C . ILE B 1 81 ? 10.93 13.172 14.82 1 97.06 81 ILE B C 1
ATOM 2361 O O . ILE B 1 81 ? 12.125 12.961 14.586 1 97.06 81 ILE B O 1
ATOM 2365 N N . ALA B 1 82 ? 10.445 13.172 16.031 1 96.88 82 ALA B N 1
ATOM 2366 C CA . ALA B 1 82 ? 11.305 12.922 17.188 1 96.88 82 ALA B CA 1
ATOM 2367 C C . ALA B 1 82 ? 11.945 11.539 17.109 1 96.88 82 ALA B C 1
ATOM 2369 O O . ALA B 1 82 ? 13.125 11.375 17.406 1 96.88 82 ALA B O 1
ATOM 2370 N N . THR B 1 83 ? 11.164 10.539 16.781 1 96.81 83 THR B N 1
ATOM 2371 C CA . THR B 1 83 ? 11.672 9.18 16.656 1 96.81 83 THR B CA 1
ATOM 2372 C C . THR B 1 83 ? 12.75 9.102 15.57 1 96.81 83 THR B C 1
ATOM 2374 O O . THR B 1 83 ? 13.805 8.5 15.789 1 96.81 83 THR B O 1
ATOM 2377 N N . ALA B 1 84 ? 12.469 9.688 14.43 1 97.69 84 ALA B N 1
ATOM 2378 C CA . ALA B 1 84 ? 13.43 9.711 13.328 1 97.69 84 ALA B CA 1
ATOM 2379 C C . ALA B 1 84 ? 14.719 10.406 13.734 1 97.69 84 ALA B C 1
ATOM 2381 O O . ALA B 1 84 ? 15.812 9.914 13.445 1 97.69 84 ALA B O 1
ATOM 2382 N N . GLN B 1 85 ? 14.586 11.523 14.352 1 98.19 85 GLN B N 1
ATOM 2383 C CA . GLN B 1 85 ? 15.75 12.289 14.797 1 98.19 85 GLN B CA 1
ATOM 2384 C C . GLN B 1 85 ? 16.594 11.469 15.773 1 98.19 85 GLN B C 1
ATOM 2386 O O . GLN B 1 85 ? 17.812 11.398 15.641 1 98.19 85 GLN B O 1
ATOM 2391 N N . ALA B 1 86 ? 15.945 10.898 16.734 1 97.75 86 ALA B N 1
ATOM 2392 C CA . ALA B 1 86 ? 16.656 10.102 17.734 1 97.75 86 ALA B CA 1
ATOM 2393 C C . ALA B 1 86 ? 17.391 8.938 17.094 1 97.75 86 ALA B C 1
ATOM 2395 O O . ALA B 1 86 ? 18.562 8.695 17.391 1 97.75 86 ALA B O 1
ATOM 2396 N N . PHE B 1 87 ? 16.688 8.211 16.25 1 98.31 87 PHE B N 1
ATOM 2397 C CA . PHE B 1 87 ? 17.281 7.062 15.578 1 98.31 87 PHE B CA 1
ATOM 2398 C C . PHE B 1 87 ? 18.484 7.488 14.734 1 98.31 87 PHE B C 1
ATOM 2400 O O . PHE B 1 87 ? 19.531 6.852 14.773 1 98.31 87 PHE B O 1
ATOM 2407 N N . ALA B 1 88 ? 18.312 8.539 13.969 1 98.62 88 ALA B N 1
ATOM 2408 C CA . ALA B 1 88 ? 19.344 9.031 13.062 1 98.62 88 ALA B CA 1
ATOM 2409 C C . ALA B 1 88 ? 20.531 9.609 13.836 1 98.62 88 ALA B C 1
ATOM 2411 O O . ALA B 1 88 ? 21.688 9.375 13.484 1 98.62 88 ALA B O 1
ATOM 2412 N N . HIS B 1 89 ? 20.25 10.383 14.812 1 97.94 89 HIS B N 1
ATOM 2413 C CA . HIS B 1 89 ? 21.297 11.016 15.609 1 97.94 89 HIS B CA 1
ATOM 2414 C C . HIS B 1 89 ? 22.203 9.977 16.25 1 97.94 89 HIS B C 1
ATOM 2416 O O . HIS B 1 89 ? 23.422 10.117 16.219 1 97.94 89 HIS B O 1
ATOM 2422 N N . ALA B 1 90 ? 21.625 8.93 16.766 1 97.38 90 ALA B N 1
ATOM 2423 C CA . ALA B 1 90 ? 22.375 7.883 17.453 1 97.38 90 ALA B CA 1
ATOM 2424 C C . ALA B 1 90 ? 23.375 7.207 16.531 1 97.38 90 ALA B C 1
ATOM 2426 O O . ALA B 1 90 ? 24.359 6.633 16.969 1 97.38 90 ALA B O 1
ATOM 2427 N N . ARG B 1 91 ? 23.156 7.367 15.219 1 97.44 91 ARG B N 1
ATOM 2428 C CA . ARG B 1 91 ? 23.969 6.648 14.25 1 97.44 91 ARG B CA 1
ATOM 2429 C C . ARG B 1 91 ? 24.562 7.602 13.219 1 97.44 91 ARG B C 1
ATOM 2431 O O . ARG B 1 91 ? 25.125 7.164 12.211 1 97.44 91 ARG B O 1
ATOM 2438 N N . GLN B 1 92 ? 24.312 8.852 13.438 1 97.81 92 GLN B N 1
ATOM 2439 C CA . GLN B 1 92 ? 24.812 9.891 12.547 1 97.81 92 GLN B CA 1
ATOM 2440 C C . GLN B 1 92 ? 24.359 9.641 11.109 1 97.81 92 GLN B C 1
ATOM 2442 O O . GLN B 1 92 ? 25.188 9.656 10.18 1 97.81 92 GLN B O 1
ATOM 2447 N N . LEU B 1 93 ? 23.141 9.398 10.961 1 98.69 93 LEU B N 1
ATOM 2448 C CA . LEU B 1 93 ? 22.578 9.102 9.648 1 98.69 93 LEU B CA 1
ATOM 2449 C C . LEU B 1 93 ? 21.969 10.359 9.023 1 98.69 93 LEU B C 1
ATOM 2451 O O . LEU B 1 93 ? 21.438 11.219 9.734 1 98.69 93 LEU B O 1
ATOM 2455 N N . PRO B 1 94 ? 22.047 10.438 7.68 1 98.62 94 PRO B N 1
ATOM 2456 C CA . PRO B 1 94 ? 21.297 11.484 6.988 1 98.62 94 PRO B CA 1
ATOM 2457 C C . PRO B 1 94 ? 19.781 11.25 7.035 1 98.62 94 PRO B C 1
ATOM 2459 O O . PRO B 1 94 ? 19.328 10.109 7.176 1 98.62 94 PRO B O 1
ATOM 2462 N N . VAL B 1 95 ? 19.047 12.398 6.906 1 98.81 95 VAL B N 1
ATOM 2463 C CA . VAL B 1 95 ? 17.594 12.273 6.961 1 98.81 95 VAL B CA 1
ATOM 2464 C C . VAL B 1 95 ? 16.969 13 5.77 1 98.81 95 VAL B C 1
ATOM 2466 O O . VAL B 1 95 ? 17.578 13.914 5.203 1 98.81 95 VAL B O 1
ATOM 2469 N N . VAL B 1 96 ? 15.828 12.523 5.387 1 98.69 96 VAL B N 1
ATOM 2470 C CA . VAL B 1 96 ? 14.992 13.172 4.383 1 98.69 96 VAL B CA 1
ATOM 2471 C C . VAL B 1 96 ? 13.586 13.375 4.938 1 98.69 96 VAL B C 1
ATOM 2473 O O . VAL B 1 96 ? 12.977 12.438 5.465 1 98.69 96 VAL B O 1
ATOM 2476 N N . GLY B 1 97 ? 13.102 14.586 4.934 1 98.44 97 GLY B N 1
ATOM 2477 C CA . GLY B 1 97 ? 11.719 14.914 5.273 1 98.44 97 GLY B CA 1
ATOM 2478 C C . GLY B 1 97 ? 10.859 15.195 4.055 1 98.44 97 GLY B C 1
ATOM 2479 O O . GLY B 1 97 ? 11.297 15.852 3.113 1 98.44 97 GLY B O 1
ATOM 2480 N N . LEU B 1 98 ? 9.625 14.656 4.078 1 97.62 98 LEU B N 1
ATOM 2481 C CA . LEU B 1 98 ? 8.727 14.867 2.949 1 97.62 98 LEU B CA 1
ATOM 2482 C C . LEU B 1 98 ? 7.332 15.258 3.432 1 97.62 98 LEU B C 1
ATOM 2484 O O . LEU B 1 98 ? 6.949 14.938 4.559 1 97.62 98 LEU B O 1
ATOM 2488 N N . ALA B 1 99 ? 6.543 15.859 2.557 1 97.31 99 ALA B N 1
ATOM 2489 C CA . ALA B 1 99 ? 5.199 16.312 2.902 1 97.31 99 ALA B CA 1
ATOM 2490 C C . ALA B 1 99 ? 4.195 15.164 2.832 1 97.31 99 ALA B C 1
ATOM 2492 O O . ALA B 1 99 ? 4.234 14.352 1.905 1 97.31 99 ALA B O 1
ATOM 2493 N N . SER B 1 100 ? 3.283 15.18 3.812 1 97.62 100 SER B N 1
ATOM 2494 C CA . SER B 1 100 ? 2.273 14.125 3.889 1 97.62 100 SER B CA 1
ATOM 2495 C C . SER B 1 100 ? 1.373 14.133 2.658 1 97.62 100 SER B C 1
ATOM 2497 O O . SER B 1 100 ? 0.979 13.078 2.162 1 97.62 100 SER B O 1
ATOM 2499 N N . LEU B 1 101 ? 1.106 15.289 2.166 1 97.94 101 LEU B N 1
ATOM 2500 C CA . LEU B 1 101 ? 0.243 15.398 0.996 1 97.94 101 LEU B CA 1
ATOM 2501 C C . LEU B 1 101 ? 0.929 14.828 -0.241 1 97.94 101 LEU B C 1
ATOM 2503 O O . LEU B 1 101 ? 0.277 14.219 -1.09 1 97.94 101 LEU B O 1
ATOM 2507 N N . ASP B 1 102 ? 2.246 15.008 -0.365 1 96.94 102 ASP B N 1
ATOM 2508 C CA . ASP B 1 102 ? 3.012 14.398 -1.445 1 96.94 102 ASP B CA 1
ATOM 2509 C C . ASP B 1 102 ? 2.945 12.875 -1.374 1 96.94 102 ASP B C 1
ATOM 2511 O O . ASP B 1 102 ? 2.805 12.203 -2.4 1 96.94 102 ASP B O 1
ATOM 2515 N N . LEU B 1 103 ? 2.979 12.383 -0.219 1 97.19 103 LEU B N 1
ATOM 2516 C CA . LEU B 1 103 ? 3.008 10.945 0.015 1 97.19 103 LEU B CA 1
ATOM 2517 C C . LEU B 1 103 ? 1.668 10.305 -0.344 1 97.19 103 LEU B C 1
ATOM 2519 O O . LEU B 1 103 ? 1.619 9.156 -0.789 1 97.19 103 LEU B O 1
ATOM 2523 N N . LEU B 1 104 ? 0.595 11.047 -0.125 1 97.56 104 LEU B N 1
ATOM 2524 C CA . LEU B 1 104 ? -0.731 10.562 -0.488 1 97.56 104 LEU B CA 1
ATOM 2525 C C . LEU B 1 104 ? -0.882 10.469 -2.002 1 97.56 104 LEU B C 1
ATOM 2527 O O . LEU B 1 104 ? -1.527 9.547 -2.512 1 97.56 104 LEU B O 1
ATOM 2531 N N . ALA B 1 105 ? -0.289 11.391 -2.738 1 97 105 ALA B N 1
ATOM 2532 C CA . ALA B 1 105 ? -0.452 11.477 -4.188 1 97 105 ALA B CA 1
ATOM 2533 C C . ALA B 1 105 ? 0.424 10.453 -4.902 1 97 105 ALA B C 1
ATOM 2535 O O . ALA B 1 105 ? 0.03 9.906 -5.934 1 97 105 ALA B O 1
ATOM 2536 N N . PHE B 1 106 ? 1.525 10.125 -4.359 1 95.62 106 PHE B N 1
ATOM 2537 C CA . PHE B 1 106 ? 2.625 9.438 -5.031 1 95.62 106 PHE B CA 1
ATOM 2538 C C . PHE B 1 106 ? 2.186 8.062 -5.523 1 95.62 106 PHE B C 1
ATOM 2540 O O . PHE B 1 106 ? 2.469 7.688 -6.66 1 95.62 106 PHE B O 1
ATOM 2547 N N . PRO B 1 107 ? 1.449 7.254 -4.68 1 94.56 107 PRO B N 1
ATOM 2548 C CA . PRO B 1 107 ? 1.056 5.926 -5.152 1 94.56 107 PRO B CA 1
ATOM 2549 C C . PRO B 1 107 ? 0.117 5.977 -6.355 1 94.56 107 PRO B C 1
ATOM 2551 O O . PRO B 1 107 ? -0.12 4.953 -7.004 1 94.56 107 PRO B O 1
ATOM 2554 N N . HIS B 1 108 ? -0.406 7.129 -6.609 1 93.69 108 HIS B N 1
ATOM 2555 C CA . HIS B 1 108 ? -1.382 7.273 -7.684 1 93.69 108 HIS B CA 1
ATOM 2556 C C . HIS B 1 108 ? -0.775 7.996 -8.883 1 93.69 108 HIS B C 1
ATOM 2558 O O . HIS B 1 108 ? -1.495 8.609 -9.672 1 93.69 108 HIS B O 1
ATOM 2564 N N . ARG B 1 109 ? 0.486 7.863 -9.062 1 91.88 109 ARG B N 1
ATOM 2565 C CA . ARG B 1 109 ? 1.261 8.602 -10.055 1 91.88 109 ARG B CA 1
ATOM 2566 C C . ARG B 1 109 ? 0.926 8.133 -11.469 1 91.88 109 ARG B C 1
ATOM 2568 O O . ARG B 1 109 ? 1.417 8.703 -12.445 1 91.88 109 ARG B O 1
ATOM 2575 N N . HIS B 1 110 ? 0.094 7.125 -11.602 1 89.81 110 HIS B N 1
ATOM 2576 C CA . HIS B 1 110 ? -0.294 6.641 -12.922 1 89.81 110 HIS B CA 1
ATOM 2577 C C . HIS B 1 110 ? -1.76 6.949 -13.211 1 89.81 110 HIS B C 1
ATOM 2579 O O . HIS B 1 110 ? -2.314 6.465 -14.203 1 89.81 110 HIS B O 1
ATOM 2585 N N . ALA B 1 111 ? -2.385 7.664 -12.328 1 88.19 111 ALA B N 1
ATOM 2586 C CA . ALA B 1 111 ? -3.795 8.008 -12.5 1 88.19 111 ALA B CA 1
ATOM 2587 C C . ALA B 1 111 ? -3.996 8.938 -13.695 1 88.19 111 ALA B C 1
ATOM 2589 O O . ALA B 1 111 ? -3.049 9.578 -14.156 1 88.19 111 ALA B O 1
ATOM 2590 N N . ARG B 1 112 ? -5.227 8.961 -14.117 1 81.88 112 ARG B N 1
ATOM 2591 C CA . ARG B 1 112 ? -5.625 9.883 -15.172 1 81.88 112 ARG B CA 1
ATOM 2592 C C . ARG B 1 112 ? -5.891 11.281 -14.609 1 81.88 112 ARG B C 1
ATOM 2594 O O . ARG B 1 112 ? -6.445 11.414 -13.516 1 81.88 112 ARG B O 1
ATOM 2601 N N . GLY B 1 113 ? -5.438 12.266 -15.188 1 87.12 113 GLY B N 1
ATOM 2602 C CA . GLY B 1 113 ? -5.801 13.625 -14.812 1 87.12 113 GLY B CA 1
ATOM 2603 C C . GLY B 1 113 ? -5.031 14.148 -13.617 1 87.12 113 GLY B C 1
ATOM 2604 O O . GLY B 1 113 ? -3.826 13.914 -13.492 1 87.12 113 GLY B O 1
ATOM 2605 N N . VAL B 1 114 ? -5.766 14.859 -12.742 1 94.31 114 VAL B N 1
ATOM 2606 C CA . VAL B 1 114 ? -5.184 15.531 -11.586 1 94.31 114 VAL B CA 1
ATOM 2607 C C . VAL B 1 114 ? -5.438 14.711 -10.328 1 94.31 114 VAL B C 1
ATOM 2609 O O . VAL B 1 114 ? -6.484 14.07 -10.203 1 94.31 114 VAL B O 1
ATOM 2612 N N . ILE B 1 115 ? -4.488 14.68 -9.508 1 96.56 115 ILE B N 1
ATOM 2613 C CA . ILE B 1 115 ? -4.652 14.062 -8.188 1 96.56 115 ILE B CA 1
ATOM 2614 C C . ILE B 1 115 ? -4.797 15.148 -7.129 1 96.56 115 ILE B C 1
ATOM 2616 O O . ILE B 1 115 ? -4.059 16.141 -7.133 1 96.56 115 ILE B O 1
ATOM 2620 N N . CYS B 1 116 ? -5.754 14.977 -6.301 1 97.75 116 CYS B N 1
ATOM 2621 C CA . CYS B 1 116 ? -5.938 15.867 -5.16 1 97.75 116 CYS B CA 1
ATOM 2622 C C . CYS B 1 116 ? -5.785 15.109 -3.848 1 97.75 116 CYS B C 1
ATOM 2624 O O . CYS B 1 116 ? -6.629 14.281 -3.502 1 97.75 116 CYS B O 1
ATOM 2626 N N . SER B 1 117 ? -4.727 15.367 -3.16 1 98.44 117 SER B N 1
ATOM 2627 C CA . SER B 1 117 ? -4.547 14.82 -1.818 1 98.44 117 SER B CA 1
ATOM 2628 C C . SER B 1 117 ? -5.289 15.656 -0.779 1 98.44 117 SER B C 1
ATOM 2630 O O . SER B 1 117 ? -5.18 16.875 -0.769 1 98.44 117 SER B O 1
ATOM 2632 N N . VAL B 1 118 ? -6.016 14.961 0.086 1 98.5 118 VAL B N 1
ATOM 2633 C CA . VAL B 1 118 ? -6.871 15.656 1.036 1 98.5 118 VAL B CA 1
ATOM 2634 C C . VAL B 1 118 ? -6.727 15.031 2.422 1 98.5 118 VAL B C 1
ATOM 2636 O O . VAL B 1 118 ? -7.027 13.852 2.611 1 98.5 118 VAL B O 1
ATOM 2639 N N . ILE B 1 119 ? -6.309 15.805 3.359 1 97.5 119 ILE B N 1
ATOM 2640 C CA . ILE B 1 119 ? -6.176 15.344 4.738 1 97.5 119 ILE B CA 1
ATOM 2641 C C . ILE B 1 119 ? -7.172 16.078 5.625 1 97.5 119 ILE B C 1
ATOM 2643 O O . ILE B 1 119 ? -7.355 17.297 5.488 1 97.5 119 ILE B O 1
ATOM 2647 N N . ASP B 1 120 ? -7.84 15.367 6.469 1 95.75 120 ASP B N 1
ATOM 2648 C CA . ASP B 1 120 ? -8.727 15.969 7.461 1 95.75 120 ASP B CA 1
ATOM 2649 C C . ASP B 1 120 ? -7.93 16.766 8.492 1 95.75 120 ASP B C 1
ATOM 2651 O O . ASP B 1 120 ? -7.203 16.188 9.305 1 95.75 120 ASP B O 1
ATOM 2655 N N . ALA B 1 121 ? -8.047 18.047 8.461 1 92.94 121 ALA B N 1
ATOM 2656 C CA . ALA B 1 121 ? -7.336 18.938 9.375 1 92.94 121 ALA B CA 1
ATOM 2657 C C . ALA B 1 121 ? -8.094 19.109 10.688 1 92.94 121 ALA B C 1
ATOM 2659 O O . ALA B 1 121 ? -7.73 19.922 11.523 1 92.94 121 ALA B O 1
ATOM 2660 N N . LYS B 1 122 ? -9.18 18.422 10.875 1 88.12 122 LYS B N 1
ATOM 2661 C CA . LYS B 1 122 ? -10.078 18.516 12.023 1 88.12 122 LYS B CA 1
ATOM 2662 C C . LYS B 1 122 ? -10.805 19.859 12.039 1 88.12 122 LYS B C 1
ATOM 2664 O O . LYS B 1 122 ? -10.469 20.766 11.273 1 88.12 122 LYS B O 1
ATOM 2669 N N . ARG B 1 123 ? -11.914 19.938 12.828 1 89.38 123 ARG B N 1
ATOM 2670 C CA . ARG B 1 123 ? -12.703 21.156 13.055 1 89.38 123 ARG B CA 1
ATOM 2671 C C . ARG B 1 123 ? -13.289 21.672 11.75 1 89.38 123 ARG B C 1
ATOM 2673 O O . ARG B 1 123 ? -13.297 22.891 11.5 1 89.38 123 ARG B O 1
ATOM 2680 N N . GLY B 1 124 ? -13.539 20.719 10.859 1 91.81 124 GLY B N 1
ATOM 2681 C CA . GLY B 1 124 ? -14.242 21.078 9.633 1 91.81 124 GLY B CA 1
ATOM 2682 C C . GLY B 1 124 ? -13.312 21.625 8.562 1 91.81 124 GLY B C 1
ATOM 2683 O O . GLY B 1 124 ? -13.781 22.172 7.562 1 91.81 124 GLY B O 1
ATOM 2684 N N . GLU B 1 125 ? -12.07 21.5 8.773 1 95.5 125 GLU B N 1
ATOM 2685 C CA . GLU B 1 125 ? -11.094 21.984 7.809 1 95.5 125 GLU B CA 1
ATOM 2686 C C . GLU B 1 125 ? -10.352 20.844 7.137 1 95.5 125 GLU B C 1
ATOM 2688 O O . GLU B 1 125 ? -10.328 19.719 7.656 1 95.5 125 GLU B O 1
ATOM 2693 N N . LEU B 1 126 ? -9.828 21.203 5.965 1 97.81 126 LEU B N 1
ATOM 2694 C CA . LEU B 1 126 ? -9.039 20.266 5.188 1 97.81 126 LEU B CA 1
ATOM 2695 C C . LEU B 1 126 ? -7.676 20.844 4.836 1 97.81 126 LEU B C 1
ATOM 2697 O O . LEU B 1 126 ? -7.531 22.062 4.707 1 97.81 126 LEU B O 1
ATOM 2701 N N . PHE B 1 127 ? -6.691 20.047 4.77 1 97.5 127 PHE B N 1
ATOM 2702 C CA . PHE B 1 127 ? -5.469 20.312 4.023 1 97.5 127 PHE B CA 1
ATOM 2703 C C . PHE B 1 127 ? -5.512 19.641 2.652 1 97.5 127 PHE B C 1
ATOM 2705 O O . PHE B 1 127 ? -5.918 18.484 2.535 1 97.5 127 PHE B O 1
ATOM 2712 N N . TRP B 1 128 ? -5.125 20.375 1.58 1 97.88 128 TRP B N 1
ATOM 2713 C CA . TRP B 1 128 ? -5.094 19.672 0.302 1 97.88 128 TRP B CA 1
ATOM 2714 C C . TRP B 1 128 ? -4.051 20.281 -0.63 1 97.88 128 TRP B C 1
ATOM 2716 O O . TRP B 1 128 ? -3.514 21.359 -0.353 1 97.88 128 TRP B O 1
ATOM 2726 N N . ALA B 1 129 ? -3.65 19.547 -1.603 1 97.62 129 ALA B N 1
ATOM 2727 C CA . ALA B 1 129 ? -2.787 19.969 -2.705 1 97.62 129 ALA B CA 1
ATOM 2728 C C . ALA B 1 129 ? -3.123 19.203 -3.982 1 97.62 129 ALA B C 1
ATOM 2730 O O . ALA B 1 129 ? -3.67 18.094 -3.926 1 97.62 129 ALA B O 1
ATOM 2731 N N . LEU B 1 130 ? -2.836 19.812 -5.078 1 97.12 130 LEU B N 1
ATOM 2732 C CA . LEU B 1 130 ? -3.086 19.234 -6.395 1 97.12 130 LEU B CA 1
ATOM 2733 C C . LEU B 1 130 ? -1.782 18.781 -7.043 1 97.12 130 LEU B C 1
ATOM 2735 O O . LEU B 1 130 ? -0.759 19.469 -6.934 1 97.12 130 LEU B O 1
ATOM 2739 N N . TYR B 1 131 ? -1.88 17.609 -7.723 1 96.88 131 TYR B N 1
ATOM 2740 C CA . TYR B 1 131 ? -0.706 17 -8.352 1 96.88 131 TYR B CA 1
ATOM 2741 C C . TYR B 1 131 ? -1.019 16.547 -9.773 1 96.88 131 TYR B C 1
ATOM 2743 O O . TYR B 1 131 ? -2.16 16.203 -10.078 1 96.88 131 TYR B O 1
ATOM 2751 N N . ARG B 1 132 ? 0.031 16.547 -10.531 1 93.44 132 ARG B N 1
ATOM 2752 C CA . ARG B 1 132 ? -0.009 15.922 -11.844 1 93.44 132 ARG B CA 1
ATOM 2753 C C . ARG B 1 132 ? 1.043 14.82 -11.953 1 93.44 132 ARG B C 1
ATOM 2755 O O . A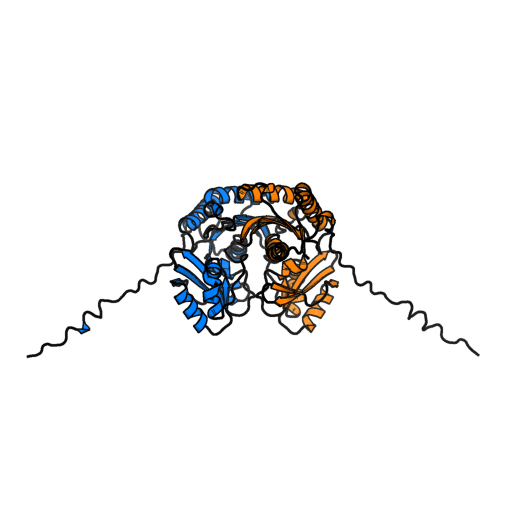RG B 1 132 ? 2.076 14.875 -11.289 1 93.44 132 ARG B O 1
ATOM 2762 N N . CYS B 1 133 ? 0.621 13.844 -12.805 1 86.12 133 CYS B N 1
ATOM 2763 C CA . CYS B 1 133 ? 1.572 12.766 -13.047 1 86.12 133 CYS B CA 1
ATOM 2764 C C . CYS B 1 133 ? 2.789 13.266 -13.812 1 86.12 133 CYS B C 1
ATOM 2766 O O . CYS B 1 133 ? 2.654 14.062 -14.742 1 86.12 133 CYS B O 1
ATOM 2768 N N . ALA B 1 134 ? 3.965 12.875 -13.328 1 83 134 ALA B N 1
ATOM 2769 C CA . ALA B 1 134 ? 5.234 13.18 -13.977 1 83 134 ALA B CA 1
ATOM 2770 C C . ALA B 1 134 ? 6.109 11.93 -14.078 1 83 134 ALA B C 1
ATOM 2772 O O . ALA B 1 134 ? 5.906 10.961 -13.344 1 83 134 ALA B O 1
ATOM 2773 N N . PRO B 1 135 ? 6.984 11.977 -15.109 1 73.25 135 PRO B N 1
ATOM 2774 C CA . PRO B 1 135 ? 7.902 10.836 -15.172 1 73.25 135 PRO B CA 1
ATOM 2775 C C . PRO B 1 135 ? 8.57 10.555 -13.828 1 73.25 135 PRO B C 1
ATOM 2777 O O . PRO B 1 135 ? 9.164 11.453 -13.227 1 73.25 135 PRO B O 1
ATOM 2780 N N . GLY B 1 136 ? 8.398 9.414 -13.312 1 72.31 136 GLY B N 1
ATOM 2781 C CA . GLY B 1 136 ? 9.07 8.992 -12.094 1 72.31 136 GLY B CA 1
ATOM 2782 C C . GLY B 1 136 ? 8.32 9.375 -10.828 1 72.31 136 GLY B C 1
ATOM 2783 O O . GLY B 1 136 ? 8.75 9.039 -9.727 1 72.31 136 GLY B O 1
ATOM 2784 N N . GLY B 1 137 ? 7.254 10.133 -11.039 1 81.75 137 GLY B N 1
ATOM 2785 C CA . GLY B 1 137 ? 6.551 10.508 -9.82 1 81.75 137 GLY B CA 1
ATOM 2786 C C . GLY B 1 137 ? 5.398 11.469 -10.07 1 81.75 137 GLY B C 1
ATOM 2787 O O . GLY B 1 137 ? 4.641 11.297 -11.031 1 81.75 137 GLY B O 1
ATOM 2788 N N . VAL B 1 138 ? 5.164 12.305 -8.961 1 84.69 138 VAL B N 1
ATOM 2789 C CA . VAL B 1 138 ? 4.117 13.32 -9.047 1 84.69 138 VAL B CA 1
ATOM 2790 C C . VAL B 1 138 ? 4.73 14.711 -8.867 1 84.69 138 VAL B C 1
ATOM 2792 O O . VAL B 1 138 ? 5.762 14.859 -8.211 1 84.69 138 VAL B O 1
ATOM 2795 N N . GLN B 1 139 ? 4.098 15.633 -9.539 1 89.5 139 GLN B N 1
ATOM 2796 C CA . GLN B 1 139 ? 4.48 17.031 -9.422 1 89.5 139 GLN B CA 1
ATOM 2797 C C . GLN B 1 139 ? 3.348 17.875 -8.828 1 89.5 139 GLN B C 1
ATOM 2799 O O . GLN B 1 139 ? 2.229 17.859 -9.352 1 89.5 139 GLN B O 1
ATOM 2804 N N . ARG B 1 140 ? 3.654 18.531 -7.797 1 90.5 140 ARG B N 1
ATOM 2805 C CA . ARG B 1 140 ? 2.662 19.422 -7.188 1 90.5 140 ARG B CA 1
ATOM 2806 C C . ARG B 1 140 ? 2.402 20.641 -8.07 1 90.5 140 ARG B C 1
ATOM 2808 O O . ARG B 1 140 ? 3.34 21.266 -8.562 1 90.5 140 ARG B O 1
ATOM 2815 N N . VAL B 1 141 ? 1.164 20.984 -8.305 1 88.44 141 VAL B N 1
ATOM 2816 C CA . VAL B 1 141 ? 0.844 22.031 -9.25 1 88.44 141 VAL B CA 1
ATOM 2817 C C . VAL B 1 141 ? 0.551 23.328 -8.5 1 88.44 141 VAL B C 1
ATOM 2819 O O . VAL B 1 141 ? 0.501 24.406 -9.102 1 88.44 141 VAL B O 1
ATOM 2822 N N . ALA B 1 142 ? 0.283 23.312 -7.227 1 83.06 142 ALA B N 1
ATOM 2823 C CA . ALA B 1 142 ? 0.032 24.516 -6.418 1 83.06 142 ALA B CA 1
ATOM 2824 C C . ALA B 1 142 ? 0.515 24.312 -4.984 1 83.06 142 ALA B C 1
ATOM 2826 O O . ALA B 1 142 ? 0.918 23.203 -4.605 1 83.06 142 ALA B O 1
ATOM 2827 N N . GLU B 1 143 ? 0.543 25.328 -4.238 1 89.88 143 GLU B N 1
ATOM 2828 C CA . GLU B 1 143 ? 0.938 25.281 -2.832 1 89.88 143 GLU B CA 1
ATOM 2829 C C . GLU B 1 143 ? -0.068 24.484 -2.006 1 89.88 143 GLU B C 1
ATOM 2831 O O . GLU B 1 143 ? -1.198 24.25 -2.443 1 89.88 143 GLU B O 1
ATOM 2836 N N . PHE B 1 144 ? 0.41 24.047 -0.886 1 95.12 144 PHE B N 1
ATOM 2837 C CA . PHE B 1 144 ? -0.514 23.438 0.062 1 95.12 144 PHE B CA 1
ATOM 2838 C C . PHE B 1 144 ? -1.623 24.406 0.443 1 95.12 144 PHE B C 1
ATOM 2840 O O . PHE B 1 144 ? -1.379 25.609 0.589 1 95.12 144 PHE B O 1
ATOM 2847 N N . ARG B 1 145 ? -2.807 23.891 0.604 1 95.12 145 ARG B N 1
ATOM 2848 C CA . ARG B 1 145 ? -3.953 24.719 0.943 1 95.12 145 ARG B CA 1
ATOM 2849 C C . ARG B 1 145 ? -4.684 24.188 2.168 1 95.12 145 ARG B C 1
ATOM 2851 O O . ARG B 1 145 ? -4.547 23 2.506 1 95.12 145 ARG B O 1
ATOM 2858 N N . THR B 1 146 ? -5.391 25.078 2.783 1 95.75 146 THR B N 1
ATOM 2859 C CA . THR B 1 146 ? -6.285 24.719 3.879 1 95.75 146 THR B CA 1
ATOM 2860 C C . THR B 1 146 ? -7.609 25.469 3.756 1 95.75 146 THR B C 1
ATOM 2862 O O . THR B 1 146 ? -7.668 26.547 3.156 1 95.75 146 THR B O 1
ATOM 2865 N N . GLY B 1 147 ? -8.688 24.906 4.176 1 96.19 147 GLY B N 1
ATOM 2866 C CA . GLY B 1 147 ? -10 25.516 4.109 1 96.19 147 GLY B CA 1
ATOM 2867 C C . GLY B 1 147 ? -11.141 24.547 4.336 1 96.19 147 GLY B C 1
ATOM 2868 O O . GLY B 1 147 ? -10.906 23.391 4.734 1 96.19 147 GLY B O 1
ATOM 2869 N N . ARG B 1 148 ? -12.281 25.047 4.078 1 97.62 148 ARG B N 1
ATOM 2870 C CA . ARG B 1 148 ? -13.477 24.234 4.254 1 97.62 148 ARG B CA 1
ATOM 2871 C C . ARG B 1 148 ? -13.688 23.312 3.066 1 97.62 148 ARG B C 1
ATOM 2873 O O . ARG B 1 148 ? -13.234 23.594 1.958 1 97.62 148 ARG B O 1
ATOM 2880 N N . PRO B 1 149 ? -14.391 22.234 3.27 1 98.12 149 PRO B N 1
ATOM 2881 C CA . PRO B 1 149 ? -14.672 21.297 2.184 1 98.12 149 PRO B CA 1
ATOM 2882 C C . PRO B 1 149 ? -15.344 21.953 0.983 1 98.12 149 PRO B C 1
ATOM 2884 O O . PRO B 1 149 ? -15.062 21.594 -0.163 1 98.12 149 PRO B O 1
ATOM 2887 N N . GLU B 1 150 ? -16.141 22.938 1.276 1 98.12 150 GLU B N 1
ATOM 2888 C CA . GLU B 1 150 ? -16.828 23.641 0.195 1 98.12 150 GLU B CA 1
ATOM 2889 C C . GLU B 1 150 ? -15.859 24.406 -0.688 1 98.12 150 GLU B C 1
ATOM 2891 O O . GLU B 1 150 ? -16.062 24.531 -1.896 1 98.12 150 GLU B O 1
ATOM 2896 N N . THR B 1 151 ? -14.875 24.938 -0.06 1 97.56 151 THR B N 1
ATOM 2897 C CA . THR B 1 151 ? -13.836 25.641 -0.812 1 97.56 151 THR B CA 1
ATOM 2898 C C . THR B 1 151 ? -13.117 24.688 -1.757 1 97.56 151 THR B C 1
ATOM 2900 O O . THR B 1 151 ? -12.906 25.016 -2.928 1 97.56 151 THR B O 1
ATOM 2903 N N . LEU B 1 152 ? -12.797 23.531 -1.281 1 97.81 152 LEU B N 1
ATOM 2904 C CA . LEU B 1 152 ? -12.156 22.516 -2.109 1 97.81 152 LEU B CA 1
ATOM 2905 C C . LEU B 1 152 ? -13.078 22.094 -3.252 1 97.81 152 LEU B C 1
ATOM 2907 O O . LEU B 1 152 ? -12.641 22 -4.402 1 97.81 152 LEU B O 1
ATOM 2911 N N . ALA B 1 153 ? -14.297 21.906 -2.926 1 98.12 153 ALA B N 1
ATOM 2912 C CA . ALA B 1 153 ? -15.266 21.5 -3.945 1 98.12 153 ALA B CA 1
ATOM 2913 C C . ALA B 1 153 ? -15.328 22.516 -5.078 1 98.12 153 ALA B C 1
ATOM 2915 O O . ALA B 1 153 ? -15.352 22.156 -6.254 1 98.12 153 ALA B O 1
ATOM 2916 N N . GLY B 1 154 ? -15.375 23.75 -4.68 1 97.38 154 GLY B N 1
ATOM 2917 C CA . GLY B 1 154 ? -15.375 24.812 -5.684 1 97.38 154 GLY B CA 1
ATOM 2918 C C . GLY B 1 154 ? -14.148 24.797 -6.57 1 97.38 154 GLY B C 1
ATOM 2919 O O . GLY B 1 154 ? -14.242 25 -7.781 1 97.38 154 GLY B O 1
ATOM 2920 N N . GLU B 1 155 ? -13.016 24.578 -5.996 1 96 155 GLU B N 1
ATOM 2921 C CA . GLU B 1 155 ? -11.766 24.516 -6.746 1 96 155 GLU B CA 1
ATOM 2922 C C . GLU B 1 155 ? -11.773 23.344 -7.73 1 96 155 GLU B C 1
ATOM 2924 O O . GLU B 1 155 ? -11.336 23.484 -8.875 1 96 155 GLU B O 1
ATOM 2929 N N . LEU B 1 156 ? -12.211 22.219 -7.32 1 96.75 156 LEU B N 1
ATOM 2930 C CA . LEU B 1 156 ? -12.25 21.031 -8.156 1 96.75 156 LEU B CA 1
ATOM 2931 C C . LEU B 1 156 ? -13.18 21.219 -9.352 1 96.75 156 LEU B C 1
ATOM 2933 O O . LEU B 1 156 ? -12.875 20.797 -10.461 1 96.75 156 LEU B O 1
ATOM 2937 N N . GLU B 1 157 ? -14.25 21.844 -9.086 1 95.94 157 GLU B N 1
ATOM 2938 C CA . GLU B 1 157 ? -15.203 22.125 -10.148 1 95.94 157 GLU B CA 1
ATOM 2939 C C . GLU B 1 157 ? -14.578 23 -11.227 1 95.94 157 GLU B C 1
ATOM 2941 O O . GLU B 1 157 ? -14.844 22.812 -12.422 1 95.94 157 GLU B O 1
ATOM 2946 N N . ALA B 1 158 ? -13.766 23.828 -10.844 1 95 158 ALA B N 1
ATOM 2947 C CA . ALA B 1 158 ? -13.172 24.828 -11.742 1 95 158 ALA B CA 1
ATOM 2948 C C . ALA B 1 158 ? -12.062 24.203 -12.586 1 95 158 ALA B C 1
ATOM 2950 O O . ALA B 1 158 ? -11.719 24.719 -13.648 1 95 158 ALA B O 1
ATOM 2951 N N . ILE B 1 159 ? -11.375 23.156 -12.195 1 91.25 159 ILE B N 1
ATOM 2952 C CA . ILE B 1 159 ? -10.25 22.531 -12.883 1 91.25 159 ILE B CA 1
ATOM 2953 C C . ILE B 1 159 ? -10.695 22 -14.242 1 91.25 159 ILE B C 1
ATOM 2955 O O . ILE B 1 159 ? -9.961 22.109 -15.227 1 91.25 159 ILE B O 1
ATOM 2959 N N . GLY B 1 160 ? -11.93 21.453 -14.328 1 87.38 160 GLY B N 1
ATOM 2960 C CA . GLY B 1 160 ? -12.469 21.031 -15.609 1 87.38 160 GLY B CA 1
ATOM 2961 C C . GLY B 1 160 ? -11.828 19.766 -16.141 1 87.38 160 GLY B C 1
ATOM 2962 O O . GLY B 1 160 ? -11.875 19.484 -17.328 1 87.38 160 GLY B O 1
ATOM 2963 N N . GLU B 1 161 ? -11.016 19.109 -15.461 1 91.25 161 GLU B N 1
ATOM 2964 C CA . GLU B 1 161 ? -10.414 17.812 -15.781 1 91.25 161 GLU B CA 1
ATOM 2965 C C . GLU B 1 161 ? -10.805 16.75 -14.75 1 91.25 161 GLU B C 1
ATOM 2967 O O . GLU B 1 161 ? -11.383 17.078 -13.711 1 91.25 161 GLU B O 1
ATOM 2972 N N . ASP B 1 162 ? -10.555 15.492 -15.109 1 91.69 162 ASP B N 1
ATOM 2973 C CA . ASP B 1 162 ? -10.766 14.422 -14.141 1 91.69 162 ASP B CA 1
ATOM 2974 C C . ASP B 1 162 ? -9.836 14.57 -12.945 1 91.69 162 ASP B C 1
ATOM 2976 O O . ASP B 1 162 ? -8.641 14.836 -13.109 1 91.69 162 ASP B O 1
ATOM 2980 N N . VAL B 1 163 ? -10.438 14.477 -11.773 1 95.56 163 VAL B N 1
ATOM 2981 C CA . VAL B 1 163 ? -9.648 14.594 -10.547 1 95.56 163 VAL B CA 1
ATOM 2982 C C . VAL B 1 163 ? -9.867 13.367 -9.672 1 95.56 163 VAL B C 1
ATOM 2984 O O . VAL B 1 163 ? -11.008 12.953 -9.445 1 95.56 163 VAL B O 1
ATOM 2987 N N . LEU B 1 164 ? -8.828 12.766 -9.289 1 95.62 164 LEU B N 1
ATOM 2988 C CA . LEU B 1 164 ? -8.852 11.734 -8.258 1 95.62 164 LEU B CA 1
ATOM 2989 C C . LEU B 1 164 ? -8.5 12.312 -6.895 1 95.62 164 LEU B C 1
ATOM 2991 O O . LEU B 1 164 ? -7.383 12.805 -6.695 1 95.62 164 LEU B O 1
ATOM 2995 N N . CYS B 1 165 ? -9.445 12.281 -5.969 1 97.62 165 CYS B N 1
ATOM 2996 C CA . CYS B 1 165 ? -9.195 12.742 -4.605 1 97.62 165 CYS B CA 1
ATOM 2997 C C . CYS B 1 165 ? -8.836 11.57 -3.695 1 97.62 165 CYS B C 1
ATOM 2999 O O . CYS B 1 165 ? -9.562 10.578 -3.645 1 97.62 165 CYS B O 1
ATOM 3001 N N . VAL B 1 166 ? -7.742 11.727 -2.986 1 97.5 166 VAL B N 1
ATOM 3002 C CA . VAL B 1 166 ? -7.301 10.68 -2.076 1 97.5 166 VAL B CA 1
ATOM 3003 C C . VAL B 1 166 ? -7.047 11.266 -0.691 1 97.5 166 VAL B C 1
ATOM 3005 O O . VAL B 1 166 ? -6.805 12.469 -0.555 1 97.5 166 VAL B O 1
ATOM 3008 N N . GLY B 1 167 ? -7.082 10.414 0.309 1 97.75 167 GLY B N 1
ATOM 3009 C CA . GLY B 1 167 ? -6.867 10.828 1.686 1 97.75 167 GLY B CA 1
ATOM 3010 C C . GLY B 1 167 ? -8.117 10.727 2.541 1 97.75 167 GLY B C 1
ATOM 3011 O O . GLY B 1 167 ? -9.227 10.633 2.016 1 97.75 167 GLY B O 1
ATOM 3012 N N . ASP B 1 168 ? -7.891 10.766 3.855 1 96.12 168 ASP B N 1
ATOM 3013 C CA . ASP B 1 168 ? -9.008 10.594 4.777 1 96.12 168 ASP B CA 1
ATOM 3014 C C . ASP B 1 168 ? -10 11.75 4.66 1 96.12 168 ASP B C 1
ATOM 3016 O O . ASP B 1 168 ? -11.203 11.562 4.824 1 96.12 168 ASP B O 1
ATOM 3020 N N . GLY B 1 169 ? -9.477 12.961 4.383 1 97.69 169 GLY B N 1
ATOM 3021 C CA . GLY B 1 169 ? -10.367 14.086 4.152 1 97.69 169 GLY B CA 1
ATOM 3022 C C . GLY B 1 169 ? -11.273 13.883 2.947 1 97.69 169 GLY B C 1
ATOM 3023 O O . GLY B 1 169 ? -12.445 14.258 2.98 1 97.69 169 GLY B O 1
ATOM 3024 N N . ALA B 1 170 ? -10.758 13.375 1.874 1 98.19 170 ALA B N 1
ATOM 3025 C CA . ALA B 1 170 ? -11.539 13.078 0.677 1 98.19 170 ALA B CA 1
ATOM 3026 C C . ALA B 1 170 ? -12.633 12.062 0.973 1 98.19 170 ALA B C 1
ATOM 3028 O O . ALA B 1 170 ? -13.773 12.227 0.54 1 98.19 170 ALA B O 1
ATOM 3029 N N . ILE B 1 171 ? -12.266 11.039 1.694 1 96 171 ILE B N 1
ATOM 3030 C CA . ILE B 1 171 ? -13.195 9.961 2.02 1 96 171 ILE B CA 1
ATOM 3031 C C . ILE B 1 171 ? -14.305 10.492 2.922 1 96 171 ILE B C 1
ATOM 3033 O O . ILE B 1 171 ? -15.484 10.18 2.721 1 96 171 ILE B O 1
ATOM 3037 N N . ALA B 1 172 ? -13.938 11.32 3.885 1 95.69 172 ALA B N 1
ATOM 3038 C CA . ALA B 1 172 ? -14.906 11.883 4.828 1 95.69 172 ALA B CA 1
ATOM 3039 C C . ALA B 1 172 ? -15.914 12.773 4.113 1 95.69 172 ALA B C 1
ATOM 3041 O O . ALA B 1 172 ? -17.047 12.93 4.57 1 95.69 172 ALA B O 1
ATOM 3042 N N . HIS B 1 173 ? -15.523 13.344 3.01 1 97.81 173 HIS B N 1
ATOM 3043 C CA . HIS B 1 173 ? -16.391 14.266 2.279 1 97.81 173 HIS B CA 1
ATOM 3044 C C . HIS B 1 173 ? -16.656 13.766 0.865 1 97.81 173 HIS B C 1
ATOM 3046 O O . HIS B 1 173 ? -16.75 14.555 -0.074 1 97.81 173 HIS B O 1
ATOM 3052 N N . ALA B 1 174 ? -16.719 12.508 0.726 1 97.31 174 ALA B N 1
ATOM 3053 C CA . ALA B 1 174 ? -16.844 11.836 -0.567 1 97.31 174 ALA B CA 1
ATOM 3054 C C . ALA B 1 174 ? -18.078 12.344 -1.32 1 97.31 174 ALA B C 1
ATOM 3056 O O . ALA B 1 174 ? -18 12.625 -2.52 1 97.31 174 ALA B O 1
ATOM 3057 N N . GLY B 1 175 ? -19.219 12.438 -0.641 1 97.75 175 GLY B N 1
ATOM 3058 C CA . GLY B 1 175 ? -20.453 12.875 -1.287 1 97.75 175 GLY B CA 1
ATOM 3059 C C . GLY B 1 175 ? -20.328 14.25 -1.923 1 97.75 175 GLY B C 1
ATOM 3060 O O . GLY B 1 175 ? -20.688 14.438 -3.084 1 97.75 175 GLY B O 1
ATOM 3061 N N . LEU B 1 176 ? -19.781 15.156 -1.185 1 98.12 176 LEU B N 1
ATOM 3062 C CA . LEU B 1 176 ? -19.609 16.531 -1.652 1 98.12 176 LEU B CA 1
ATOM 3063 C C . LEU B 1 176 ? -18.656 16.578 -2.838 1 98.12 176 LEU B C 1
ATOM 3065 O O . LEU B 1 176 ? -18.953 17.203 -3.855 1 98.12 176 LEU B O 1
ATOM 3069 N N . LEU B 1 177 ? -17.562 15.914 -2.744 1 98.12 177 LEU B N 1
ATOM 3070 C CA . LEU B 1 177 ? -16.547 15.969 -3.781 1 98.12 177 LEU B CA 1
ATOM 3071 C C . LEU B 1 177 ? -17 15.242 -5.039 1 98.12 177 LEU B C 1
ATOM 3073 O O . LEU B 1 177 ? -16.719 15.688 -6.156 1 98.12 177 LEU B O 1
ATOM 3077 N N . ALA B 1 178 ? -17.703 14.164 -4.84 1 96.94 178 ALA B N 1
ATOM 3078 C CA . ALA B 1 178 ? -18.25 13.438 -5.977 1 96.94 178 ALA B CA 1
ATOM 3079 C C . ALA B 1 178 ? -19.281 14.273 -6.715 1 96.94 178 ALA B C 1
ATOM 3081 O O . ALA B 1 178 ? -19.422 14.172 -7.938 1 96.94 178 ALA B O 1
ATOM 3082 N N . SER B 1 179 ? -20.031 15.07 -5.988 1 97.38 179 SER B N 1
ATOM 3083 C CA . SER B 1 179 ? -21.094 15.883 -6.574 1 97.38 179 SER B CA 1
ATOM 3084 C C . SER B 1 179 ? -20.531 16.891 -7.57 1 97.38 179 SER B C 1
ATOM 3086 O O . SER B 1 179 ? -21.25 17.359 -8.453 1 97.38 179 SER B O 1
ATOM 3088 N N . VAL B 1 180 ? -19.219 17.172 -7.473 1 97.25 180 VAL B N 1
ATOM 3089 C CA . VAL B 1 180 ? -18.625 18.141 -8.398 1 97.25 180 VAL B CA 1
ATOM 3090 C C . VAL B 1 180 ? -17.766 17.391 -9.422 1 97.25 180 VAL B C 1
ATOM 3092 O O . VAL B 1 180 ? -16.922 18 -10.094 1 97.25 180 VAL B O 1
ATOM 3095 N N . GLY B 1 181 ? -17.828 16.141 -9.406 1 95.25 181 GLY B N 1
ATOM 3096 C CA . GLY B 1 181 ? -17.266 15.367 -10.508 1 95.25 181 GLY B CA 1
ATOM 3097 C C . GLY B 1 181 ? -15.953 14.68 -10.141 1 95.25 181 GLY B C 1
ATOM 3098 O O . GLY B 1 181 ? -15.305 14.078 -10.992 1 95.25 181 GLY B O 1
ATOM 3099 N N . ALA B 1 182 ? -15.547 14.734 -8.93 1 96.06 182 ALA B N 1
ATOM 3100 C CA . ALA B 1 182 ? -14.281 14.109 -8.531 1 96.06 182 ALA B CA 1
ATOM 3101 C C . ALA B 1 182 ? -14.469 12.625 -8.258 1 96.06 182 ALA B C 1
ATOM 3103 O O . ALA B 1 182 ? -15.516 12.195 -7.758 1 96.06 182 ALA B O 1
ATOM 3104 N N . GLU B 1 183 ? -13.516 11.883 -8.609 1 94.38 183 GLU B N 1
ATOM 3105 C CA . GLU B 1 183 ? -13.43 10.492 -8.156 1 94.38 183 GLU B CA 1
ATOM 3106 C C . GLU B 1 183 ? -12.773 10.398 -6.781 1 94.38 183 GLU B C 1
ATOM 3108 O O . GLU B 1 183 ? -11.836 11.133 -6.48 1 94.38 183 GLU B O 1
ATOM 3113 N N . ILE B 1 184 ? -13.242 9.484 -5.984 1 95.56 184 ILE B N 1
ATOM 3114 C CA . ILE B 1 184 ? -12.734 9.344 -4.625 1 95.56 184 ILE B CA 1
ATOM 3115 C C . ILE B 1 184 ? -11.961 8.039 -4.492 1 95.56 184 ILE B C 1
ATOM 3117 O O . ILE B 1 184 ? -12.484 6.965 -4.82 1 95.56 184 ILE B O 1
ATOM 3121 N N . GLY B 1 185 ? -10.727 8.148 -4.016 1 93.31 185 GLY B N 1
ATOM 3122 C CA . GLY B 1 185 ? -9.961 6.941 -3.734 1 93.31 185 GLY B CA 1
ATOM 3123 C C . GLY B 1 185 ? -10.57 6.094 -2.635 1 93.31 185 GLY B C 1
ATOM 3124 O O . GLY B 1 185 ? -11.328 6.594 -1.802 1 93.31 185 GLY B O 1
ATOM 3125 N N . GLY B 1 186 ? -10.242 4.879 -2.605 1 89.25 186 GLY B N 1
ATOM 3126 C CA . GLY B 1 186 ? -10.758 3.953 -1.608 1 89.25 186 GLY B CA 1
ATOM 3127 C C . GLY B 1 186 ? -10.055 4.066 -0.27 1 89.25 186 GLY B C 1
ATOM 3128 O O . GLY B 1 186 ? -9.148 4.879 -0.108 1 89.25 186 GLY B O 1
ATOM 3129 N N . VAL B 1 187 ? -10.477 3.238 0.665 1 88 187 VAL B N 1
ATOM 3130 C CA . VAL B 1 187 ? -10.008 3.289 2.047 1 88 187 VAL B CA 1
ATOM 3131 C C . VAL B 1 187 ? -8.523 2.949 2.102 1 88 187 VAL B C 1
ATOM 3133 O O . VAL B 1 187 ? -7.816 3.363 3.023 1 88 187 VAL B O 1
ATOM 3136 N N . GLY B 1 188 ? -8.07 2.256 1.133 1 88.62 188 GLY B N 1
ATOM 3137 C CA . GLY B 1 188 ? -6.656 1.938 1.066 1 88.62 188 GLY B CA 1
ATOM 3138 C C . GLY B 1 188 ? -5.781 3.152 0.811 1 88.62 188 GLY B C 1
ATOM 3139 O O . GLY B 1 188 ? -4.566 3.1 1.006 1 88.62 188 GLY B O 1
ATOM 3140 N N . SER B 1 189 ? -6.34 4.234 0.441 1 93.06 189 SER B N 1
ATOM 3141 C CA . SER B 1 189 ? -5.613 5.457 0.13 1 93.06 189 SER B CA 1
ATOM 3142 C C . SER B 1 189 ? -5.898 6.547 1.158 1 93.06 189 SER B C 1
ATOM 3144 O O . SER B 1 189 ? -5.672 7.73 0.896 1 93.06 189 SER B O 1
ATOM 3146 N N . ALA B 1 190 ? -6.344 6.18 2.311 1 95.88 190 ALA B N 1
ATOM 3147 C CA . ALA B 1 190 ? -6.836 7.125 3.309 1 95.88 190 ALA B CA 1
ATOM 3148 C C . ALA B 1 190 ? -5.684 7.883 3.959 1 95.88 190 ALA B C 1
ATOM 3150 O O . ALA B 1 190 ? -5.852 9.023 4.398 1 95.88 190 ALA B O 1
ATOM 3151 N N . HIS B 1 191 ? -4.531 7.227 3.971 1 96.38 191 HIS B N 1
ATOM 3152 C CA . HIS B 1 191 ? -3.439 7.805 4.742 1 96.38 191 HIS B CA 1
ATOM 3153 C C . HIS B 1 191 ? -2.109 7.656 4.016 1 96.38 191 HIS B C 1
ATOM 3155 O O . HIS B 1 191 ? -1.92 6.707 3.248 1 96.38 191 HIS B O 1
ATOM 3161 N N . PRO B 1 192 ? -1.196 8.648 4.234 1 97.12 192 PRO B N 1
ATOM 3162 C CA . PRO B 1 192 ? 0.17 8.414 3.762 1 97.12 192 PRO B CA 1
ATOM 3163 C C . PRO B 1 192 ? 0.82 7.199 4.43 1 97.12 192 PRO B C 1
ATOM 3165 O O . PRO B 1 192 ? 0.46 6.844 5.551 1 97.12 192 PRO B O 1
ATOM 3168 N N . THR B 1 193 ? 1.763 6.59 3.717 1 97.31 193 THR B N 1
ATOM 3169 C CA . THR B 1 193 ? 2.396 5.387 4.242 1 97.31 193 THR B CA 1
ATOM 3170 C C . THR B 1 193 ? 3.914 5.543 4.273 1 97.31 193 THR B C 1
ATOM 3172 O O . THR B 1 193 ? 4.484 6.266 3.453 1 97.31 193 THR B O 1
ATOM 3175 N N . ALA B 1 194 ? 4.527 4.797 5.18 1 98.25 194 ALA B N 1
ATOM 3176 C CA . ALA B 1 194 ? 5.984 4.766 5.234 1 98.25 194 ALA B CA 1
ATOM 3177 C C . ALA B 1 194 ? 6.57 4.164 3.963 1 98.25 194 ALA B C 1
ATOM 3179 O O . ALA B 1 194 ? 7.668 4.535 3.541 1 98.25 194 ALA B O 1
ATOM 3180 N N . GLN B 1 195 ? 5.816 3.26 3.389 1 97.62 195 GLN B N 1
ATOM 3181 C CA . GLN B 1 195 ? 6.281 2.689 2.129 1 97.62 195 GLN B CA 1
ATOM 3182 C C . GLN B 1 195 ? 6.398 3.762 1.05 1 97.62 195 GLN B C 1
ATOM 3184 O O . GLN B 1 195 ? 7.434 3.869 0.387 1 97.62 195 GLN B O 1
ATOM 3189 N N . ALA B 1 196 ? 5.367 4.539 0.861 1 97.12 196 ALA B N 1
ATOM 3190 C CA . ALA B 1 196 ? 5.418 5.637 -0.098 1 97.12 196 ALA B CA 1
ATOM 3191 C C . ALA B 1 196 ? 6.531 6.621 0.256 1 97.12 196 ALA B C 1
ATOM 3193 O O . ALA B 1 196 ? 7.211 7.145 -0.631 1 97.12 196 ALA B O 1
ATOM 3194 N N . LEU B 1 197 ? 6.699 6.848 1.521 1 98.12 197 LEU B N 1
ATOM 3195 C CA . LEU B 1 197 ? 7.715 7.762 2.035 1 98.12 197 LEU B CA 1
ATOM 3196 C C . LEU B 1 197 ? 9.109 7.312 1.621 1 98.12 197 LEU B C 1
ATOM 3198 O O . LEU B 1 197 ? 9.867 8.086 1.035 1 98.12 197 LEU B O 1
ATOM 3202 N N . VAL B 1 198 ? 9.445 6.074 1.849 1 98.12 198 VAL B N 1
ATOM 3203 C CA . VAL B 1 198 ? 10.789 5.594 1.559 1 98.12 198 VAL B CA 1
ATOM 3204 C C . VAL B 1 198 ? 11 5.535 0.047 1 98.12 198 VAL B C 1
ATOM 3206 O O . VAL B 1 198 ? 12.078 5.887 -0.448 1 98.12 198 VAL B O 1
ATOM 3209 N N . GLU B 1 199 ? 10 5.102 -0.651 1 95.19 199 GLU B N 1
ATOM 3210 C CA . GLU B 1 199 ? 10.117 5.031 -2.104 1 95.19 199 GLU B CA 1
ATOM 3211 C C . GLU B 1 199 ? 10.414 6.406 -2.701 1 95.19 199 GLU B C 1
ATOM 3213 O O . GLU B 1 199 ? 11.25 6.531 -3.6 1 95.19 199 GLU B O 1
ATOM 3218 N N . LEU B 1 200 ? 9.703 7.402 -2.215 1 95.38 200 LEU B N 1
ATOM 3219 C CA . LEU B 1 200 ? 9.883 8.758 -2.717 1 95.38 200 LEU B CA 1
ATOM 3220 C C . LEU B 1 200 ? 11.195 9.352 -2.219 1 95.38 200 LEU B C 1
ATOM 3222 O O . LEU B 1 200 ? 11.789 10.211 -2.885 1 95.38 200 LEU B O 1
ATOM 3226 N N . ALA B 1 201 ? 11.727 8.891 -1.109 1 97.25 201 ALA B N 1
ATOM 3227 C CA . ALA B 1 201 ? 12.906 9.469 -0.476 1 97.25 201 ALA B CA 1
ATOM 3228 C C . ALA B 1 201 ? 14.188 8.883 -1.073 1 97.25 201 ALA B C 1
ATOM 3230 O O . ALA B 1 201 ? 15.234 9.539 -1.082 1 97.25 201 ALA B O 1
ATOM 3231 N N . LEU B 1 202 ? 14.164 7.676 -1.555 1 96.31 202 LEU B N 1
ATOM 3232 C CA . LEU B 1 202 ? 15.344 6.922 -1.958 1 96.31 202 LEU B CA 1
ATOM 3233 C C . LEU B 1 202 ? 16.156 7.691 -2.996 1 96.31 202 LEU B C 1
ATOM 3235 O O . LEU B 1 202 ? 17.375 7.852 -2.848 1 96.31 202 LEU B O 1
ATOM 3239 N N . PRO B 1 203 ? 15.5 8.227 -4.051 1 94.19 203 PRO B N 1
ATOM 3240 C CA . PRO B 1 203 ? 16.281 9 -5.02 1 94.19 203 PRO B CA 1
ATOM 3241 C C . PRO B 1 203 ? 16.984 10.195 -4.391 1 94.19 203 PRO B C 1
ATOM 3243 O O . PRO B 1 203 ? 18.062 10.609 -4.852 1 94.19 203 PRO B O 1
ATOM 3246 N N . ARG B 1 204 ? 16.422 10.812 -3.369 1 96.5 204 ARG B N 1
ATOM 3247 C CA . ARG B 1 204 ? 17.047 11.945 -2.688 1 96.5 204 ARG B CA 1
ATOM 3248 C C . ARG B 1 204 ? 18.297 11.508 -1.94 1 96.5 204 ARG B C 1
ATOM 3250 O O . ARG B 1 204 ? 19.297 12.219 -1.928 1 96.5 204 ARG B O 1
ATOM 3257 N N . PHE B 1 205 ? 18.234 10.352 -1.32 1 97.44 205 PHE B N 1
ATOM 3258 C CA . PHE B 1 205 ? 19.406 9.812 -0.66 1 97.44 205 PHE B CA 1
ATOM 3259 C C . PHE B 1 205 ? 20.531 9.562 -1.667 1 97.44 205 PHE B C 1
ATOM 3261 O O . PHE B 1 205 ? 21.688 9.883 -1.407 1 97.44 205 PHE B O 1
ATOM 3268 N N . LEU B 1 206 ? 20.188 9.039 -2.807 1 94.5 206 LEU B N 1
ATOM 3269 C CA . LEU B 1 206 ? 21.156 8.703 -3.842 1 94.5 206 LEU B CA 1
ATOM 3270 C C . LEU B 1 206 ? 21.797 9.961 -4.406 1 94.5 206 LEU B C 1
ATOM 3272 O O . LEU B 1 206 ? 22.969 9.938 -4.793 1 94.5 206 LEU B O 1
ATOM 3276 N N . ARG B 1 207 ? 21.062 11.047 -4.391 1 96.12 207 ARG B N 1
ATOM 3277 C CA . ARG B 1 207 ? 21.578 12.32 -4.891 1 96.12 207 ARG B CA 1
ATOM 3278 C C . ARG B 1 207 ? 22.172 13.156 -3.764 1 96.12 207 ARG B C 1
ATOM 3280 O O . ARG B 1 207 ? 22.484 14.328 -3.957 1 96.12 207 ARG B O 1
ATOM 3287 N N . GLU B 1 208 ? 22.203 12.656 -2.6 1 96.38 208 GLU B N 1
ATOM 3288 C CA . GLU B 1 208 ? 22.734 13.297 -1.408 1 96.38 208 GLU B CA 1
ATOM 3289 C C . GLU B 1 208 ? 21.984 14.586 -1.086 1 96.38 208 GLU B C 1
ATOM 3291 O O . GLU B 1 208 ? 22.578 15.555 -0.612 1 96.38 208 GLU B O 1
ATOM 3296 N N . GLU B 1 209 ? 20.719 14.594 -1.469 1 97.19 209 GLU B N 1
ATOM 3297 C CA . GLU B 1 209 ? 19.812 15.664 -1.081 1 97.19 209 GLU B CA 1
ATOM 3298 C C . GLU B 1 209 ? 19.172 15.383 0.277 1 97.19 209 GLU B C 1
ATOM 3300 O O . GLU B 1 209 ? 17.953 15.164 0.368 1 97.19 209 GLU B O 1
ATOM 3305 N N . THR B 1 210 ? 20.031 15.453 1.305 1 98.12 210 THR B N 1
ATOM 3306 C CA . THR B 1 210 ? 19.625 15.086 2.656 1 98.12 210 THR B CA 1
ATOM 3307 C C . THR B 1 210 ? 19.875 16.234 3.631 1 98.12 210 THR B C 1
ATOM 3309 O O . THR B 1 210 ? 20.406 17.281 3.242 1 98.12 210 THR B O 1
ATOM 3312 N N . ARG B 1 211 ? 19.375 16.062 4.84 1 97 211 ARG B N 1
ATOM 3313 C CA . ARG B 1 211 ? 19.578 17 5.941 1 97 211 ARG B CA 1
ATOM 3314 C C . ARG B 1 211 ? 20.125 16.281 7.172 1 97 211 ARG B C 1
ATOM 3316 O O . ARG B 1 211 ? 20.203 15.062 7.199 1 97 211 ARG B O 1
ATOM 3323 N N . ARG B 1 212 ? 20.594 17.172 8.117 1 97 212 ARG B N 1
ATOM 3324 C CA . ARG B 1 212 ? 20.922 16.656 9.445 1 97 212 ARG B CA 1
ATOM 3325 C C . ARG B 1 212 ? 19.656 16.484 10.281 1 97 212 ARG B C 1
ATOM 3327 O O . ARG B 1 212 ? 18.672 17.219 10.109 1 97 212 ARG B O 1
ATOM 3334 N N . PRO B 1 213 ? 19.641 15.516 11.133 1 97.75 213 PRO B N 1
ATOM 3335 C CA . PRO B 1 213 ? 18.453 15.219 11.93 1 97.75 213 PRO B CA 1
ATOM 3336 C C . PRO B 1 213 ? 17.891 16.453 12.641 1 97.75 213 PRO B C 1
ATOM 3338 O O . PRO B 1 213 ? 16.672 16.625 12.719 1 97.75 213 PRO B O 1
ATOM 3341 N N . GLU B 1 214 ? 18.703 17.312 13.133 1 95.56 214 GLU B N 1
ATOM 3342 C CA . GLU B 1 214 ? 18.281 18.469 13.914 1 95.56 214 GLU B CA 1
ATOM 3343 C C . GLU B 1 214 ? 17.562 19.5 13.031 1 95.56 214 GLU B C 1
ATOM 3345 O O . GLU B 1 214 ? 16.906 20.406 13.539 1 95.56 214 GLU B O 1
ATOM 3350 N N . GLU B 1 215 ? 17.672 19.328 11.758 1 95.88 215 GLU B N 1
ATOM 3351 C CA . GLU B 1 215 ? 17.094 20.297 10.828 1 95.88 215 GLU B CA 1
ATOM 3352 C C . GLU B 1 215 ? 15.664 19.938 10.461 1 95.88 215 GLU B C 1
ATOM 3354 O O . GLU B 1 215 ? 14.969 20.703 9.797 1 95.88 215 GLU B O 1
ATOM 3359 N N . LEU B 1 216 ? 15.242 18.844 10.891 1 96.44 216 LEU B N 1
ATOM 3360 C CA . LEU B 1 216 ? 13.875 18.422 10.609 1 96.44 216 LEU B CA 1
ATOM 3361 C C . LEU B 1 216 ? 12.875 19.25 11.414 1 96.44 216 LEU B C 1
ATOM 3363 O O . LEU B 1 216 ? 12.992 19.359 12.633 1 96.44 216 LEU B O 1
ATOM 3367 N N . THR B 1 217 ? 11.906 19.844 10.711 1 94.62 217 THR B N 1
ATOM 3368 C CA . THR B 1 217 ? 10.836 20.609 11.344 1 94.62 217 THR B CA 1
ATOM 3369 C C . THR B 1 217 ? 9.492 20.281 10.711 1 94.62 217 THR B C 1
ATOM 3371 O O . THR B 1 217 ? 9.398 20.094 9.492 1 94.62 217 THR B O 1
ATOM 3374 N N . PRO B 1 218 ? 8.492 20.219 11.547 1 95.31 218 PRO B N 1
ATOM 3375 C CA . PRO B 1 218 ? 7.168 19.969 10.977 1 95.31 218 PRO B CA 1
ATOM 3376 C C . PRO B 1 218 ? 6.746 21.031 9.969 1 95.31 218 PRO B C 1
ATOM 3378 O O . PRO B 1 218 ? 7.168 22.188 10.078 1 95.31 218 PRO B O 1
ATOM 3381 N N . THR B 1 219 ? 5.949 20.609 8.984 1 90.88 219 THR B N 1
ATOM 3382 C CA . THR B 1 219 ? 5.324 21.547 8.047 1 90.88 219 THR B CA 1
ATOM 3383 C C . THR B 1 219 ? 3.992 22.047 8.594 1 90.88 219 THR B C 1
ATOM 3385 O O . THR B 1 219 ? 3.061 21.266 8.789 1 90.88 219 THR B O 1
ATOM 3388 N N . TYR B 1 220 ? 3.889 23.359 8.82 1 89 220 TYR B N 1
ATOM 3389 C CA . TYR B 1 220 ? 2.645 23.984 9.266 1 89 220 TYR B CA 1
ATOM 3390 C C . TYR B 1 220 ? 2.016 24.812 8.148 1 89 220 TYR B C 1
ATOM 3392 O O . TYR B 1 220 ? 2.711 25.547 7.449 1 89 220 TYR B O 1
ATOM 3400 N N . ILE B 1 221 ? 0.759 24.406 7.891 1 84.94 221 ILE B N 1
ATOM 3401 C CA . ILE B 1 221 ? 0.04 25.188 6.883 1 84.94 221 ILE B CA 1
ATOM 3402 C C . ILE B 1 221 ? -0.827 26.234 7.562 1 84.94 221 ILE B C 1
ATOM 3404 O O . ILE B 1 221 ? -1.612 25.922 8.461 1 84.94 221 ILE B O 1
ATOM 3408 N N . ARG B 1 222 ? -0.451 27.516 7.465 1 66.56 222 ARG B N 1
ATOM 3409 C CA . ARG B 1 222 ? -1.186 28.625 8.07 1 66.56 222 ARG B CA 1
ATOM 3410 C C . ARG B 1 222 ? -2.338 29.062 7.18 1 66.56 222 ARG B C 1
ATOM 3412 O O . ARG B 1 222 ? -2.258 28.969 5.957 1 66.56 222 ARG B O 1
ATOM 3419 N N . GLN B 1 223 ? -3.551 29.125 7.867 1 57.19 223 GLN B N 1
ATOM 3420 C CA . GLN B 1 223 ? -4.688 29.734 7.188 1 57.19 223 GLN B CA 1
ATOM 3421 C C . GLN B 1 223 ? -4.301 31.062 6.551 1 57.19 223 GLN B C 1
ATOM 3423 O O . GLN B 1 223 ? -3.52 31.828 7.121 1 57.19 223 GLN B O 1
ATOM 3428 N N . ALA B 1 224 ? -4.277 31.156 5.242 1 47.88 224 ALA B N 1
ATOM 3429 C CA . ALA B 1 224 ? -4.215 32.531 4.719 1 47.88 224 ALA B CA 1
ATOM 3430 C C . ALA B 1 224 ? -5.066 33.469 5.555 1 47.88 224 ALA B C 1
ATOM 3432 O O . ALA B 1 224 ? -6.27 33.25 5.723 1 47.88 224 ALA B O 1
ATOM 3433 N N . ASP B 1 225 ? -4.707 33.875 6.664 1 41.81 225 ASP B N 1
ATOM 3434 C CA . ASP B 1 225 ? -5.473 34.938 7.309 1 41.81 225 ASP B CA 1
ATOM 3435 C C . ASP B 1 225 ? -6.117 35.875 6.277 1 41.81 225 ASP B C 1
ATOM 3437 O O . ASP B 1 225 ? -5.477 36.25 5.297 1 41.81 225 ASP B O 1
ATOM 3441 N N . ALA B 1 226 ? -7.449 35.781 5.996 1 40.75 226 ALA B N 1
ATOM 3442 C CA . ALA B 1 226 ? -8.133 36.938 5.422 1 40.75 226 ALA B CA 1
ATOM 3443 C C . ALA B 1 226 ? -7.559 38.25 5.957 1 40.75 226 ALA B C 1
ATOM 3445 O O . ALA B 1 226 ? -7.793 38.594 7.113 1 40.75 226 ALA B O 1
ATOM 3446 N N . GLN B 1 227 ? -6.41 38.531 5.746 1 36.75 227 GLN B N 1
ATOM 3447 C CA . GLN B 1 227 ? -6.098 39.938 5.977 1 36.75 227 GLN B CA 1
ATOM 3448 C C . GLN B 1 227 ? -7.234 40.812 5.496 1 36.75 227 GLN B C 1
ATOM 3450 O O . GLN B 1 227 ? -7.43 41 4.293 1 36.75 227 GLN B O 1
ATOM 3455 N N . ILE B 1 228 ? -8.469 40.688 6.109 1 36.47 228 ILE B N 1
ATOM 3456 C CA . ILE B 1 228 ? -9.406 41.812 6.008 1 36.47 228 ILE B CA 1
ATOM 3457 C C . ILE B 1 228 ? -8.641 43.125 6.117 1 36.47 228 ILE B C 1
ATOM 3459 O O . ILE B 1 228 ? -8.078 43.438 7.164 1 36.47 228 ILE B O 1
ATOM 3463 N N . ASN B 1 229 ? -7.852 43.438 5.176 1 36.97 229 ASN B N 1
ATOM 3464 C CA . ASN B 1 229 ? -7.402 44.812 5.074 1 36.97 229 ASN B CA 1
ATOM 3465 C C . ASN B 1 229 ? -8.492 45.812 5.496 1 36.97 229 ASN B C 1
ATOM 3467 O O . ASN B 1 229 ? -9.375 46.125 4.707 1 36.97 229 ASN B O 1
ATOM 3471 N N . TRP B 1 230 ? -9.031 45.625 6.695 1 35.12 230 TRP B N 1
ATOM 3472 C CA . TRP B 1 230 ? -9.875 46.625 7.348 1 35.12 230 TRP B CA 1
ATOM 3473 C C . TRP B 1 230 ? -9.289 48.031 7.199 1 35.12 230 TRP B C 1
ATOM 3475 O O . TRP B 1 230 ? -9.914 49 7.578 1 35.12 230 TRP B O 1
ATOM 3485 N N . ALA B 1 231 ? -7.945 48.094 6.938 1 38 231 ALA B N 1
ATOM 3486 C CA . ALA B 1 231 ? -7.422 49.469 6.848 1 38 231 ALA B CA 1
ATOM 3487 C C . ALA B 1 231 ? -8.156 50.25 5.77 1 38 231 ALA B C 1
ATOM 3489 O O . ALA B 1 231 ? -8.297 51.469 5.883 1 38 231 ALA B O 1
ATOM 3490 N N . LYS B 1 232 ? -8.453 49.531 4.68 1 39.03 232 LYS B N 1
ATOM 3491 C CA . LYS B 1 232 ? -8.922 50.406 3.613 1 39.03 232 LYS B CA 1
ATOM 3492 C C . LYS B 1 232 ? -10.375 50.812 3.836 1 39.03 232 LYS B C 1
ATOM 3494 O O . LYS B 1 232 ? -10.93 51.594 3.061 1 39.03 232 LYS B O 1
ATOM 3499 N N . ARG B 1 233 ? -11.102 50.031 4.688 1 38.72 233 ARG B N 1
ATOM 3500 C CA . ARG B 1 233 ? -12.477 50.5 4.793 1 38.72 233 ARG B CA 1
ATOM 3501 C C . ARG B 1 233 ? -12.562 51.75 5.648 1 38.72 233 ARG B C 1
ATOM 3503 O O . ARG B 1 233 ? -13.625 52.375 5.762 1 38.72 233 ARG B O 1
ATOM 3510 N N . GLY B 1 234 ? -11.531 51.719 6.605 1 38.59 234 GLY B N 1
ATOM 3511 C CA . GLY B 1 234 ? -11.656 52.906 7.434 1 38.59 234 GLY B CA 1
ATOM 3512 C C . GLY B 1 234 ? -11.555 54.188 6.645 1 38.59 234 GLY B C 1
ATOM 3513 O O . GLY B 1 234 ? -11.867 55.281 7.16 1 38.59 234 GLY B O 1
ATOM 3514 N N . ALA B 1 235 ? -10.703 54.156 5.648 1 37.91 235 ALA B N 1
ATOM 3515 C CA . ALA B 1 235 ? -10.359 55.438 5.039 1 37.91 235 ALA B CA 1
ATOM 3516 C C . ALA B 1 235 ? -11.547 56 4.277 1 37.91 235 ALA B C 1
ATOM 3518 O O . ALA B 1 235 ? -11.492 57.125 3.781 1 37.91 235 ALA B O 1
ATOM 3519 N N . LEU B 1 236 ? -12.438 55 3.891 1 36.5 236 LEU B N 1
ATOM 3520 C CA . LEU B 1 236 ? -13.383 55.562 2.936 1 36.5 236 LEU B CA 1
ATOM 3521 C C . LEU B 1 236 ? -14.312 56.562 3.615 1 36.5 236 LEU B C 1
ATOM 3523 O O . LEU B 1 236 ? -15.062 57.281 2.945 1 36.5 236 LEU B O 1
ATOM 3527 N N . HIS B 1 237 ? -14.609 56.219 4.914 1 36.16 237 HIS B N 1
ATOM 3528 C CA . HIS B 1 237 ? -15.703 57.031 5.457 1 36.16 237 HIS B CA 1
ATOM 3529 C C . HIS B 1 237 ? -15.234 58.438 5.781 1 36.16 237 HIS B C 1
ATOM 3531 O O . HIS B 1 237 ? -15.977 59.25 6.363 1 36.16 237 HIS B O 1
ATOM 3537 N N . GLY B 1 238 ? -13.875 58.625 5.848 1 33.44 238 GLY B N 1
ATOM 3538 C CA . GLY B 1 238 ? -13.508 59.938 6.312 1 33.44 238 GLY B CA 1
ATOM 3539 C C . GLY B 1 238 ? -13.922 61.031 5.355 1 33.44 238 GLY B C 1
ATOM 3540 O O . GLY B 1 238 ? -13.07 61.719 4.773 1 33.44 238 GLY B O 1
ATOM 3541 N N . GLY B 1 239 ? -15.062 60.781 4.562 1 33.81 239 GLY B N 1
ATOM 3542 C CA . GLY B 1 239 ? -15.484 61.875 3.684 1 33.81 239 GLY B CA 1
ATOM 3543 C C . GLY B 1 239 ? -15.5 63.219 4.371 1 33.81 239 GLY B C 1
ATOM 3544 O O . GLY B 1 239 ? -15.531 63.281 5.602 1 33.81 239 GLY B O 1
ATOM 3545 N N . THR B 1 240 ? -15.203 64.375 3.641 1 31.73 240 THR B N 1
ATOM 3546 C CA . THR B 1 240 ? -14.891 65.812 3.684 1 31.73 240 THR B CA 1
ATOM 3547 C C . THR B 1 240 ? -16.031 66.562 4.316 1 31.73 240 THR B C 1
ATOM 3549 O O . THR B 1 240 ? -17.156 66.562 3.803 1 31.73 240 THR B O 1
ATOM 3552 N N . ALA B 1 241 ? -16.25 66.562 5.68 1 32.28 241 ALA B N 1
ATOM 3553 C CA . ALA B 1 241 ? -17.047 67.625 6.34 1 32.28 241 ALA B CA 1
ATOM 3554 C C . ALA B 1 241 ? -16.594 69 5.902 1 32.28 241 ALA B C 1
ATOM 3556 O O . ALA B 1 241 ? -16.969 70 6.531 1 32.28 241 ALA B O 1
ATOM 3557 N N . GLY B 1 242 ? -15.836 69.25 4.742 1 26.44 242 GLY B N 1
ATOM 3558 C CA . GLY B 1 242 ? -15.5 70.625 4.555 1 26.44 242 GLY B CA 1
ATOM 3559 C C . GLY B 1 242 ? -16.703 71.562 4.715 1 26.44 242 GLY B C 1
ATOM 3560 O O . GLY B 1 242 ? -17.844 71.125 4.793 1 26.44 242 GLY B O 1
ATOM 3561 N N . SER B 1 243 ? -16.734 72.75 4.016 1 27.56 243 SER B N 1
ATOM 3562 C CA . SER B 1 243 ? -17.406 74.062 4.062 1 27.56 243 SER B CA 1
ATOM 3563 C C . SER B 1 243 ? -18.906 73.938 3.832 1 27.56 243 SER B C 1
ATOM 3565 O O . SER B 1 243 ? -19.328 73.125 3.018 1 27.56 243 SER B O 1
#

pLDDT: mean 88.9, std 17.39, range [26.44, 98.88]

Radius of gyration: 25.2 Å; Cα contacts (8 Å, |Δi|>4): 1156; chains: 2; bounding box: 48×122×82 Å